Protein AF-0000000072251320 (afdb_homodimer)

Foldseek 3Di:
DPPPFDWDADLQPRDIDGPVVDDVLVVLLVQLVVLDDPVRFKDFLVRSCVSRVHDSVSSVVSLVVCVVVPQWDDPPGIIGGDCVVVVVLCVCLVDPDLQVLLAVLQQVLCVVPVFKKFKWADGQQWTFTQHIYDRDPCPDDPVVQVRDGGRIAGLQQAFFSLLNLLQDDPVVNVSSCVVDQQDAQDPQADRDSVVSNVVSPVCNVVQKDKHACRNHHQKIKIKGFQAEPVRGGGIIMMTMDGCVVDPPCCCVPPVVVSRVVSSVVSRVVD/DPPPFDWDADLQPRDIDGPVPDDVLVVLLVQLVVLDDPVRFKDFLVRSCVSRVHDSVSSVVSLVVCVVVPQWDDPPGIIGGDCVVVVVLCVCLVDPDLQVLLAVLQQVLCVVPVFKKFKWADGQQWIFTQHIYDRDPCPDDPVVQPRDGGDIAGLQQAFFSLLNLLQDPPVVNVSSCVVDQQDAQDPQADRDSVVSNVVSPVCNVVQKDKHACRNHHQKIKIKGFQAEPVRGGGIIMMTMDGCVVDPPCCCVPPVVVSRVVSSVVSRVVD

pLDDT: mean 91.18, std 14.45, range [29.83, 98.94]

Organism: Acinetobacter pittii (strain PHEA-2) (NCBI:txid871585)

Nearest PDB structures (foldseek):
  8ejv-assembly1_B  TM=9.178E-01  e=3.913E-29  Pseudomonas putida KT2440
  8ejv-assembly1_A  TM=9.186E-01  e=2.571E-28  Pseudomonas putida KT2440
  2ia2-assembly3_D  TM=7.957E-01  e=2.733E-28  Rhodococcus jostii RHA1
  2ia2-assembly3_B  TM=6.777E-01  e=9.157E-29  Rhodococcus jostii RHA1
  5hpi-assembly1_A  TM=9.551E-01  e=6.983E-23  Acinetobacter baylyi ADP1

Structure (mmCIF, N/CA/C/O backbone):
data_AF-0000000072251320-model_v1
#
loop_
_entity.id
_entity.type
_entity.pdbx_description
1 polymer 'IclR family transcriptional regulator, pca regulon regulatory protein'
#
loop_
_atom_site.group_PDB
_atom_site.id
_atom_site.type_symbol
_atom_site.label_atom_id
_atom_site.label_alt_id
_atom_site.label_comp_id
_atom_site.label_asym_id
_atom_site.label_entity_id
_atom_site.label_seq_id
_atom_site.pdbx_PDB_ins_code
_atom_site.Cartn_x
_atom_site.Cartn_y
_atom_site.Cartn_z
_atom_site.occupancy
_atom_site.B_iso_or_equiv
_atom_site.auth_seq_id
_atom_site.auth_comp_id
_atom_site.auth_asym_id
_atom_site.auth_atom_id
_atom_site.pdbx_PDB_model_num
ATOM 1 N N . MET A 1 1 ? -44.5 17.641 2.189 1 29.83 1 MET A N 1
ATOM 2 C CA . MET A 1 1 ? -43.438 17.906 3.174 1 29.83 1 MET A CA 1
ATOM 3 C C . MET A 1 1 ? -42.094 17.406 2.674 1 29.83 1 MET A C 1
ATOM 5 O O . MET A 1 1 ? -41.938 16.25 2.268 1 29.83 1 MET A O 1
ATOM 9 N N . SER A 1 2 ? -41.156 18.188 2.09 1 38.75 2 SER A N 1
ATOM 10 C CA . SER A 1 2 ? -39.969 17.891 1.305 1 38.75 2 SER A CA 1
ATOM 11 C C . SER A 1 2 ? -39.031 16.922 2.035 1 38.75 2 SER A C 1
ATOM 13 O O . SER A 1 2 ? -38.781 17.094 3.225 1 38.75 2 SER A O 1
ATOM 15 N N . LYS A 1 3 ? -39.062 15.578 1.896 1 45.03 3 LYS A N 1
ATOM 16 C CA . LYS A 1 3 ? -38.344 14.578 2.672 1 45.03 3 LYS A CA 1
ATOM 17 C C . LYS A 1 3 ? -37 15.133 3.193 1 45.03 3 LYS A C 1
ATOM 19 O O . LYS A 1 3 ? -36.188 15.602 2.414 1 45.03 3 LYS A O 1
ATOM 24 N N . ASP A 1 4 ? -36.875 15.844 4.16 1 50.78 4 ASP A N 1
ATOM 25 C CA . ASP A 1 4 ? -35.75 16.5 4.816 1 50.78 4 ASP A CA 1
ATOM 26 C C . ASP A 1 4 ? -34.5 15.633 4.75 1 50.78 4 ASP A C 1
ATOM 28 O O . ASP A 1 4 ? -34.438 14.539 5.312 1 50.78 4 ASP A O 1
ATOM 32 N N . GLU A 1 5 ? -33.75 15.734 3.697 1 70.38 5 GLU A N 1
ATOM 33 C CA . GLU A 1 5 ? -32.531 15.008 3.352 1 70.38 5 GLU A CA 1
ATOM 34 C C . GLU A 1 5 ? -31.484 15.102 4.473 1 70.38 5 GLU A C 1
ATOM 36 O O . GLU A 1 5 ? -31 16.188 4.789 1 70.38 5 GLU A O 1
ATOM 41 N N . ARG A 1 6 ? -31.5 14.211 5.465 1 87.19 6 ARG A N 1
ATOM 42 C CA . ARG A 1 6 ? -30.547 14.148 6.566 1 87.19 6 ARG A CA 1
ATOM 43 C C . ARG A 1 6 ? -29.125 13.953 6.051 1 87.19 6 ARG A C 1
ATOM 45 O O . ARG A 1 6 ? -28.844 12.984 5.34 1 87.19 6 ARG A O 1
ATOM 52 N N . ILE A 1 7 ? -28.375 15.023 6.133 1 94.44 7 ILE A N 1
ATOM 53 C CA . ILE A 1 7 ? -26.969 15.031 5.742 1 94.44 7 ILE A CA 1
ATOM 54 C C . ILE A 1 7 ? -26.109 14.688 6.949 1 94.44 7 ILE A C 1
ATOM 56 O O . ILE A 1 7 ? -26.312 15.227 8.039 1 94.44 7 ILE A O 1
ATOM 60 N N . ILE A 1 8 ? -25.266 13.695 6.816 1 94.12 8 ILE A N 1
ATOM 61 C CA . ILE A 1 8 ? -24.312 13.375 7.867 1 94.12 8 ILE A CA 1
ATOM 62 C C . ILE A 1 8 ? -22.922 13.844 7.457 1 94.12 8 ILE A C 1
ATOM 64 O O . ILE A 1 8 ? -22.594 13.867 6.27 1 94.12 8 ILE A O 1
ATOM 68 N N . GLN A 1 9 ? -22.141 14.273 8.438 1 93.62 9 GLN A N 1
ATOM 69 C CA . GLN A 1 9 ? -20.797 14.805 8.195 1 93.62 9 GLN A CA 1
ATOM 70 C C . GLN A 1 9 ? -19.734 13.984 8.922 1 93.62 9 GLN A C 1
ATOM 72 O O . GLN A 1 9 ? -19.906 13.633 10.094 1 93.62 9 GLN A O 1
ATOM 77 N N . ASN A 1 10 ? -18.719 13.57 8.141 1 90.62 10 ASN A N 1
ATOM 78 C CA . ASN A 1 10 ? -17.578 12.914 8.758 1 90.62 10 ASN A CA 1
ATOM 79 C C . ASN A 1 10 ? -16.734 13.891 9.578 1 90.62 10 ASN A C 1
ATOM 81 O O . ASN A 1 10 ? -16.297 14.922 9.055 1 90.62 10 ASN A O 1
ATOM 85 N N . GLN A 1 11 ? -16.5 13.625 10.75 1 81.19 11 GLN A N 1
ATOM 86 C CA . GLN A 1 11 ? -15.859 14.555 11.672 1 81.19 11 GLN A CA 1
ATOM 87 C C . GLN A 1 11 ? -14.367 14.68 11.375 1 81.19 11 GLN A C 1
ATOM 89 O O . GLN A 1 11 ? -13.734 15.68 11.727 1 81.19 11 GLN A O 1
ATOM 94 N N . ASP A 1 12 ? -13.859 13.656 10.711 1 79.38 12 ASP A N 1
ATOM 95 C CA . ASP A 1 12 ? -12.414 13.625 10.484 1 79.38 12 ASP A CA 1
ATOM 96 C C . ASP A 1 12 ? -12.031 14.414 9.234 1 79.38 12 ASP A C 1
ATOM 98 O O . ASP A 1 12 ? -11.039 15.148 9.242 1 79.38 12 ASP A O 1
ATOM 102 N N . ASN A 1 13 ? -12.844 14.281 8.188 1 84.44 13 ASN A N 1
ATOM 103 C CA . ASN A 1 13 ? -12.453 14.891 6.926 1 84.44 13 ASN A CA 1
ATOM 104 C C . ASN A 1 13 ? -13.492 15.906 6.453 1 84.44 13 ASN A C 1
ATOM 106 O O . ASN A 1 13 ? -13.336 16.5 5.387 1 84.44 13 ASN A O 1
ATOM 110 N N . LYS A 1 14 ? -14.609 16.078 7.227 1 85.31 14 LYS A N 1
ATOM 111 C CA . LYS A 1 14 ? -15.648 17.094 7.047 1 85.31 14 LYS A CA 1
ATOM 112 C C . LYS A 1 14 ? -16.469 16.812 5.785 1 85.31 14 LYS A C 1
ATOM 114 O O . LYS A 1 14 ? -17.234 17.672 5.336 1 85.31 14 LYS A O 1
ATOM 119 N N . LYS A 1 15 ? -16.281 15.664 5.215 1 92.25 15 LYS A N 1
ATOM 120 C CA . LYS A 1 15 ? -17.094 15.297 4.062 1 92.25 15 LYS A CA 1
ATOM 121 C C . LYS A 1 15 ? -18.516 14.953 4.488 1 92.25 15 LYS A C 1
ATOM 123 O O . LYS A 1 15 ? -18.734 14.461 5.598 1 92.25 15 LYS A O 1
ATOM 128 N N . THR A 1 16 ? -19.422 15.234 3.549 1 95.5 16 THR A N 1
ATOM 129 C CA . THR A 1 16 ? -20.828 15.023 3.861 1 95.5 16 THR A CA 1
ATOM 130 C C . THR A 1 16 ? -21.453 14.023 2.889 1 95.5 16 THR A C 1
ATOM 132 O O . THR A 1 16 ? -20.922 13.805 1.795 1 95.5 16 THR A O 1
ATOM 135 N N . ILE A 1 17 ? -22.469 13.312 3.367 1 96.19 17 ILE A N 1
ATOM 136 C CA . ILE A 1 17 ? -23.234 12.383 2.553 1 96.19 17 ILE A CA 1
ATOM 137 C C . ILE A 1 17 ? -24.688 12.352 3.037 1 96.19 17 ILE A C 1
ATOM 139 O 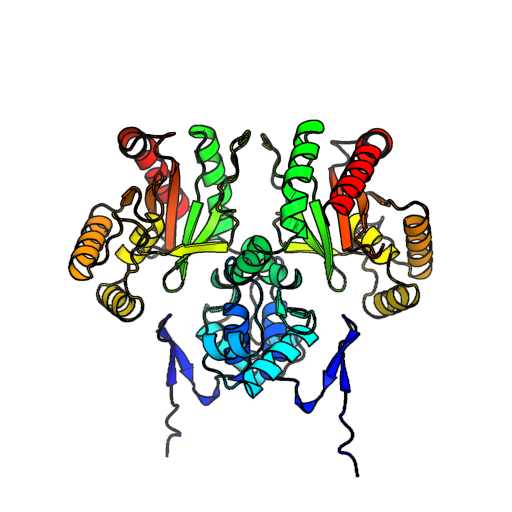O . ILE A 1 17 ? -24.953 12.562 4.223 1 96.19 17 ILE A O 1
ATOM 143 N N . ARG A 1 18 ? -25.562 12.242 2.092 1 96.38 18 ARG A N 1
ATOM 144 C CA . ARG A 1 18 ? -26.938 11.977 2.521 1 96.38 18 ARG A CA 1
ATOM 145 C C . ARG A 1 18 ? -27.031 10.672 3.295 1 96.38 18 ARG A C 1
ATOM 147 O O . ARG A 1 18 ? -26.422 9.672 2.914 1 96.38 18 ARG A O 1
ATOM 154 N N . HIS A 1 19 ? -27.797 10.695 4.328 1 95.69 19 HIS A N 1
ATOM 155 C CA . HIS A 1 19 ? -27.953 9.531 5.184 1 95.69 19 HIS A CA 1
ATOM 156 C C . HIS A 1 19 ? -28.438 8.32 4.387 1 95.69 19 HIS A C 1
ATOM 158 O O . HIS A 1 19 ? -27.953 7.203 4.602 1 95.69 19 HIS A O 1
ATOM 164 N N . GLU A 1 20 ? -29.297 8.555 3.447 1 95.06 20 GLU A N 1
ATOM 165 C CA . GLU A 1 20 ? -29.891 7.473 2.678 1 95.06 20 GLU A CA 1
ATOM 166 C C . GLU A 1 20 ? -28.891 6.867 1.701 1 95.06 20 GLU A C 1
ATOM 168 O O . GLU A 1 20 ? -29.078 5.75 1.221 1 95.06 20 GLU A O 1
ATOM 173 N N . ASP A 1 21 ? -27.844 7.621 1.401 1 96.5 21 ASP A N 1
ATOM 174 C CA . ASP A 1 21 ? -26.859 7.152 0.442 1 96.5 21 ASP A CA 1
ATOM 175 C C . ASP A 1 21 ? -25.75 6.363 1.139 1 96.5 21 ASP A C 1
ATOM 177 O O . ASP A 1 21 ? -25 5.633 0.49 1 96.5 21 ASP A O 1
ATOM 181 N N . TYR A 1 22 ? -25.641 6.504 2.467 1 97.56 22 TYR A N 1
ATOM 182 C CA . TYR A 1 22 ? -24.562 5.883 3.217 1 97.56 22 TYR A CA 1
ATOM 183 C C . TYR A 1 22 ? -24.766 4.379 3.332 1 97.56 22 TYR A C 1
ATOM 185 O O . TYR A 1 22 ? -25.844 3.922 3.715 1 97.56 22 TYR A O 1
ATOM 193 N N . ILE A 1 23 ? -23.734 3.623 3.01 1 97.69 23 ILE A N 1
ATOM 194 C CA . ILE A 1 23 ? -23.781 2.168 3.127 1 97.69 23 ILE A CA 1
ATOM 195 C C . ILE A 1 23 ? -23.016 1.729 4.379 1 97.69 23 ILE A C 1
ATOM 197 O O . ILE A 1 23 ? -21.797 1.666 4.379 1 97.69 23 ILE A O 1
ATOM 201 N N . ALA A 1 24 ? -23.75 1.264 5.363 1 96.25 24 ALA A N 1
ATOM 202 C CA . ALA A 1 24 ? -23.188 0.928 6.664 1 96.25 24 ALA A CA 1
ATOM 203 C C . ALA A 1 24 ? -22.219 -0.255 6.559 1 96.25 24 ALA A C 1
ATOM 205 O O . ALA A 1 24 ? -21.203 -0.305 7.262 1 96.25 24 ALA A O 1
ATOM 206 N N . GLY A 1 25 ? -22.547 -1.22 5.68 1 96.19 25 GLY A N 1
ATOM 207 C CA . GLY A 1 25 ? -21.719 -2.41 5.531 1 96.19 25 GLY A CA 1
ATOM 208 C C . GLY A 1 25 ? -20.297 -2.1 5.129 1 96.19 25 GLY A C 1
ATOM 209 O O . GLY A 1 25 ? -19.344 -2.645 5.699 1 96.19 25 GLY A O 1
ATOM 210 N N . ILE A 1 26 ? -20.141 -1.195 4.199 1 96.62 26 ILE A N 1
ATOM 211 C CA . ILE A 1 26 ? -18.781 -0.843 3.771 1 96.62 26 ILE A CA 1
ATOM 212 C C . ILE A 1 26 ? -18.109 0.013 4.844 1 96.62 26 ILE A C 1
ATOM 214 O O . ILE A 1 26 ? -16.922 -0.136 5.105 1 96.62 26 ILE A O 1
ATOM 218 N N . GLY A 1 27 ? -18.875 0.88 5.504 1 96.81 27 GLY A N 1
ATOM 219 C CA . GLY A 1 27 ? -18.312 1.672 6.59 1 96.81 27 GLY A CA 1
ATOM 220 C C . GLY A 1 27 ? -17.719 0.827 7.695 1 96.81 27 GLY A C 1
ATOM 221 O O . GLY A 1 27 ? -16.578 1.058 8.117 1 96.81 27 GLY A O 1
ATOM 222 N N . LYS A 1 28 ? -18.469 -0.142 8.117 1 97.31 28 LYS A N 1
ATOM 223 C CA . LYS A 1 28 ? -18.031 -1.028 9.195 1 97.31 28 LYS A CA 1
ATOM 224 C C . LYS A 1 28 ? -16.875 -1.903 8.734 1 97.31 28 LYS A C 1
ATOM 226 O O . LYS A 1 28 ? -15.914 -2.119 9.492 1 97.31 28 LYS A O 1
ATOM 231 N N . GLY A 1 29 ? -16.953 -2.391 7.492 1 97.69 29 GLY A N 1
ATOM 232 C CA . GLY A 1 29 ? -15.891 -3.215 6.957 1 97.69 29 GLY A CA 1
ATOM 233 C C . GLY A 1 29 ? -14.57 -2.475 6.836 1 97.69 29 GLY A C 1
ATOM 234 O O . GLY A 1 29 ? -13.516 -3.01 7.195 1 97.69 29 GLY A O 1
ATOM 235 N N . MET A 1 30 ? -14.664 -1.229 6.379 1 97.19 30 MET A N 1
ATOM 236 C CA . MET A 1 30 ? -13.461 -0.415 6.254 1 97.19 30 MET A CA 1
ATOM 237 C C . MET A 1 30 ? -12.883 -0.088 7.625 1 97.19 30 MET A C 1
ATOM 239 O O . MET A 1 30 ? -11.664 -0.018 7.785 1 97.19 30 MET A O 1
ATOM 243 N N . ALA A 1 31 ? -13.75 0.119 8.594 1 96.56 31 ALA A N 1
ATOM 244 C CA . ALA A 1 31 ? -13.281 0.362 9.961 1 96.56 31 ALA A CA 1
ATOM 245 C C . ALA A 1 31 ? -12.484 -0.829 10.484 1 96.56 31 ALA A C 1
ATOM 247 O O . ALA A 1 31 ? -11.469 -0.653 11.164 1 96.56 31 ALA A O 1
ATOM 248 N N . ILE A 1 32 ? -12.906 -2.02 10.156 1 97.38 32 ILE A N 1
ATOM 249 C CA . ILE A 1 32 ? -12.188 -3.223 10.57 1 97.38 32 ILE A CA 1
ATOM 250 C C . ILE A 1 32 ? -10.828 -3.279 9.883 1 97.38 32 ILE A C 1
ATOM 252 O O . ILE A 1 32 ? -9.805 -3.492 10.531 1 97.38 32 ILE A O 1
ATOM 256 N N . LEU A 1 33 ? -10.812 -3.059 8.562 1 96.5 33 LEU A N 1
ATOM 257 C CA . LEU A 1 33 ? -9.539 -3.061 7.844 1 96.5 33 LEU A CA 1
ATOM 258 C C . LEU A 1 33 ? -8.602 -2.008 8.414 1 96.5 33 LEU A C 1
ATOM 260 O O . LEU A 1 33 ? -7.398 -2.26 8.57 1 96.5 33 LEU A O 1
ATOM 264 N N . ASP A 1 34 ? -9.211 -0.91 8.805 1 93.5 34 ASP A N 1
ATOM 265 C CA . ASP A 1 34 ? -8.469 0.223 9.344 1 93.5 34 ASP A CA 1
ATOM 266 C C . ASP A 1 34 ? -7.898 -0.098 10.719 1 93.5 34 ASP A C 1
ATOM 268 O O . ASP A 1 34 ? -7.012 0.604 11.211 1 93.5 34 ASP A O 1
ATOM 272 N N . SER A 1 35 ? -8.359 -1.087 11.344 1 95 35 SER A N 1
ATOM 273 C CA . SER A 1 35 ? -7.938 -1.434 12.695 1 95 35 SER A CA 1
ATOM 274 C C . SER A 1 35 ? -6.621 -2.205 12.68 1 95 35 SER A C 1
ATOM 276 O O . SER A 1 35 ? -5.977 -2.359 13.719 1 95 35 SER A O 1
ATOM 278 N N . PHE A 1 36 ? -6.262 -2.688 11.492 1 94.88 36 PHE A N 1
ATOM 279 C CA . PHE A 1 36 ? -4.957 -3.328 11.375 1 94.88 36 PHE A CA 1
ATOM 280 C C . PHE A 1 36 ? -3.852 -2.285 11.258 1 94.88 36 PHE A C 1
ATOM 282 O O . PHE A 1 36 ? -4.039 -1.238 10.641 1 94.88 36 PHE A O 1
ATOM 289 N N . SER A 1 37 ? -2.75 -2.541 11.906 1 88.12 37 SER A N 1
ATOM 290 C CA . SER A 1 37 ? -1.577 -1.674 11.852 1 88.12 37 SER A CA 1
ATOM 291 C C . SER A 1 37 ? -0.289 -2.475 12.008 1 88.12 37 SER A C 1
ATOM 293 O O . SER A 1 37 ? -0.328 -3.686 12.227 1 88.12 37 SER A O 1
ATOM 295 N N . SER A 1 38 ? 0.796 -1.783 11.875 1 79.12 38 SER A N 1
ATOM 296 C CA . SER A 1 38 ? 2.086 -2.449 12.031 1 79.12 38 SER A CA 1
ATOM 297 C C . SER A 1 38 ? 2.266 -2.971 13.453 1 79.12 38 SER A C 1
ATOM 299 O O . SER A 1 38 ? 2.949 -3.975 13.672 1 79.12 38 SER A O 1
ATOM 301 N N . ASN A 1 39 ? 1.6 -2.354 14.414 1 80.62 39 ASN A N 1
ATOM 302 C CA . ASN A 1 39 ? 1.72 -2.768 15.805 1 80.62 39 ASN A CA 1
ATOM 303 C C . ASN A 1 39 ? 0.57 -3.682 16.219 1 80.62 39 ASN A C 1
ATOM 305 O O . ASN A 1 39 ? 0.574 -4.23 17.328 1 80.62 39 ASN A O 1
ATOM 309 N N . GLN A 1 40 ? -0.384 -3.803 15.43 1 88.88 40 GLN A N 1
ATOM 310 C CA . GLN A 1 40 ? -1.522 -4.695 15.617 1 88.88 40 GLN A CA 1
ATOM 311 C C . GLN A 1 40 ? -1.859 -5.438 14.328 1 88.88 40 GLN A C 1
ATOM 313 O O . GLN A 1 40 ? -2.842 -5.113 13.656 1 88.88 40 GLN A O 1
ATOM 318 N N . HIS A 1 41 ? -1.147 -6.492 14.18 1 89.06 41 HIS A N 1
ATOM 319 C CA . HIS A 1 41 ? -1.225 -7.141 12.875 1 89.06 41 HIS A CA 1
ATOM 320 C C . HIS A 1 41 ? -2.217 -8.297 12.891 1 89.06 41 HIS A C 1
ATOM 322 O O . HIS A 1 41 ? -2.539 -8.859 11.836 1 89.06 41 HIS A O 1
ATOM 328 N N . ARG A 1 42 ? -2.672 -8.633 14.078 1 95.12 42 ARG A N 1
ATOM 329 C CA . ARG A 1 42 ? -3.66 -9.695 14.234 1 95.12 42 ARG A CA 1
ATOM 330 C C . ARG A 1 42 ? -4.828 -9.234 15.102 1 95.12 42 ARG A C 1
ATOM 332 O O . ARG A 1 42 ? -4.625 -8.57 16.125 1 95.12 42 ARG A O 1
ATOM 339 N N . LEU A 1 43 ? -5.957 -9.508 14.633 1 97.44 43 LEU A N 1
ATOM 340 C CA . LEU A 1 43 ? -7.152 -9.18 15.398 1 97.44 43 LEU A CA 1
ATOM 341 C C . LEU A 1 43 ? -8.039 -10.406 15.57 1 97.44 43 LEU A C 1
ATOM 343 O O . LEU A 1 43 ? -8.195 -11.203 14.641 1 97.44 43 LEU A O 1
ATOM 347 N N . ASN A 1 44 ? -8.484 -10.648 16.766 1 98 44 ASN A N 1
ATOM 348 C CA . ASN A 1 44 ? -9.617 -11.555 16.922 1 98 44 ASN A CA 1
ATOM 349 C C . ASN A 1 44 ? -10.938 -10.789 16.938 1 98 44 ASN A C 1
ATOM 351 O O . ASN A 1 44 ? -10.961 -9.562 16.812 1 98 44 ASN A O 1
ATOM 355 N N . ILE A 1 45 ? -11.969 -11.539 17.078 1 98.12 45 ILE A N 1
ATOM 356 C CA . ILE A 1 45 ? -13.305 -10.953 16.984 1 98.12 45 ILE A CA 1
ATOM 357 C C . ILE A 1 45 ? -13.492 -9.914 18.078 1 98.12 45 ILE A C 1
ATOM 359 O O . ILE A 1 45 ? -13.984 -8.812 17.812 1 98.12 45 ILE A O 1
ATOM 363 N N . SER A 1 46 ? -13.055 -10.18 19.219 1 98.12 46 SER A N 1
ATOM 364 C CA . SER A 1 46 ? -13.211 -9.281 20.359 1 98.12 46 SER A CA 1
ATOM 365 C C . SER A 1 46 ? -12.398 -8 20.172 1 98.12 46 SER A C 1
ATOM 367 O O . SER A 1 46 ? -12.898 -6.902 20.406 1 98.12 46 SER A O 1
ATOM 369 N N . MET A 1 47 ? -11.195 -8.164 19.766 1 97.56 47 MET A N 1
ATOM 370 C CA . MET A 1 47 ? -10.32 -7.016 19.516 1 97.56 47 MET A CA 1
ATOM 371 C C . MET A 1 47 ? -10.914 -6.113 18.438 1 97.56 47 MET A C 1
ATOM 373 O O . MET A 1 47 ? -10.93 -4.891 18.594 1 97.56 47 MET A O 1
ATOM 377 N N . ALA A 1 48 ? -11.414 -6.723 17.359 1 98 48 ALA A N 1
ATOM 378 C CA . ALA A 1 48 ? -12.016 -5.961 16.266 1 98 48 ALA A CA 1
ATOM 379 C C . ALA A 1 48 ? -13.258 -5.203 16.75 1 98 48 ALA A C 1
ATOM 381 O O . ALA A 1 48 ? -13.438 -4.027 16.422 1 98 48 ALA A O 1
ATOM 382 N N . ALA A 1 49 ? -14.062 -5.906 17.531 1 98.44 49 ALA A N 1
ATOM 383 C CA . ALA A 1 49 ? -15.266 -5.281 18.078 1 98.44 49 ALA A CA 1
ATOM 384 C C . ALA A 1 49 ? -14.914 -4.082 18.953 1 98.44 49 ALA A C 1
ATOM 386 O O . ALA A 1 49 ? -15.5 -3.006 18.812 1 98.44 49 ALA A O 1
ATOM 387 N N . GLU A 1 50 ? -13.953 -4.215 19.75 1 97.56 50 GLU A N 1
ATOM 388 C CA . GLU A 1 50 ? -13.523 -3.168 20.672 1 97.56 50 GLU A CA 1
ATOM 389 C C . GLU A 1 50 ? -12.953 -1.971 19.922 1 97.56 50 GLU A C 1
ATOM 391 O O . GLU A 1 50 ? -13.312 -0.825 20.203 1 97.56 50 GLU A O 1
ATOM 396 N N . LYS A 1 51 ? -12.195 -2.176 18.938 1 95.25 51 LYS A N 1
ATOM 397 C CA . LYS A 1 51 ? -11.508 -1.114 18.203 1 95.25 51 LYS A CA 1
ATOM 398 C C . LYS A 1 51 ? -12.477 -0.333 17.328 1 95.25 51 LYS A C 1
ATOM 400 O O . LYS A 1 51 ? -12.266 0.853 17.062 1 95.25 51 LYS A O 1
ATOM 405 N N . THR A 1 52 ? -13.516 -1.03 16.891 1 96.5 52 THR A N 1
ATOM 406 C CA . THR A 1 52 ? -14.398 -0.399 15.914 1 96.5 52 THR A CA 1
ATOM 407 C C . THR A 1 52 ? -15.688 0.069 16.578 1 96.5 52 THR A C 1
ATOM 409 O O . THR A 1 52 ? -16.469 0.828 15.984 1 96.5 52 THR A O 1
ATOM 412 N N . GLY A 1 53 ? -15.969 -0.364 17.781 1 96.44 53 GLY A N 1
ATOM 413 C CA . GLY A 1 53 ? -17.219 -0.061 18.453 1 96.44 53 GLY A CA 1
ATOM 414 C C . GLY A 1 53 ? -18.391 -0.894 17.938 1 96.44 53 GLY A C 1
ATOM 415 O O . GLY A 1 53 ? -19.547 -0.594 18.234 1 96.44 53 GLY A O 1
ATOM 416 N N . LEU A 1 54 ? -18.125 -1.964 17.188 1 97.69 54 LEU A N 1
ATOM 417 C CA . LEU A 1 54 ? -19.156 -2.859 16.672 1 97.69 54 LEU A CA 1
ATOM 418 C C . LEU A 1 54 ? -19.531 -3.914 17.703 1 97.69 54 LEU A C 1
ATOM 420 O O . LEU A 1 54 ? -18.766 -4.172 18.641 1 97.69 54 LEU A O 1
ATOM 424 N N . THR A 1 55 ? -20.734 -4.469 17.531 1 97.81 55 THR A N 1
ATOM 425 C CA . THR A 1 55 ? -21.047 -5.676 18.281 1 97.81 55 THR A CA 1
ATOM 426 C C . THR A 1 55 ? -20.156 -6.832 17.859 1 97.81 55 THR A C 1
ATOM 428 O O . THR A 1 55 ? -19.641 -6.836 16.734 1 97.81 55 THR A O 1
ATOM 431 N N . ARG A 1 56 ? -20 -7.762 18.719 1 97.56 56 ARG A N 1
ATOM 432 C CA . ARG A 1 56 ? -19.203 -8.938 18.375 1 97.56 56 ARG A CA 1
ATOM 433 C C . ARG A 1 56 ? -19.766 -9.656 17.156 1 97.56 56 ARG A C 1
ATOM 435 O O . ARG A 1 56 ? -19.016 -10.141 16.312 1 97.56 56 ARG A O 1
ATOM 442 N N . ALA A 1 57 ? -21.047 -9.727 17.078 1 97.75 57 ALA A N 1
ATOM 443 C CA . ALA A 1 57 ? -21.703 -10.391 15.945 1 97.75 57 ALA A CA 1
ATOM 444 C C . ALA A 1 57 ? -21.391 -9.68 14.633 1 97.75 57 ALA A C 1
ATOM 446 O O . ALA A 1 57 ? -21.078 -10.32 13.633 1 97.75 57 ALA A O 1
ATOM 447 N N . ALA A 1 58 ? -21.469 -8.375 14.633 1 97.69 58 ALA A N 1
ATOM 448 C CA . ALA A 1 58 ? -21.156 -7.586 13.438 1 97.69 58 ALA A CA 1
ATOM 449 C C . ALA A 1 58 ? -19.688 -7.707 13.062 1 97.69 58 ALA A C 1
ATOM 451 O O . ALA A 1 58 ? -19.344 -7.883 11.891 1 97.69 58 ALA A O 1
ATOM 452 N N . ALA A 1 59 ? -18.812 -7.617 14.062 1 98.31 59 ALA A N 1
ATOM 453 C CA . ALA A 1 59 ? -17.391 -7.762 13.82 1 98.31 59 ALA A CA 1
ATOM 454 C C . ALA A 1 59 ? -17.062 -9.117 13.195 1 98.31 59 ALA A C 1
ATOM 456 O O . ALA A 1 59 ? -16.312 -9.195 12.227 1 98.31 59 ALA A O 1
ATOM 457 N N . ARG A 1 60 ? -17.688 -10.094 13.727 1 98.12 60 ARG A N 1
ATOM 458 C CA . ARG A 1 60 ? -17.469 -11.438 13.219 1 98.12 60 ARG A CA 1
ATOM 459 C C . ARG A 1 60 ? -17.875 -11.539 11.75 1 98.12 60 ARG A C 1
ATOM 461 O O . ARG A 1 60 ? -17.109 -12.047 10.922 1 98.12 60 ARG A O 1
ATOM 468 N N . ARG A 1 61 ? -19.047 -11.109 11.43 1 98.31 61 ARG A N 1
ATOM 469 C CA . ARG A 1 61 ? -19.547 -11.227 10.062 1 98.31 61 ARG A CA 1
ATOM 470 C C . ARG A 1 61 ? -18.672 -10.438 9.086 1 98.31 61 ARG A C 1
ATOM 472 O O . ARG A 1 61 ? -18.438 -10.883 7.965 1 98.31 61 ARG A O 1
ATOM 479 N N . HIS A 1 62 ? -18.234 -9.305 9.531 1 98.5 62 HIS A N 1
ATOM 480 C CA . HIS A 1 62 ? -17.375 -8.508 8.664 1 98.5 62 HIS A CA 1
ATOM 481 C C . HIS A 1 62 ? -16.016 -9.164 8.484 1 98.5 62 HIS A C 1
ATOM 483 O O . HIS A 1 62 ? -15.461 -9.172 7.379 1 98.5 62 HIS A O 1
ATOM 489 N N . LEU A 1 63 ? -15.469 -9.688 9.57 1 98.62 63 LEU A N 1
ATOM 490 C CA . LEU A 1 63 ? -14.203 -10.414 9.477 1 98.62 63 LEU A CA 1
ATOM 491 C C . LEU A 1 63 ? -14.336 -11.609 8.539 1 98.62 63 LEU A C 1
ATOM 493 O O . LEU A 1 63 ? -13.492 -11.812 7.668 1 98.62 63 LEU A O 1
ATOM 497 N N . LEU A 1 64 ? -15.406 -12.383 8.68 1 98.38 64 LEU A N 1
ATOM 498 C CA . LEU A 1 64 ? -15.656 -13.547 7.836 1 98.38 64 LEU A CA 1
ATOM 499 C C . LEU A 1 64 ? -15.812 -13.133 6.375 1 98.38 64 LEU A C 1
ATOM 501 O O . LEU A 1 64 ? -15.305 -13.812 5.477 1 98.38 64 LEU A O 1
ATOM 505 N N . THR A 1 65 ? -16.5 -12.062 6.125 1 98.5 65 THR A N 1
ATOM 506 C CA . THR A 1 65 ? -16.703 -11.594 4.762 1 98.5 65 THR A CA 1
ATOM 507 C C . THR A 1 65 ? -15.391 -11.148 4.133 1 98.5 65 THR A C 1
ATOM 509 O O . THR A 1 65 ? -15.102 -11.477 2.982 1 98.5 65 THR A O 1
ATOM 512 N N . LEU A 1 66 ? -14.57 -10.406 4.891 1 98.38 66 LEU A N 1
ATOM 513 C CA . LEU A 1 66 ? -13.281 -9.953 4.391 1 98.38 66 LEU A CA 1
ATOM 514 C C . LEU A 1 66 ? -12.352 -11.125 4.137 1 98.38 66 LEU A C 1
ATOM 516 O O . LEU A 1 66 ? -11.531 -11.094 3.211 1 98.38 66 LEU A O 1
ATOM 520 N N . GLU A 1 67 ? -12.461 -12.156 4.973 1 98.06 67 GLU A N 1
ATOM 521 C CA . GLU A 1 67 ? -11.719 -13.391 4.723 1 98.06 67 GLU A CA 1
ATOM 522 C C . GLU A 1 67 ? -12.195 -14.07 3.445 1 98.06 67 GLU A C 1
ATOM 524 O O . GLU A 1 67 ? -11.383 -14.469 2.605 1 98.06 67 GLU A O 1
ATOM 529 N N . TYR A 1 68 ? -13.516 -14.172 3.32 1 97.88 68 TYR A N 1
ATOM 530 C CA . TYR A 1 68 ? -14.133 -14.766 2.141 1 97.88 68 TYR A CA 1
ATOM 531 C C . TYR A 1 68 ? -13.68 -14.055 0.872 1 97.88 68 TYR A C 1
ATOM 533 O O . TYR A 1 68 ? -13.438 -14.688 -0.156 1 97.88 68 TYR A O 1
ATOM 541 N N . LEU A 1 69 ? -13.5 -12.719 0.959 1 97.06 69 LEU A N 1
ATOM 542 C CA . LEU A 1 69 ? -13.141 -11.898 -0.193 1 97.06 69 LEU A CA 1
ATOM 543 C C . LEU A 1 69 ? -11.633 -11.945 -0.448 1 97.06 69 LEU A C 1
ATOM 545 O O . LEU A 1 69 ? -11.156 -11.422 -1.453 1 97.06 69 LEU A O 1
ATOM 549 N N . GLY A 1 70 ? -10.844 -12.445 0.453 1 96.5 70 GLY A N 1
ATOM 550 C CA . GLY A 1 70 ? -9.422 -12.672 0.231 1 96.5 70 GLY A CA 1
ATOM 551 C C . GLY A 1 70 ? -8.547 -11.594 0.835 1 96.5 70 GLY A C 1
ATOM 552 O O . GLY A 1 70 ? -7.324 -11.625 0.679 1 96.5 70 GLY A O 1
ATOM 553 N N . TYR A 1 71 ? -9.117 -10.656 1.618 1 97.25 71 TYR A N 1
ATOM 554 C CA . TYR A 1 71 ? -8.336 -9.562 2.186 1 97.25 71 TYR A CA 1
ATOM 555 C C . TYR A 1 71 ? -7.746 -9.953 3.537 1 97.25 71 TYR A C 1
ATOM 557 O O . TYR A 1 71 ? -6.793 -9.336 4.008 1 97.25 71 TYR A O 1
ATOM 565 N N . LEU A 1 72 ? -8.375 -10.953 4.148 1 97.56 72 LEU A N 1
ATOM 566 C CA . LEU A 1 72 ? -7.902 -11.484 5.422 1 97.56 72 LEU A CA 1
ATOM 567 C C . LEU A 1 72 ? -7.707 -12.992 5.344 1 97.56 72 LEU A C 1
ATOM 569 O O . LEU A 1 72 ? -8.312 -13.656 4.504 1 97.56 72 LEU A O 1
ATOM 573 N N . GLU A 1 73 ? -6.816 -13.477 6.148 1 96.5 73 GLU A N 1
ATOM 574 C CA . GLU A 1 73 ? -6.684 -14.891 6.492 1 96.5 73 GLU A CA 1
ATOM 575 C C . GLU A 1 73 ? -6.82 -15.109 7.996 1 96.5 73 GLU A C 1
ATOM 577 O O . GLU A 1 73 ? -6.691 -14.164 8.781 1 96.5 73 GLU A O 1
ATOM 582 N N . SER A 1 74 ? -7.164 -16.312 8.383 1 96.75 74 SER A N 1
ATOM 583 C CA . SER A 1 74 ? -7.359 -16.625 9.797 1 96.75 74 SER A CA 1
ATOM 584 C C . SER A 1 74 ? -6.684 -17.938 10.164 1 96.75 74 SER A C 1
ATOM 586 O O . SER A 1 74 ? -6.609 -18.859 9.352 1 96.75 74 SER A O 1
ATOM 588 N N . ASP A 1 75 ? -6.172 -18 11.375 1 94.44 75 ASP A N 1
ATOM 589 C CA . ASP A 1 75 ? -5.668 -19.266 11.898 1 94.44 75 ASP A CA 1
ATOM 590 C C . ASP A 1 75 ? -6.68 -19.906 12.844 1 94.44 75 ASP A C 1
ATOM 592 O O . ASP A 1 75 ? -6.324 -20.766 13.641 1 94.44 75 ASP A O 1
ATOM 596 N N . GLY A 1 76 ? -7.914 -19.453 12.742 1 94.62 76 GLY A N 1
ATOM 597 C CA . GLY A 1 76 ? -8.961 -19.969 13.609 1 94.62 76 GLY A CA 1
ATOM 598 C C . GLY A 1 76 ? -9.219 -19.078 14.812 1 94.62 76 GLY A C 1
ATOM 599 O O . GLY A 1 76 ? -10.32 -19.078 15.375 1 94.62 76 GLY A O 1
ATOM 600 N N . HIS A 1 77 ? -8.164 -18.281 15.18 1 96 77 HIS A N 1
ATOM 601 C CA . HIS A 1 77 ? -8.305 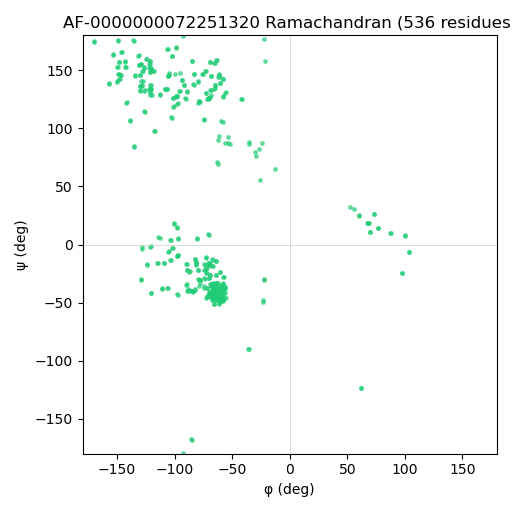-17.406 16.344 1 96 77 HIS A CA 1
ATOM 602 C C . HIS A 1 77 ? -8.102 -15.945 15.969 1 96 77 HIS A C 1
ATOM 604 O O . HIS A 1 77 ? -8.805 -15.07 16.469 1 96 77 HIS A O 1
ATOM 610 N N . TYR A 1 78 ? -7.141 -15.68 15.156 1 97.75 78 TYR A N 1
ATOM 611 C CA . TYR A 1 78 ? -6.812 -14.328 14.727 1 97.75 78 TYR A CA 1
ATOM 612 C C . TYR A 1 78 ? -6.973 -14.172 13.219 1 97.75 78 TYR A C 1
ATOM 614 O O . TYR A 1 78 ? -6.859 -15.148 12.477 1 97.75 78 TYR A O 1
ATOM 622 N N . TYR A 1 79 ? -7.312 -12.977 12.859 1 98 79 TYR A N 1
ATOM 623 C CA . TYR A 1 79 ? -7.344 -12.547 11.461 1 98 79 TYR A CA 1
ATOM 624 C C . TYR A 1 79 ? -6.168 -11.633 11.148 1 98 79 TYR A C 1
ATOM 626 O O . TYR A 1 79 ? -5.758 -10.828 11.992 1 98 79 TYR A O 1
ATOM 634 N N . TYR A 1 80 ? -5.613 -11.711 9.922 1 97.31 80 TYR A N 1
ATOM 635 C CA . TYR A 1 80 ? -4.527 -10.836 9.5 1 97.31 80 TYR A CA 1
ATOM 636 C C . TYR A 1 80 ? -4.598 -10.555 8 1 97.31 80 TYR A C 1
ATOM 638 O O . TYR A 1 80 ? -5.211 -11.32 7.25 1 97.31 80 TYR A O 1
ATOM 646 N N . LEU A 1 81 ? -4.02 -9.484 7.621 1 96.75 81 LEU A N 1
ATOM 647 C CA . LEU A 1 81 ? -4.105 -8.992 6.254 1 96.75 81 LEU A CA 1
ATOM 648 C C . LEU A 1 81 ? -3.363 -9.914 5.293 1 96.75 81 LEU A C 1
ATOM 650 O O . LEU A 1 81 ? -2.316 -10.469 5.641 1 96.75 81 LEU A O 1
ATOM 654 N N . THR A 1 82 ? -3.908 -10.047 4.09 1 96 82 THR A N 1
ATOM 655 C CA . THR A 1 82 ? -3.225 -10.75 3.014 1 96 82 THR A CA 1
ATOM 656 C C . THR A 1 82 ? -2.539 -9.766 2.07 1 96 82 THR A C 1
ATOM 658 O O . THR A 1 82 ? -2.816 -8.562 2.107 1 96 82 THR A O 1
ATOM 661 N N . PRO A 1 83 ? -1.687 -10.281 1.145 1 94.06 83 PRO A N 1
ATOM 662 C CA . PRO A 1 83 ? -1.023 -9.398 0.18 1 94.06 83 PRO A CA 1
ATOM 663 C C . PRO A 1 83 ? -2.008 -8.711 -0.765 1 94.06 83 PRO A C 1
ATOM 665 O O . PRO A 1 83 ? -1.65 -7.742 -1.434 1 94.06 83 PRO A O 1
ATOM 668 N N . LYS A 1 84 ? -3.215 -9.188 -0.794 1 94.62 84 LYS A N 1
ATOM 669 C CA . LYS A 1 84 ? -4.211 -8.609 -1.688 1 94.62 84 LYS A CA 1
ATOM 670 C C . LYS A 1 84 ? -4.398 -7.117 -1.412 1 94.62 84 LYS A C 1
ATOM 672 O O . LYS A 1 84 ? -4.68 -6.34 -2.328 1 94.62 84 LYS A O 1
ATOM 677 N N . VAL A 1 85 ? -4.148 -6.68 -0.157 1 94.75 85 VAL A N 1
ATOM 678 C CA . VAL A 1 85 ? -4.363 -5.289 0.227 1 94.75 85 VAL A CA 1
ATOM 679 C C . VAL A 1 85 ? -3.328 -4.398 -0.457 1 94.75 85 VAL A C 1
ATOM 681 O O . VAL A 1 85 ? -3.5 -3.178 -0.53 1 94.75 85 VAL A O 1
ATOM 684 N N . LEU A 1 86 ? -2.275 -4.957 -0.977 1 92.19 86 LEU A N 1
ATOM 685 C CA . LEU A 1 86 ? -1.239 -4.176 -1.647 1 92.19 86 LEU A CA 1
ATOM 686 C C . LEU A 1 86 ? -1.751 -3.619 -2.971 1 92.19 86 LEU A C 1
ATOM 688 O O . LEU A 1 86 ? -1.157 -2.693 -3.531 1 92.19 86 LEU A O 1
ATOM 692 N N . LYS A 1 87 ? -2.826 -4.188 -3.457 1 91.38 87 LYS A N 1
ATOM 693 C CA . LYS A 1 87 ? -3.406 -3.717 -4.711 1 91.38 87 LYS A CA 1
ATOM 694 C C . LYS A 1 87 ? -3.797 -2.244 -4.617 1 91.38 87 LYS A C 1
ATOM 696 O O . LYS A 1 87 ? -3.629 -1.49 -5.578 1 91.38 87 LYS A O 1
ATOM 701 N N . PHE A 1 88 ? -4.23 -1.865 -3.445 1 92.25 88 PHE A N 1
ATOM 702 C CA . PHE A 1 88 ? -4.723 -0.502 -3.277 1 92.25 88 PHE A CA 1
ATOM 703 C C . PHE A 1 88 ? -3.572 0.497 -3.324 1 92.25 88 PHE A C 1
ATOM 705 O O . PHE A 1 88 ? -3.676 1.539 -3.975 1 92.25 88 PHE A O 1
ATOM 712 N N . SER A 1 89 ? -2.539 0.169 -2.658 1 88.88 89 SER A N 1
ATOM 713 C CA . SER A 1 89 ? -1.372 1.044 -2.695 1 88.88 89 SER A CA 1
ATOM 714 C C . SER A 1 89 ? -0.762 1.094 -4.09 1 88.88 89 SER A C 1
ATOM 716 O O . SER A 1 89 ? -0.308 2.148 -4.539 1 88.88 89 SER A O 1
ATOM 718 N N . GLY A 1 90 ? -0.728 -0.058 -4.727 1 85.56 90 GLY A N 1
ATOM 719 C CA . GLY A 1 90 ? -0.233 -0.084 -6.094 1 85.56 90 GLY A CA 1
ATOM 720 C C . GLY A 1 90 ? -1.031 0.798 -7.031 1 85.56 90 GLY A C 1
ATOM 721 O O . GLY A 1 90 ? -0.458 1.527 -7.844 1 85.56 90 GLY A O 1
ATOM 722 N N . ALA A 1 91 ? -2.277 0.729 -6.934 1 89.25 91 ALA A N 1
ATOM 723 C CA . ALA A 1 91 ? -3.156 1.544 -7.77 1 89.25 91 ALA A CA 1
ATOM 724 C C . ALA A 1 91 ? -2.943 3.031 -7.5 1 89.25 91 ALA A C 1
ATOM 726 O O . ALA A 1 91 ? -2.844 3.83 -8.438 1 89.25 91 ALA A O 1
ATOM 727 N N . TYR A 1 92 ? -2.836 3.355 -6.242 1 91.5 92 TYR A N 1
ATOM 728 C CA . TYR A 1 92 ? -2.637 4.75 -5.859 1 91.5 92 TYR A CA 1
ATOM 729 C C . TYR A 1 92 ? -1.287 5.262 -6.348 1 91.5 92 TYR A C 1
ATOM 731 O O . TYR A 1 92 ? -1.212 6.309 -6.996 1 91.5 92 TYR A O 1
ATOM 739 N N . LEU A 1 93 ? -0.261 4.539 -6.059 1 84.88 93 LEU A N 1
ATOM 740 C CA . LEU A 1 93 ? 1.097 4.984 -6.352 1 84.88 93 LEU A CA 1
ATOM 741 C C . LEU A 1 93 ? 1.36 4.973 -7.852 1 84.88 93 LEU A C 1
ATOM 743 O O . LEU A 1 93 ? 2.182 5.746 -8.352 1 84.88 93 LEU A O 1
ATOM 747 N N . GLY A 1 94 ? 0.702 4.117 -8.516 1 80.56 94 GLY A N 1
ATOM 748 C CA . GLY A 1 94 ? 0.862 4.066 -9.961 1 80.56 94 GLY A CA 1
ATOM 749 C C . GLY A 1 94 ? 0.209 5.234 -10.68 1 80.56 94 GLY A C 1
ATOM 750 O O . GLY A 1 94 ? 0.515 5.504 -11.844 1 80.56 94 GLY A O 1
ATOM 751 N N . ALA A 1 95 ? -0.584 5.984 -9.969 1 82.5 95 ALA A N 1
ATOM 752 C CA . ALA A 1 95 ? -1.394 6.973 -10.68 1 82.5 95 ALA A CA 1
ATOM 753 C C . ALA A 1 95 ? -1.242 8.359 -10.055 1 82.5 95 ALA A C 1
ATOM 755 O O . ALA A 1 95 ? -1.423 9.375 -10.727 1 82.5 95 ALA A O 1
ATOM 756 N N . ALA A 1 96 ? -0.987 8.469 -8.758 1 88.12 96 ALA A N 1
ATOM 757 C CA . ALA A 1 96 ? -1.006 9.742 -8.047 1 88.12 96 ALA A CA 1
ATOM 758 C C . ALA A 1 96 ? 0.105 10.664 -8.539 1 88.12 96 ALA A C 1
ATOM 760 O O . ALA A 1 96 ? 1.258 10.242 -8.664 1 88.12 96 ALA A O 1
ATOM 761 N N . GLN A 1 97 ? -0.213 11.836 -8.766 1 89.62 97 GLN A N 1
ATOM 762 C CA . GLN A 1 97 ? 0.695 12.812 -9.359 1 89.62 97 GLN A CA 1
ATOM 763 C C . GLN A 1 97 ? 1.779 13.234 -8.375 1 89.62 97 GLN A C 1
ATOM 765 O O . GLN A 1 97 ? 2.965 13.25 -8.711 1 89.62 97 GLN A O 1
ATOM 770 N N . LEU A 1 98 ? 1.402 13.516 -7.156 1 93.25 98 LEU A N 1
ATOM 771 C CA . LEU A 1 98 ? 2.33 14.086 -6.184 1 93.25 98 LEU A CA 1
ATOM 772 C C . LEU A 1 98 ? 3.477 13.125 -5.898 1 93.25 98 LEU A C 1
ATOM 774 O O . LEU A 1 98 ? 4.648 13.5 -6.004 1 93.25 98 LEU A O 1
ATOM 778 N N . PRO A 1 99 ? 3.178 11.828 -5.648 1 91.12 99 PRO A N 1
ATOM 779 C CA . PRO A 1 99 ? 4.301 10.906 -5.477 1 91.12 99 PRO A CA 1
ATOM 780 C C . PRO A 1 99 ? 5.172 10.789 -6.727 1 91.12 99 PRO A C 1
ATOM 782 O O . PRO A 1 99 ? 6.398 10.766 -6.625 1 91.12 99 PRO A O 1
ATOM 785 N N . LYS A 1 100 ? 4.594 10.82 -7.844 1 87.88 100 LYS A N 1
ATOM 786 C CA . LYS A 1 100 ? 5.309 10.633 -9.102 1 87.88 100 LYS A CA 1
ATOM 787 C C . LYS A 1 100 ? 6.262 11.797 -9.375 1 87.88 100 LYS A C 1
ATOM 789 O O . LYS A 1 100 ? 7.426 11.586 -9.711 1 87.88 100 LYS A O 1
ATOM 794 N N . VAL A 1 101 ? 5.809 13.016 -9.172 1 92.56 101 VAL A N 1
ATOM 795 C CA . VAL A 1 101 ? 6.621 14.18 -9.508 1 92.56 101 VAL A CA 1
ATOM 796 C C . VAL A 1 101 ? 7.656 14.422 -8.414 1 92.56 101 VAL A C 1
ATOM 798 O O . VAL A 1 101 ? 8.68 15.07 -8.641 1 92.56 101 VAL A O 1
ATOM 801 N N . SER A 1 102 ? 7.406 13.906 -7.199 1 94.25 102 SER A N 1
ATOM 802 C CA . SER A 1 102 ? 8.312 14.117 -6.07 1 94.25 102 SER A CA 1
ATOM 803 C C . SER A 1 102 ? 9.531 13.203 -6.168 1 94.25 102 SER A C 1
ATOM 805 O O . SER A 1 102 ? 10.625 13.586 -5.75 1 94.25 102 SER A O 1
ATOM 807 N N . GLN A 1 103 ? 9.367 12.047 -6.754 1 89.75 103 GLN A N 1
ATOM 808 C CA . GLN A 1 103 ? 10.344 10.977 -6.637 1 89.75 103 GLN A CA 1
ATOM 809 C C . GLN A 1 103 ? 11.68 11.383 -7.25 1 89.75 103 GLN A C 1
ATOM 811 O O . GLN A 1 103 ? 12.727 11.273 -6.609 1 89.75 103 GLN A O 1
ATOM 816 N N . PRO A 1 104 ? 11.711 11.961 -8.5 1 88.69 104 PRO A N 1
ATOM 817 C CA . PRO A 1 104 ? 13 12.359 -9.062 1 88.69 104 PRO A CA 1
ATOM 818 C C . PRO A 1 104 ? 13.68 13.461 -8.258 1 88.69 104 PRO A C 1
ATOM 820 O O . PRO A 1 104 ? 14.914 13.492 -8.148 1 88.69 104 PRO A O 1
ATOM 823 N N . LEU A 1 105 ? 12.922 14.312 -7.699 1 94.62 105 LEU A N 1
ATOM 824 C CA . LEU A 1 105 ? 13.469 15.422 -6.922 1 94.62 105 LEU A CA 1
ATOM 825 C C . LEU A 1 105 ? 14.039 14.922 -5.594 1 94.62 105 LEU A C 1
ATOM 827 O O . LEU A 1 105 ? 15.07 15.414 -5.133 1 94.62 105 LEU A O 1
ATOM 831 N N . LEU A 1 106 ? 13.352 13.945 -5 1 93.5 106 LEU A N 1
ATOM 832 C CA . LEU A 1 106 ? 13.867 13.328 -3.779 1 93.5 106 LEU A CA 1
ATOM 833 C C . LEU A 1 106 ? 15.18 12.602 -4.047 1 93.5 106 LEU A C 1
ATOM 835 O O . LEU A 1 106 ? 16.109 12.68 -3.244 1 93.5 106 LEU A O 1
ATOM 839 N N . ASN A 1 107 ? 15.227 11.938 -5.141 1 88.44 107 ASN A N 1
ATOM 840 C CA . ASN A 1 107 ? 16.453 11.234 -5.516 1 88.44 107 ASN A CA 1
ATOM 841 C C . ASN A 1 107 ? 17.609 12.203 -5.699 1 88.44 107 ASN A C 1
ATOM 843 O O . ASN A 1 107 ? 18.734 11.914 -5.281 1 88.44 107 ASN A O 1
ATOM 847 N N . LEU A 1 108 ? 17.344 13.32 -6.367 1 92.88 108 LEU A N 1
ATOM 848 C CA . LEU A 1 108 ? 18.359 14.336 -6.57 1 92.88 108 LEU 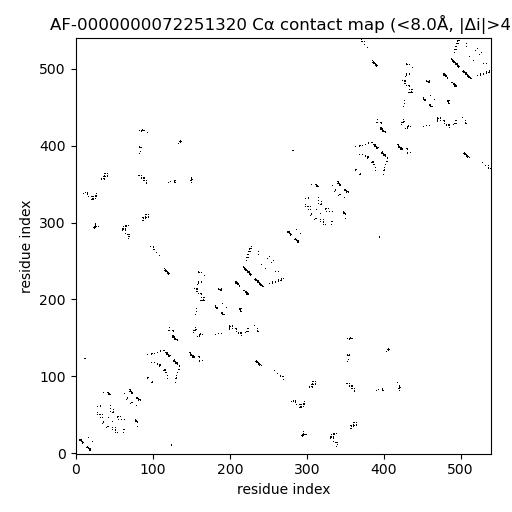A CA 1
ATOM 849 C C . LEU A 1 108 ? 18.891 14.852 -5.234 1 92.88 108 LEU A C 1
ATOM 851 O O . LEU A 1 108 ? 20.094 15.016 -5.059 1 92.88 108 LEU A O 1
ATOM 855 N N . LEU A 1 109 ? 18.016 15.07 -4.234 1 95.38 109 LEU A N 1
ATOM 856 C CA . LEU A 1 109 ? 18.391 15.531 -2.906 1 95.38 109 LEU A CA 1
ATOM 857 C C . LEU A 1 109 ? 19.312 14.508 -2.227 1 95.38 109 LEU A C 1
ATOM 859 O O . LEU A 1 109 ? 20.312 14.875 -1.622 1 95.38 109 LEU A O 1
ATOM 863 N N . THR A 1 110 ? 18.875 13.289 -2.342 1 92.69 110 THR A N 1
ATOM 864 C CA . THR A 1 110 ? 19.656 12.219 -1.727 1 92.69 110 THR A CA 1
ATOM 865 C C . THR A 1 110 ? 21.047 12.117 -2.365 1 92.69 110 THR A C 1
ATOM 867 O O . THR A 1 110 ? 22.047 11.961 -1.667 1 92.69 110 THR A O 1
ATOM 870 N N . ASN A 1 111 ? 21.094 12.203 -3.635 1 87.88 111 ASN A N 1
ATOM 871 C CA . ASN A 1 111 ? 22.375 12.172 -4.336 1 87.88 111 ASN A CA 1
ATOM 872 C C . ASN A 1 111 ? 23.281 13.312 -3.893 1 87.88 111 ASN A C 1
ATOM 874 O O . ASN A 1 111 ? 24.5 13.133 -3.781 1 87.88 111 ASN A O 1
ATOM 878 N N . GLN A 1 112 ? 22.719 14.406 -3.625 1 93 112 GLN A N 1
ATOM 879 C CA . GLN A 1 112 ? 23.469 15.609 -3.275 1 93 112 GLN A CA 1
ATOM 880 C C . GLN A 1 112 ? 23.922 15.57 -1.82 1 93 112 GLN A C 1
ATOM 882 O O . GLN A 1 112 ? 24.969 16.125 -1.478 1 93 112 GLN A O 1
ATOM 887 N N . THR A 1 113 ? 23.141 14.891 -0.976 1 94.75 113 THR A N 1
ATOM 888 C CA . THR A 1 113 ? 23.391 15.094 0.448 1 94.75 113 THR A CA 1
ATOM 889 C C . THR A 1 113 ? 23.656 13.766 1.148 1 94.75 113 THR A C 1
ATOM 891 O O . THR A 1 113 ? 24.078 13.75 2.307 1 94.75 113 THR A O 1
ATOM 894 N N . SER A 1 114 ? 23.297 12.656 0.529 1 89.69 114 SER A N 1
ATOM 895 C CA . SER A 1 114 ? 23.422 11.305 1.064 1 89.69 114 SER A CA 1
ATOM 896 C C . SER A 1 114 ? 22.469 11.078 2.227 1 89.69 114 SER A C 1
ATOM 898 O O . SER A 1 114 ? 22.703 10.211 3.07 1 89.69 114 SER A O 1
ATOM 900 N N . LEU A 1 115 ? 21.469 11.914 2.318 1 92 115 LEU A N 1
ATOM 901 C CA . LEU A 1 115 ? 20.406 11.75 3.295 1 92 115 LEU A CA 1
ATOM 902 C C . LEU A 1 115 ? 19.125 11.273 2.623 1 92 115 LEU A C 1
ATOM 904 O O . LEU A 1 115 ? 19.047 11.227 1.393 1 92 115 LEU A O 1
ATOM 908 N N . ILE A 1 116 ? 18.125 10.852 3.432 1 89.69 116 ILE A N 1
ATOM 909 C CA . ILE A 1 116 ? 16.875 10.32 2.906 1 89.69 116 ILE A CA 1
ATOM 910 C C . ILE A 1 116 ? 15.742 11.32 3.139 1 89.69 116 ILE A C 1
ATOM 912 O O . ILE A 1 116 ? 15.594 11.859 4.238 1 89.69 116 ILE A O 1
ATOM 916 N N . TYR A 1 117 ? 14.969 11.523 2.068 1 93.94 117 TYR A N 1
ATOM 917 C CA . TYR A 1 117 ? 13.906 12.516 2.1 1 93.94 117 TYR A CA 1
ATOM 918 C C . TYR A 1 117 ? 12.555 11.875 1.81 1 93.94 117 TYR A C 1
ATOM 920 O O . TYR A 1 117 ? 12.484 10.82 1.165 1 93.94 117 TYR A O 1
ATOM 928 N N . SER A 1 118 ? 11.5 12.531 2.301 1 94.94 118 SER A N 1
ATOM 929 C CA . SER A 1 118 ? 10.156 12 2.09 1 94.94 118 SER A CA 1
ATOM 930 C C . SER A 1 118 ? 9.148 13.125 1.866 1 94.94 118 SER A C 1
ATOM 932 O O . SER A 1 118 ? 9.43 14.281 2.174 1 94.94 118 SER A O 1
ATOM 934 N N . VAL A 1 119 ? 8.086 12.766 1.242 1 96.31 119 VAL A N 1
ATOM 935 C CA . VAL A 1 119 ? 6.887 13.594 1.145 1 96.31 119 VAL A CA 1
ATOM 936 C C . VAL A 1 119 ? 5.746 12.953 1.931 1 96.31 119 VAL A C 1
ATOM 938 O O . VAL A 1 119 ? 5.48 11.758 1.783 1 96.31 119 VAL A O 1
ATOM 941 N N . MET A 1 120 ? 5.129 13.781 2.805 1 96.75 120 MET A N 1
ATOM 942 C CA . MET A 1 120 ? 4.086 13.25 3.678 1 96.75 120 MET A CA 1
ATOM 943 C C . MET A 1 120 ? 2.816 14.086 3.582 1 96.75 120 MET A C 1
ATOM 945 O O . MET A 1 120 ? 2.875 15.281 3.291 1 96.75 120 MET A O 1
ATOM 949 N N . VAL A 1 121 ? 1.69 13.391 3.777 1 97.06 121 VAL A N 1
ATOM 950 C CA . VAL A 1 121 ? 0.387 14.047 3.797 1 97.06 121 VAL A CA 1
ATOM 951 C C . VAL A 1 121 ? -0.331 13.727 5.105 1 97.06 121 VAL A C 1
ATOM 953 O O . VAL A 1 121 ? 0.002 12.758 5.785 1 97.06 121 VAL A O 1
ATOM 956 N N . LEU A 1 122 ? -1.312 14.609 5.406 1 96.44 122 LEU A N 1
ATOM 957 C CA . LEU A 1 122 ? -2.049 14.453 6.656 1 96.44 122 LEU A CA 1
ATOM 958 C C . LEU A 1 122 ? -3.266 13.555 6.461 1 96.44 122 LEU A C 1
ATOM 960 O O . LEU A 1 122 ? -4.012 13.711 5.492 1 96.44 122 LEU A O 1
ATOM 964 N N . ASP A 1 123 ? -3.436 12.586 7.34 1 93.44 123 ASP A N 1
ATOM 965 C CA . ASP A 1 123 ? -4.648 11.781 7.453 1 93.44 123 ASP A CA 1
ATOM 966 C C . ASP A 1 123 ? -5.02 11.547 8.914 1 93.44 123 ASP A C 1
ATOM 968 O O . ASP A 1 123 ? -4.426 10.703 9.586 1 93.44 123 ASP A O 1
ATOM 972 N N . GLY A 1 124 ? -6.082 12.258 9.305 1 92 124 GLY A N 1
ATOM 973 C CA . GLY A 1 124 ? -6.406 12.211 10.719 1 92 124 GLY A CA 1
ATOM 974 C C . GLY A 1 124 ? -5.301 12.758 11.602 1 92 124 GLY A C 1
ATOM 975 O O . GLY A 1 124 ? -4.852 13.891 11.414 1 92 124 GLY A O 1
ATOM 976 N N . TYR A 1 125 ? -4.836 11.961 12.531 1 93.94 125 TYR A N 1
ATOM 977 C CA . TYR A 1 125 ? -3.84 12.43 13.484 1 93.94 125 TYR A CA 1
ATOM 978 C C . TYR A 1 125 ? -2.436 12.031 13.047 1 93.94 125 TYR A C 1
ATOM 980 O O . TYR A 1 125 ? -1.471 12.219 13.797 1 93.94 125 TYR A O 1
ATOM 988 N N . GLU A 1 126 ? -2.373 11.438 11.828 1 94.62 126 GLU A N 1
ATOM 989 C CA . GLU A 1 126 ? -1.078 10.922 11.391 1 94.62 126 GLU A CA 1
ATOM 990 C C . GLU A 1 126 ? -0.646 11.562 10.07 1 94.62 126 GLU A C 1
ATOM 992 O O . GLU A 1 126 ? -1.482 12.047 9.305 1 94.62 126 GLU A O 1
ATOM 997 N N . ALA A 1 127 ? 0.652 11.633 9.906 1 96.06 127 ALA A N 1
ATOM 998 C CA . ALA A 1 127 ? 1.259 11.914 8.602 1 96.06 127 ALA A CA 1
ATOM 999 C C . ALA A 1 127 ? 1.651 10.625 7.891 1 96.06 127 ALA A C 1
ATOM 1001 O O . ALA A 1 127 ? 2.273 9.742 8.484 1 96.06 127 ALA A O 1
ATOM 1002 N N . ILE A 1 128 ? 1.273 10.539 6.609 1 93.88 128 ILE A N 1
ATOM 1003 C CA . ILE A 1 128 ? 1.533 9.352 5.805 1 93.88 128 ILE A CA 1
ATOM 1004 C C . ILE A 1 128 ? 2.645 9.641 4.801 1 93.88 128 ILE A C 1
ATOM 1006 O O . ILE A 1 128 ? 2.619 10.664 4.113 1 93.88 128 ILE A O 1
ATOM 1010 N N . THR A 1 129 ? 3.594 8.734 4.703 1 92.44 129 THR A N 1
ATOM 1011 C CA . THR A 1 129 ? 4.641 8.867 3.695 1 92.44 129 THR A CA 1
ATOM 1012 C C . THR A 1 129 ? 4.125 8.422 2.328 1 92.44 129 THR A C 1
ATOM 1014 O O . THR A 1 129 ? 3.723 7.27 2.152 1 92.44 129 THR A O 1
ATOM 1017 N N . ILE A 1 130 ? 4.207 9.305 1.32 1 92.5 130 ILE A N 1
ATOM 1018 C CA . ILE A 1 130 ? 3.662 8.945 0.016 1 92.5 130 ILE A CA 1
ATOM 1019 C C . ILE A 1 130 ? 4.793 8.852 -1.009 1 92.5 130 ILE A C 1
ATOM 1021 O O . ILE A 1 130 ? 4.602 8.32 -2.105 1 92.5 130 ILE A O 1
ATOM 1025 N N . ALA A 1 131 ? 5.922 9.383 -0.715 1 90.62 131 ALA A N 1
ATOM 1026 C CA . ALA A 1 131 ? 7.137 9.281 -1.519 1 90.62 131 ALA A CA 1
ATOM 1027 C C . ALA A 1 131 ? 8.383 9.305 -0.635 1 90.62 131 ALA A C 1
ATOM 1029 O O . ALA A 1 131 ? 8.391 9.945 0.418 1 90.62 131 ALA A O 1
ATOM 1030 N N . ARG A 1 132 ? 9.383 8.594 -1.071 1 89.38 132 ARG A N 1
ATOM 1031 C CA . ARG A 1 132 ? 10.609 8.508 -0.283 1 89.38 132 ARG A CA 1
ATOM 1032 C C . ARG A 1 132 ? 11.797 8.141 -1.162 1 89.38 132 ARG A C 1
ATOM 1034 O O . ARG A 1 132 ? 11.68 7.312 -2.064 1 89.38 132 ARG A O 1
ATOM 1041 N N . SER A 1 133 ? 12.914 8.812 -0.886 1 86.12 133 SER A N 1
ATOM 1042 C CA . SER A 1 133 ? 14.125 8.484 -1.629 1 86.12 133 SER A CA 1
ATOM 1043 C C . SER A 1 133 ? 14.836 7.285 -1.018 1 86.12 133 SER A C 1
ATOM 1045 O O . SER A 1 133 ? 14.555 6.898 0.12 1 86.12 133 SER A O 1
ATOM 1047 N N . ALA A 1 134 ? 15.516 6.441 -1.915 1 66.88 134 ALA A N 1
ATOM 1048 C CA . ALA A 1 134 ? 16.297 5.297 -1.449 1 66.88 134 ALA A CA 1
ATOM 1049 C C . ALA A 1 134 ? 17.781 5.648 -1.355 1 66.88 134 ALA A C 1
ATOM 1051 O O . ALA A 1 134 ? 18.297 6.41 -2.18 1 66.88 134 ALA A O 1
ATOM 1052 N N . ALA A 1 135 ? 18.391 5.52 -0.104 1 54.53 135 ALA A N 1
ATOM 1053 C CA . ALA A 1 135 ? 19.844 5.738 -0.02 1 54.53 135 ALA A CA 1
ATOM 1054 C C . ALA A 1 135 ? 20.594 4.625 -0.732 1 54.53 135 ALA A C 1
ATOM 1056 O O . ALA A 1 135 ? 20.141 3.479 -0.776 1 54.53 135 ALA A O 1
ATOM 1057 N N . HIS A 1 136 ? 21.594 5.016 -1.702 1 43.34 136 HIS A N 1
ATOM 1058 C CA . HIS A 1 136 ? 22.484 4.066 -2.346 1 43.34 136 HIS A CA 1
ATOM 1059 C C . HIS A 1 136 ? 22.891 2.945 -1.39 1 43.34 136 HIS A C 1
ATOM 1061 O O . HIS A 1 136 ? 22.797 1.766 -1.739 1 43.34 136 HIS A O 1
ATOM 1067 N N . GLN A 1 137 ? 24.094 3.273 -0.66 1 38.84 137 GLN A N 1
ATOM 1068 C CA . GLN A 1 137 ? 24.875 2.387 0.193 1 38.84 137 GLN A CA 1
ATOM 1069 C C . GLN A 1 137 ? 24.125 2.053 1.479 1 38.84 137 GLN A C 1
ATOM 1071 O O . GLN A 1 137 ? 24.75 1.781 2.512 1 38.84 137 GLN A O 1
ATOM 1076 N N . GLN A 1 138 ? 22.984 2.426 1.544 1 37.69 138 GLN A N 1
ATOM 1077 C CA . GLN A 1 138 ? 22.75 2.496 2.98 1 37.69 138 GLN A CA 1
ATOM 1078 C C . GLN A 1 138 ? 22.875 1.119 3.627 1 37.69 138 GLN A C 1
ATOM 1080 O O . GLN A 1 138 ? 22.062 0.23 3.373 1 37.69 138 GLN A O 1
ATOM 1085 N N . THR A 1 139 ? 24.062 0.618 3.701 1 34.38 139 THR A N 1
ATOM 1086 C CA . THR A 1 139 ? 24.453 -0.264 4.797 1 34.38 139 THR A CA 1
ATOM 1087 C C . THR A 1 139 ? 23.562 -0.028 6.02 1 34.38 139 THR A C 1
ATOM 1089 O O . THR A 1 139 ? 23.688 -0.727 7.027 1 34.38 139 THR A O 1
ATOM 1092 N N . ASP A 1 140 ? 23.5 1.272 6.227 1 32.56 140 ASP A N 1
ATOM 1093 C CA . ASP A 1 140 ? 22.953 1.511 7.559 1 32.56 140 ASP A CA 1
ATOM 1094 C C . ASP A 1 140 ? 21.594 0.834 7.723 1 32.56 140 ASP A C 1
ATOM 1096 O O . ASP A 1 140 ? 20.797 0.781 6.781 1 32.56 140 ASP A O 1
ATOM 1100 N N . ARG A 1 141 ? 21.641 0.212 8.758 1 30.45 141 ARG A N 1
ATOM 1101 C CA . ARG A 1 141 ? 20.5 -0.447 9.383 1 30.45 141 ARG A CA 1
ATOM 1102 C C . ARG A 1 141 ? 19.188 0.161 8.898 1 30.45 141 ARG A C 1
ATOM 1104 O O . ARG A 1 141 ? 19.156 1.311 8.453 1 30.45 141 ARG A O 1
ATOM 1111 N N . VAL A 1 142 ? 18.188 -0.523 8.992 1 32.53 142 VAL A N 1
ATOM 1112 C CA . VAL A 1 142 ? 16.75 -0.472 9.18 1 32.53 142 VAL A CA 1
ATOM 1113 C C . VAL A 1 142 ? 16.328 0.928 9.625 1 32.53 142 VAL A C 1
ATOM 1115 O O . VAL A 1 142 ? 16.797 1.416 10.664 1 32.53 142 VAL A O 1
ATOM 1118 N N . ASN A 1 143 ? 16.422 2.049 8.93 1 33.94 143 ASN A N 1
ATOM 1119 C CA . ASN A 1 143 ? 15.445 2.781 9.711 1 33.94 143 ASN A CA 1
ATOM 1120 C C . ASN A 1 143 ? 14.461 1.837 10.406 1 33.94 143 ASN A C 1
ATOM 1122 O O . ASN A 1 143 ? 13.727 1.104 9.742 1 33.94 143 ASN A O 1
ATOM 1126 N N . PRO A 1 144 ? 14.875 1.47 11.484 1 34.38 144 PRO A N 1
ATOM 1127 C CA . PRO A 1 144 ? 13.945 0.657 12.273 1 34.38 144 PRO A CA 1
ATOM 1128 C C . PRO A 1 144 ? 12.484 0.873 11.867 1 34.38 144 PRO A C 1
ATOM 1130 O O . PRO A 1 144 ? 11.609 0.12 12.289 1 34.38 144 PRO A O 1
ATOM 1133 N N . TYR A 1 145 ? 12.32 2.148 11.391 1 36.12 145 TYR A N 1
ATOM 1134 C CA . TYR A 1 145 ? 10.906 2.447 11.188 1 36.12 145 TYR A CA 1
ATOM 1135 C C . TYR A 1 145 ? 10.406 1.874 9.867 1 36.12 145 TYR A C 1
ATOM 1137 O O . TYR A 1 145 ? 9.258 2.113 9.477 1 36.12 145 TYR A O 1
ATOM 1145 N N . GLY A 1 146 ? 11.281 1.08 9.125 1 45.34 146 GLY A N 1
ATOM 1146 C CA . GLY A 1 146 ? 10.578 0.434 8.031 1 45.34 146 GLY A CA 1
ATOM 1147 C C . GLY A 1 146 ? 9.797 1.406 7.168 1 45.34 146 GLY A C 1
ATOM 1148 O O . GLY A 1 146 ? 8.641 1.151 6.832 1 45.34 146 GLY A O 1
ATOM 1149 N N . LEU A 1 147 ?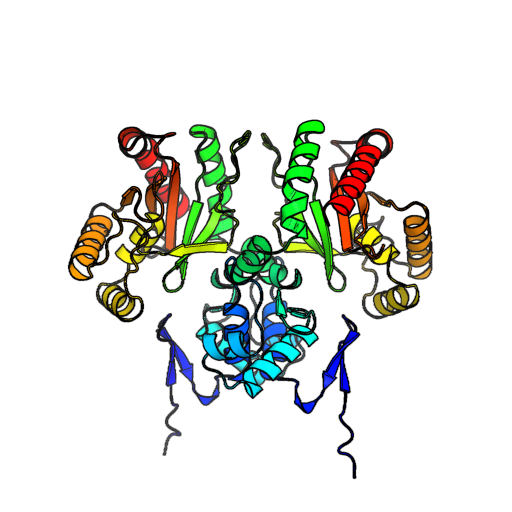 10.383 2.646 7.086 1 52.88 147 LEU A N 1
ATOM 1150 C CA . LEU A 1 147 ? 9.547 3.633 6.406 1 52.88 147 LEU A CA 1
ATOM 1151 C C . LEU A 1 147 ? 9.281 3.221 4.965 1 52.88 147 LEU A C 1
ATOM 1153 O O . LEU A 1 147 ? 10.211 3.107 4.164 1 52.88 147 LEU A O 1
ATOM 1157 N N . HIS A 1 148 ? 8.328 2.566 4.867 1 65.56 148 HIS A N 1
ATOM 1158 C CA . HIS A 1 148 ? 7.734 2.219 3.582 1 65.56 148 HIS A CA 1
ATOM 1159 C C . HIS A 1 148 ? 6.609 3.184 3.211 1 65.56 148 HIS A C 1
ATOM 1161 O O . HIS A 1 148 ? 6.129 3.938 4.062 1 65.56 148 HIS A O 1
ATOM 1167 N N . LEU A 1 149 ? 6.535 3.348 2.01 1 80.38 149 LEU A N 1
ATOM 1168 C CA . LEU A 1 149 ? 5.348 4.086 1.596 1 80.38 149 LEU A CA 1
ATOM 1169 C C . LEU A 1 149 ? 4.117 3.609 2.359 1 80.38 149 LEU A C 1
ATOM 1171 O O . LEU A 1 149 ? 3.922 2.406 2.541 1 80.38 149 LEU A O 1
ATOM 1175 N N . GLY A 1 150 ? 3.482 4.582 2.982 1 84.31 150 GLY A N 1
ATOM 1176 C CA . GLY A 1 150 ? 2.312 4.254 3.779 1 84.31 150 GLY A CA 1
ATOM 1177 C C . GLY A 1 150 ? 2.584 4.262 5.27 1 84.31 150 GLY A C 1
ATOM 1178 O O . GLY A 1 150 ? 1.659 4.148 6.078 1 84.31 150 GLY A O 1
ATOM 1179 N N . ASN A 1 151 ? 3.855 4.422 5.574 1 84.56 151 ASN A N 1
ATOM 1180 C CA . ASN A 1 151 ? 4.164 4.57 6.992 1 84.56 151 ASN A CA 1
ATOM 1181 C C . ASN A 1 151 ? 3.428 5.754 7.605 1 84.56 151 ASN A C 1
ATOM 1183 O O . ASN A 1 151 ? 3.295 6.805 6.973 1 84.56 151 ASN A O 1
ATOM 1187 N N . ARG A 1 152 ? 2.99 5.539 8.859 1 90.19 152 ARG A N 1
ATOM 1188 C CA . ARG A 1 152 ? 2.201 6.547 9.562 1 90.19 152 ARG A CA 1
ATOM 1189 C C . ARG A 1 152 ? 2.879 6.977 10.859 1 90.19 152 ARG A C 1
ATOM 1191 O O . ARG A 1 152 ? 3.314 6.133 11.641 1 90.19 152 ARG A O 1
ATOM 1198 N N . LEU A 1 153 ? 2.975 8.266 11.031 1 92.56 153 LEU A N 1
ATOM 1199 C CA . LEU A 1 153 ? 3.576 8.828 12.234 1 92.56 153 LEU A CA 1
ATOM 1200 C C . LEU A 1 153 ? 2.668 9.891 12.852 1 92.56 153 LEU A C 1
ATOM 1202 O O . LEU A 1 153 ? 1.972 10.609 12.133 1 92.56 153 LEU A O 1
ATOM 1206 N N . PRO A 1 154 ? 2.676 9.984 14.164 1 96.31 154 PRO A N 1
ATOM 1207 C CA . PRO A 1 154 ? 1.854 11.023 14.789 1 96.31 154 PRO A CA 1
ATOM 1208 C C . PRO A 1 154 ? 2.221 12.43 14.312 1 96.31 154 PRO A C 1
ATOM 1210 O O . PRO A 1 154 ? 3.377 12.844 14.438 1 96.31 154 PRO A O 1
ATOM 1213 N N . ALA A 1 155 ? 1.227 13.125 13.867 1 98.06 155 ALA A N 1
ATOM 1214 C CA . ALA A 1 155 ? 1.463 14.422 13.227 1 98.06 155 ALA A CA 1
ATOM 1215 C C . ALA A 1 155 ? 1.999 15.438 14.227 1 98.06 155 ALA A C 1
ATOM 1217 O O . ALA A 1 155 ? 2.906 16.219 13.914 1 98.06 155 ALA A O 1
ATOM 1218 N N . HIS A 1 156 ? 1.591 15.383 15.453 1 98.69 156 HIS A N 1
ATOM 1219 C CA . HIS A 1 156 ? 1.925 16.422 16.422 1 98.69 156 HIS A CA 1
ATOM 1220 C C . HIS A 1 156 ? 3.381 16.312 16.859 1 98.69 156 HIS A C 1
ATOM 1222 O O . HIS A 1 156 ? 3.938 17.266 17.422 1 98.69 156 HIS A O 1
ATOM 1228 N N . ALA A 1 157 ? 4 15.117 16.594 1 98.38 157 ALA A N 1
ATOM 1229 C CA . ALA A 1 157 ? 5.336 14.883 17.141 1 98.38 157 ALA A CA 1
ATOM 1230 C C . ALA A 1 157 ? 6.379 14.805 16.031 1 98.38 157 ALA A C 1
ATOM 1232 O O . ALA A 1 157 ? 7.531 14.438 16.281 1 98.38 157 ALA A O 1
ATOM 1233 N N . THR A 1 158 ? 6 15.062 14.812 1 98.06 158 THR A N 1
ATOM 1234 C CA . THR A 1 158 ? 6.914 15.008 13.672 1 98.06 158 THR A CA 1
ATOM 1235 C C . THR A 1 158 ? 6.973 16.359 12.961 1 98.06 158 THR A C 1
ATOM 1237 O O . THR A 1 158 ? 5.996 17.109 12.969 1 98.06 158 THR A O 1
ATOM 1240 N N . SER A 1 159 ? 8.164 16.672 12.375 1 98.62 159 SER A N 1
ATOM 1241 C CA . SER A 1 159 ? 8.32 17.938 11.656 1 98.62 159 SER A CA 1
ATOM 1242 C C . SER A 1 159 ? 7.312 18.047 10.516 1 98.62 159 SER A C 1
ATOM 1244 O O . SER A 1 159 ? 6.629 19.062 10.375 1 98.62 159 SER A O 1
ATOM 1246 N N . ALA A 1 160 ? 7.172 17 9.719 1 98.56 160 ALA A N 1
ATOM 1247 C CA . ALA A 1 160 ? 6.242 16.984 8.594 1 98.56 160 ALA A CA 1
ATOM 1248 C C . ALA A 1 160 ? 4.801 17.141 9.07 1 98.56 160 ALA A C 1
ATOM 1250 O O . ALA A 1 160 ? 4.027 17.906 8.5 1 98.56 160 ALA A O 1
ATOM 1251 N N . GLY A 1 161 ? 4.457 16.406 10.141 1 98.69 161 GLY A N 1
ATOM 1252 C CA . GLY A 1 161 ? 3.119 16.5 10.703 1 98.69 161 GLY A CA 1
ATOM 1253 C C . GLY A 1 161 ? 2.783 17.891 11.203 1 98.69 161 GLY A C 1
ATOM 1254 O O . GLY A 1 161 ? 1.685 18.391 10.961 1 98.69 161 GLY A O 1
ATOM 1255 N N . LYS A 1 162 ? 3.748 18.516 11.859 1 98.88 162 LYS A N 1
ATOM 1256 C CA . LYS A 1 162 ? 3.529 19.859 12.391 1 98.88 162 LYS A CA 1
ATOM 1257 C C . LYS A 1 162 ? 3.385 20.875 11.266 1 98.88 162 LYS A C 1
ATOM 1259 O O . LYS A 1 162 ? 2.594 21.828 11.367 1 98.88 162 LYS A O 1
ATOM 1264 N N . ILE A 1 163 ? 4.125 20.719 10.148 1 98.88 163 ILE A N 1
ATOM 1265 C CA . ILE A 1 163 ? 3.949 21.562 8.969 1 98.88 163 ILE A CA 1
ATOM 1266 C C . ILE A 1 163 ? 2.518 21.438 8.461 1 98.88 163 ILE A C 1
ATOM 1268 O O . ILE A 1 163 ? 1.855 22.453 8.195 1 98.88 163 ILE A O 1
ATOM 1272 N N . LEU A 1 164 ? 2.021 20.25 8.352 1 98.69 164 LEU A N 1
ATOM 1273 C CA . LEU A 1 164 ? 0.693 19.984 7.809 1 98.69 164 LEU A CA 1
ATOM 1274 C C . LEU A 1 164 ? -0.39 20.531 8.727 1 98.69 164 LEU A C 1
ATOM 1276 O O . LEU A 1 164 ? -1.355 21.141 8.258 1 98.69 164 LEU A O 1
ATOM 1280 N N . LEU A 1 165 ? -0.189 20.391 10 1 98.62 165 LEU A N 1
ATOM 1281 C CA . LEU A 1 165 ? -1.143 20.891 10.977 1 98.62 165 LEU A CA 1
ATOM 1282 C C . LEU A 1 165 ? -1.124 22.422 11.008 1 98.62 165 LEU A C 1
ATOM 1284 O O . LEU A 1 165 ? -2.176 23.062 11.117 1 98.62 165 LEU A O 1
ATOM 1288 N N . ALA A 1 166 ? 0.078 23 10.93 1 98.75 166 ALA A N 1
ATOM 1289 C CA . ALA A 1 166 ? 0.246 24.453 11.016 1 98.75 166 ALA A CA 1
ATOM 1290 C C . ALA A 1 166 ? -0.511 25.156 9.891 1 98.75 166 ALA A C 1
ATOM 1292 O O . ALA A 1 166 ? -0.923 26.312 10.047 1 98.75 166 ALA A O 1
ATOM 1293 N N . HIS A 1 167 ? -0.746 24.484 8.844 1 98.12 167 HIS A N 1
ATOM 1294 C CA . HIS A 1 167 ? -1.312 25.141 7.672 1 98.12 167 HIS A CA 1
ATOM 1295 C C . HIS A 1 167 ? -2.797 24.828 7.527 1 98.12 167 HIS A C 1
ATOM 1297 O O . HIS A 1 167 ? -3.412 25.172 6.516 1 98.12 167 HIS A O 1
ATOM 1303 N N . LEU A 1 168 ? -3.352 24.109 8.492 1 96.25 168 LEU A N 1
ATOM 1304 C CA . LEU A 1 168 ? -4.801 24.078 8.641 1 96.25 168 LEU A CA 1
ATOM 1305 C C . LEU A 1 168 ? -5.332 25.422 9.125 1 96.25 168 LEU A C 1
ATOM 1307 O O . LEU A 1 168 ? -4.582 26.234 9.672 1 96.25 168 LEU A O 1
ATOM 1311 N N . SER A 1 169 ? -6.613 25.656 8.844 1 94.94 169 SER A N 1
ATOM 1312 C CA . SER A 1 169 ? -7.215 26.859 9.43 1 94.94 169 SER A CA 1
ATOM 1313 C C . SER A 1 169 ? -7.238 26.766 10.953 1 94.94 169 SER A C 1
ATOM 1315 O O . SER A 1 169 ? -7.137 25.672 11.523 1 94.94 169 SER A O 1
ATOM 1317 N N . GLN A 1 170 ? -7.344 27.891 11.555 1 95.75 170 GLN A N 1
ATOM 1318 C CA . GLN A 1 170 ? -7.402 27.922 13.008 1 95.75 170 GLN A CA 1
ATOM 1319 C C . GLN A 1 170 ? -8.547 27.047 13.523 1 95.75 170 GLN A C 1
ATOM 1321 O O . GLN A 1 170 ? -8.391 26.328 14.516 1 95.75 170 GLN A O 1
ATOM 1326 N N . GLU A 1 171 ? -9.688 27.125 12.859 1 94.56 171 GLU A N 1
ATOM 1327 C CA . GLU A 1 171 ? -10.836 26.297 13.242 1 94.56 171 GLU A CA 1
ATOM 1328 C C . GLU A 1 171 ? -10.523 24.812 13.109 1 94.56 171 GLU A C 1
ATOM 1330 O O . GLU A 1 171 ? -10.844 24.031 14 1 94.56 171 GLU A O 1
ATOM 1335 N N . GLU A 1 172 ? -9.859 24.453 12.039 1 94.5 172 GLU A N 1
ATOM 1336 C CA . GLU A 1 172 ? -9.492 23.062 11.805 1 94.5 172 GLU A CA 1
ATOM 1337 C C . GLU A 1 172 ? -8.492 22.578 12.852 1 94.5 172 GLU A C 1
ATOM 1339 O O . GLU A 1 172 ? -8.531 21.422 13.273 1 94.5 172 GLU A O 1
ATOM 1344 N N . GLN A 1 173 ? -7.559 23.438 13.258 1 97.19 173 GLN A N 1
ATOM 1345 C CA . GLN A 1 173 ? -6.586 23.094 14.281 1 97.19 173 GLN A CA 1
ATOM 1346 C C . GLN A 1 173 ? -7.27 22.812 15.617 1 97.19 173 GLN A C 1
ATOM 1348 O O . GLN A 1 173 ? -6.941 21.844 16.297 1 97.19 173 GLN A O 1
ATOM 1353 N N . LEU A 1 174 ? -8.195 23.625 15.961 1 96.19 174 LEU A N 1
ATOM 1354 C CA . LEU A 1 174 ? -8.922 23.453 17.219 1 96.19 174 LEU A CA 1
ATOM 1355 C C . LEU A 1 174 ? -9.742 22.172 17.203 1 96.19 174 LEU A C 1
ATOM 1357 O O . LEU A 1 174 ? -9.734 21.406 18.172 1 96.19 174 LEU A O 1
ATOM 1361 N N . ASP A 1 175 ? -10.43 21.938 16.047 1 94.75 175 ASP A N 1
ATOM 1362 C CA . ASP A 1 175 ? -11.188 20.703 15.898 1 94.75 175 ASP A CA 1
ATOM 1363 C C . ASP A 1 175 ? -10.273 19.484 16.016 1 94.75 175 ASP A C 1
ATOM 1365 O O . ASP A 1 175 ? -10.648 18.484 16.641 1 94.75 175 ASP A O 1
ATOM 1369 N N . TRP A 1 176 ? -9.109 19.578 15.414 1 96.25 176 TRP A N 1
ATOM 1370 C CA . TRP A 1 176 ? -8.133 18.5 15.438 1 96.25 176 TRP A CA 1
ATOM 1371 C C . TRP A 1 176 ? -7.688 18.203 16.875 1 96.25 176 TRP A C 1
ATOM 1373 O O . TRP A 1 176 ? -7.676 17.031 17.297 1 96.25 176 TRP A O 1
ATOM 1383 N N . LEU A 1 177 ? -7.422 19.234 17.672 1 97 177 LEU A N 1
ATOM 1384 C CA . LEU A 1 177 ? -6.945 19.078 19.031 1 97 177 LEU A CA 1
ATOM 1385 C C . LEU A 1 177 ? -8.039 18.5 19.922 1 97 177 LEU A C 1
ATOM 1387 O O . LEU A 1 177 ? -7.746 17.766 20.875 1 97 177 LEU A O 1
ATOM 1391 N N . GLN A 1 178 ? -9.227 18.859 19.625 1 94.75 178 GLN A N 1
ATOM 1392 C CA . GLN A 1 178 ? -10.352 18.328 20.391 1 94.75 178 GLN A CA 1
ATOM 1393 C C . GLN A 1 178 ? -10.508 16.828 20.156 1 94.75 178 GLN A C 1
ATOM 1395 O O . GLN A 1 178 ? -10.828 16.078 21.078 1 94.75 178 GLN A O 1
ATOM 1400 N N . LYS A 1 179 ? -10.211 16.438 19.031 1 93.69 179 LYS A N 1
ATOM 1401 C CA . LYS A 1 179 ? -10.422 15.047 18.641 1 93.69 179 LYS A CA 1
ATOM 1402 C C . LYS A 1 179 ? -9.219 14.188 19 1 93.69 179 LYS A C 1
ATOM 1404 O O . LYS A 1 179 ? -9.359 13.008 19.328 1 93.69 179 LYS A O 1
ATOM 1409 N N . TYR A 1 180 ? -8.07 14.766 18.797 1 95.19 180 TYR A N 1
ATOM 1410 C CA . TYR A 1 180 ? -6.836 14.008 18.984 1 95.19 180 TYR A CA 1
ATOM 1411 C C . TYR A 1 180 ? -5.996 14.594 20.109 1 95.19 180 TYR A C 1
ATOM 1413 O O . TYR A 1 180 ? -5.168 15.484 19.875 1 95.19 180 TYR A O 1
ATOM 1421 N N . PRO A 1 181 ? -6.117 14.008 21.297 1 95.81 181 PRO A N 1
ATOM 1422 C CA . PRO A 1 181 ? -5.258 14.484 22.391 1 95.81 181 PRO A CA 1
ATOM 1423 C C . PRO A 1 181 ? -3.771 14.305 22.078 1 95.81 181 PRO A C 1
ATOM 1425 O O . PRO A 1 181 ? -3.375 13.297 21.5 1 95.81 181 PRO A O 1
ATOM 1428 N N . LEU A 1 182 ? -2.949 15.25 22.516 1 97.88 182 LEU A N 1
ATOM 1429 C CA . LEU A 1 182 ? -1.508 15.195 22.297 1 97.88 182 LEU A CA 1
ATOM 1430 C C . LEU A 1 182 ? -0.856 14.164 23.219 1 97.88 182 LEU A C 1
ATOM 1432 O O . LEU A 1 182 ? -0.672 14.406 24.406 1 97.88 182 LEU A O 1
ATOM 1436 N N . GLN A 1 183 ? -0.468 13.102 22.625 1 96.88 183 GLN A N 1
ATOM 1437 C CA . GLN A 1 183 ? 0.159 12.039 23.406 1 96.88 183 GLN A CA 1
ATOM 1438 C C . GLN A 1 183 ? 1.646 12.305 23.609 1 96.88 183 GLN A C 1
ATOM 1440 O O . GLN A 1 183 ? 2.342 12.727 22.688 1 96.88 183 GLN A O 1
ATOM 1445 N N . ARG A 1 184 ? 2.104 12.031 24.844 1 98.19 184 ARG A N 1
ATOM 1446 C CA . ARG A 1 184 ? 3.533 12.133 25.109 1 98.19 184 ARG A CA 1
ATOM 1447 C C . ARG A 1 184 ? 4.277 10.906 24.609 1 98.19 184 ARG A C 1
ATOM 1449 O O . ARG A 1 184 ? 4.004 9.781 25.031 1 98.19 184 ARG A O 1
ATOM 1456 N N . LEU A 1 185 ? 5.215 11.109 23.75 1 97.38 185 LEU A N 1
ATOM 1457 C CA . LEU A 1 185 ? 6.016 10.008 23.234 1 97.38 185 LEU A CA 1
ATOM 1458 C C . LEU A 1 185 ? 7.414 10.016 23.844 1 97.38 185 LEU A C 1
ATOM 1460 O O . LEU A 1 185 ? 8.016 8.961 24.047 1 97.38 185 LEU A O 1
ATOM 1464 N N . THR A 1 186 ? 7.953 11.172 24.047 1 98.06 186 THR A N 1
ATOM 1465 C CA . THR A 1 186 ? 9.211 11.406 24.75 1 98.06 186 THR A CA 1
ATOM 1466 C C . THR A 1 186 ? 9.078 12.57 25.719 1 98.06 186 THR A C 1
ATOM 1468 O O . THR A 1 186 ? 8.031 13.234 25.766 1 98.06 186 THR A O 1
ATOM 1471 N N . LYS A 1 187 ? 10.117 12.789 26.469 1 97.81 187 LYS A N 1
ATOM 1472 C CA . LYS A 1 187 ? 10.109 13.914 27.406 1 97.81 187 LYS A CA 1
ATOM 1473 C C . LYS A 1 187 ? 10.094 15.25 26.656 1 97.81 187 LYS A C 1
ATOM 1475 O O . LYS A 1 187 ? 9.82 16.297 27.266 1 97.81 187 LYS A O 1
ATOM 1480 N N . TYR A 1 188 ? 10.352 15.281 25.344 1 98.25 188 TYR A N 1
ATOM 1481 C CA . TYR A 1 188 ? 10.445 16.516 24.578 1 98.25 188 TYR A CA 1
ATOM 1482 C C . TYR A 1 188 ? 9.164 16.766 23.781 1 98.25 188 TYR A C 1
ATOM 1484 O O . TYR A 1 188 ? 9.023 17.812 23.141 1 98.25 188 TYR A O 1
ATOM 1492 N N . THR A 1 189 ? 8.172 15.867 23.812 1 98.44 189 THR A N 1
ATOM 1493 C CA . THR A 1 189 ? 6.93 16 23.062 1 98.44 189 THR A CA 1
ATOM 1494 C C . THR A 1 189 ? 6.086 17.141 23.609 1 98.44 189 THR A C 1
ATOM 1496 O O . THR A 1 189 ? 5.957 17.297 24.828 1 98.44 189 THR A O 1
ATOM 1499 N N . HIS A 1 190 ? 5.566 18.016 22.703 1 97.81 190 HIS A N 1
ATOM 1500 C CA . HIS A 1 190 ? 4.602 19.031 23.109 1 97.81 190 HIS A CA 1
ATOM 1501 C C . HIS A 1 190 ? 3.26 18.391 23.469 1 97.81 190 HIS A C 1
ATOM 1503 O O . HIS A 1 190 ? 2.66 17.703 22.641 1 97.81 190 HIS A O 1
ATOM 1509 N N . VAL A 1 191 ? 2.699 18.672 24.703 1 97.75 191 VAL A N 1
ATOM 1510 C CA . VAL A 1 191 ? 1.489 17.969 25.109 1 97.75 191 VAL A CA 1
ATOM 1511 C C . VAL A 1 191 ? 0.433 18.969 25.562 1 97.75 191 VAL A C 1
ATOM 1513 O O . VAL A 1 191 ? -0.679 18.578 25.938 1 97.75 191 VAL A O 1
ATOM 1516 N N . GLU A 1 192 ? 0.771 20.234 25.594 1 97.88 192 GLU A N 1
ATOM 1517 C CA . GLU A 1 192 ? -0.178 21.266 25.969 1 97.88 192 GLU A CA 1
ATOM 1518 C C . GLU A 1 192 ? -0.788 21.938 24.75 1 97.88 192 GLU A C 1
ATOM 1520 O O . GLU A 1 192 ? -0.07 22.531 23.922 1 97.88 192 GLU A O 1
ATOM 1525 N N . ASN A 1 193 ? -2.074 21.984 24.734 1 98 193 ASN A N 1
ATOM 1526 C CA . ASN A 1 193 ? -2.783 22.469 23.562 1 98 193 ASN A CA 1
ATOM 1527 C C . ASN A 1 193 ? -2.402 23.906 23.234 1 98 193 ASN A C 1
ATOM 1529 O O . ASN A 1 193 ? -2.102 24.234 22.094 1 98 193 ASN A O 1
ATOM 1533 N N . ASP A 1 194 ? -2.428 24.766 24.219 1 97.62 194 ASP A N 1
ATOM 1534 C CA . ASP A 1 194 ? -2.174 26.172 23.984 1 97.62 194 ASP A CA 1
ATOM 1535 C C . ASP A 1 194 ? -0.764 26.406 23.438 1 97.62 194 ASP A C 1
ATOM 1537 O O . ASP A 1 194 ? -0.573 27.156 22.484 1 97.62 194 ASP A O 1
ATOM 1541 N N . LYS A 1 195 ? 0.217 25.75 24.047 1 98.12 195 LYS A N 1
ATOM 1542 C CA . LYS A 1 195 ? 1.6 25.859 23.594 1 98.12 195 LYS A CA 1
ATOM 1543 C C . LYS A 1 195 ? 1.766 25.281 22.188 1 98.12 195 LYS A C 1
ATOM 1545 O O . LYS A 1 195 ? 2.547 25.797 21.391 1 98.12 195 LYS A O 1
ATOM 1550 N N . PHE A 1 196 ? 1.073 24.219 21.969 1 98.69 196 PHE A N 1
ATOM 1551 C CA . PHE A 1 196 ? 1.137 23.594 20.656 1 98.69 196 PHE A CA 1
ATOM 1552 C C . PHE A 1 196 ? 0.557 24.5 19.594 1 98.69 196 PHE A C 1
ATOM 1554 O O . PHE A 1 196 ? 1.112 24.609 18.5 1 98.69 196 PHE A O 1
ATOM 1561 N N . LEU A 1 197 ? -0.558 25.172 19.875 1 98.56 197 LEU A N 1
ATOM 1562 C CA . LEU A 1 197 ? -1.165 26.109 18.938 1 98.56 197 LEU A CA 1
ATOM 1563 C C . LEU A 1 197 ? -0.223 27.266 18.641 1 98.56 197 LEU A C 1
ATOM 1565 O O . LEU A 1 197 ? -0.132 27.734 17.5 1 98.56 197 LEU A O 1
ATOM 1569 N N . GLU A 1 198 ? 0.448 27.734 19.672 1 98.56 198 GLU A N 1
ATOM 1570 C CA . GLU A 1 198 ? 1.44 28.797 19.469 1 98.56 198 GLU A CA 1
ATOM 1571 C C . GLU A 1 198 ? 2.576 28.328 18.562 1 98.56 198 GLU A C 1
ATOM 1573 O O . GLU A 1 198 ? 3.031 29.078 17.703 1 98.56 198 GLU A O 1
ATOM 1578 N N . LEU A 1 199 ? 3.006 27.125 18.828 1 98.69 199 LEU A N 1
ATOM 1579 C CA . LEU A 1 199 ? 4.055 26.531 18 1 98.69 199 LEU A CA 1
ATOM 1580 C C . LEU A 1 199 ? 3.611 26.453 16.547 1 98.69 199 LEU A C 1
ATOM 1582 O O . LEU A 1 199 ? 4.375 26.781 15.641 1 98.69 199 LEU A O 1
ATOM 1586 N N . LEU A 1 200 ? 2.398 25.984 16.297 1 98.81 200 LEU A N 1
ATOM 1587 C CA . LEU A 1 200 ? 1.878 25.875 14.938 1 98.81 200 LEU A CA 1
ATOM 1588 C C . LEU A 1 200 ? 1.844 27.234 14.25 1 98.81 200 LEU A C 1
ATOM 1590 O O . LEU A 1 200 ? 2.119 27.344 13.055 1 98.81 200 LEU A O 1
ATOM 1594 N N . GLN A 1 201 ? 1.472 28.25 15.016 1 98.56 201 GLN A N 1
ATOM 1595 C CA . GLN A 1 201 ? 1.461 29.609 14.461 1 98.56 201 GLN A CA 1
ATOM 1596 C C . GLN A 1 201 ? 2.861 30.031 14.031 1 98.56 201 GLN A C 1
ATOM 1598 O O . GLN A 1 201 ? 3.039 30.609 12.953 1 98.56 201 GLN A O 1
ATOM 1603 N N . GLU A 1 202 ? 3.822 29.766 14.891 1 98.56 202 GLU A N 1
ATOM 1604 C CA . GLU A 1 202 ? 5.211 30.078 14.562 1 98.56 202 GLU A CA 1
ATOM 1605 C C . GLU A 1 202 ? 5.652 29.344 13.297 1 98.56 202 GLU A C 1
ATOM 1607 O O . GLU A 1 202 ? 6.297 29.922 12.43 1 98.56 202 GLU A O 1
ATOM 1612 N N . ILE A 1 203 ? 5.348 28.062 13.211 1 98.81 203 ILE A N 1
ATOM 1613 C CA . ILE A 1 203 ? 5.715 27.219 12.078 1 98.81 203 ILE A CA 1
ATOM 1614 C C . ILE A 1 203 ? 5.07 27.766 10.805 1 98.81 203 ILE A C 1
ATOM 1616 O O . ILE A 1 203 ? 5.711 27.812 9.75 1 98.81 203 ILE A O 1
ATOM 1620 N N . ARG A 1 204 ? 3.828 28.172 10.906 1 98.31 204 ARG A N 1
ATOM 1621 C CA . ARG A 1 204 ? 3.129 28.734 9.758 1 98.31 204 ARG A CA 1
ATOM 1622 C C . ARG A 1 204 ? 3.82 30 9.266 1 98.31 204 ARG A C 1
ATOM 1624 O O . ARG A 1 204 ? 3.971 30.219 8.062 1 98.31 204 ARG A O 1
ATOM 1631 N N . GLU A 1 205 ? 4.254 30.844 10.18 1 97.94 205 GLU A N 1
ATOM 1632 C CA . GLU A 1 205 ? 4.867 32.125 9.852 1 97.94 205 GLU A CA 1
ATOM 1633 C C . GLU A 1 205 ? 6.242 31.938 9.219 1 97.94 205 GLU A C 1
ATOM 1635 O O . GLU A 1 205 ? 6.574 32.594 8.234 1 97.94 205 GLU A O 1
ATOM 1640 N N . GLN A 1 206 ? 7.016 31.031 9.742 1 97.75 206 GLN A N 1
ATOM 1641 C CA . GLN A 1 206 ? 8.375 30.875 9.234 1 97.75 206 GLN A CA 1
ATOM 1642 C C . GLN A 1 206 ? 8.398 29.906 8.047 1 97.75 206 GLN A C 1
ATOM 1644 O O . GLN A 1 206 ? 9.383 29.844 7.312 1 97.75 206 GLN A O 1
ATOM 1649 N N . ASP A 1 207 ? 7.355 29.016 7.984 1 98.31 207 ASP A N 1
ATOM 1650 C CA . ASP A 1 207 ? 7.121 28.125 6.852 1 98.31 207 ASP A CA 1
ATOM 1651 C C . ASP A 1 207 ? 8.141 26.984 6.828 1 98.31 207 ASP A C 1
ATOM 1653 O O . ASP A 1 207 ? 8.523 26.516 5.758 1 98.31 207 ASP A O 1
ATOM 1657 N N . TRP A 1 208 ? 8.664 26.625 7.898 1 98.81 208 TRP A N 1
ATOM 1658 C CA . TRP A 1 208 ? 9.461 25.422 8.102 1 98.81 208 TRP A CA 1
ATOM 1659 C C . TRP A 1 208 ? 9.398 24.953 9.555 1 98.81 208 TRP A C 1
ATOM 1661 O O . TRP A 1 208 ? 8.938 25.688 10.422 1 98.81 208 TRP A O 1
ATOM 1671 N N . CYS A 1 209 ? 9.797 23.688 9.812 1 98.88 209 CYS A N 1
ATOM 1672 C CA . CYS A 1 209 ? 9.734 23.125 11.156 1 98.88 209 CYS A CA 1
ATOM 1673 C C . CYS A 1 209 ? 10.945 22.234 11.438 1 98.88 209 CYS A C 1
ATOM 1675 O O . CYS A 1 209 ? 11.281 21.375 10.633 1 98.88 209 CYS A O 1
ATOM 1677 N N . TYR A 1 210 ? 11.625 22.594 12.445 1 98.69 210 TYR A N 1
ATOM 1678 C CA . TYR A 1 210 ? 12.625 21.703 13.031 1 98.69 210 TYR A CA 1
ATOM 1679 C C . TYR A 1 210 ? 12.094 21.031 14.289 1 98.69 210 TYR A C 1
ATOM 1681 O O . TYR A 1 210 ? 11.5 21.688 15.148 1 98.69 210 TYR A O 1
ATOM 1689 N N . SER A 1 211 ? 12.148 19.734 14.344 1 98.19 211 SER A N 1
ATOM 1690 C CA . SER A 1 211 ? 11.727 18.938 15.492 1 98.19 211 SER A CA 1
ATOM 1691 C C . SER A 1 211 ? 12.867 18.094 16.031 1 98.19 211 SER A C 1
ATOM 1693 O O . SER A 1 211 ? 13.57 17.422 15.258 1 98.19 211 SER A O 1
ATOM 1695 N N . ARG A 1 212 ? 13.023 18.109 17.312 1 97.38 212 ARG A N 1
ATOM 1696 C CA . ARG A 1 212 ? 14.125 17.359 17.922 1 97.38 212 ARG A CA 1
ATOM 1697 C C . ARG A 1 212 ? 13.609 16.422 19 1 97.38 212 ARG A C 1
ATOM 1699 O O . ARG A 1 212 ? 13.102 16.875 20.031 1 97.38 212 ARG A O 1
ATOM 1706 N N . GLU A 1 213 ? 13.742 15.18 18.781 1 97.56 213 GLU A N 1
ATOM 1707 C CA . GLU A 1 213 ? 13.578 14.094 19.734 1 97.56 213 GLU A CA 1
ATOM 1708 C C . GLU A 1 213 ? 12.164 14.086 20.312 1 97.56 213 GLU A C 1
ATOM 1710 O O . GLU A 1 213 ? 11.961 13.688 21.469 1 97.56 213 GLU A O 1
ATOM 1715 N N . GLU A 1 214 ? 11.203 14.633 19.562 1 97.88 214 GLU A N 1
ATOM 1716 C CA . GLU A 1 214 ? 9.82 14.672 20.031 1 97.88 214 GLU A CA 1
ATOM 1717 C C . GLU A 1 214 ? 9.109 13.352 19.766 1 97.88 214 GLU A C 1
ATOM 1719 O O . GLU A 1 214 ? 8.273 12.914 20.562 1 97.88 214 GLU A O 1
ATOM 1724 N N . HIS A 1 215 ? 9.391 12.719 18.578 1 96.88 215 HIS A N 1
ATOM 1725 C CA . HIS A 1 215 ? 8.805 11.43 18.234 1 96.88 215 HIS A CA 1
ATOM 1726 C C . HIS A 1 215 ? 9.609 10.281 18.844 1 96.88 215 HIS A C 1
ATOM 1728 O O . HIS A 1 215 ? 9.039 9.312 19.344 1 96.88 215 HIS A O 1
ATOM 1734 N N . GLU A 1 216 ? 10.867 10.406 18.797 1 95.69 216 GLU A N 1
ATOM 1735 C CA . GLU A 1 216 ? 11.812 9.398 19.25 1 95.69 216 GLU A CA 1
ATOM 1736 C C . GLU A 1 216 ? 13.109 10.039 19.75 1 95.69 216 GLU A C 1
ATOM 1738 O O . GLU A 1 216 ? 13.617 10.977 19.125 1 95.69 216 GLU A O 1
ATOM 1743 N N . LEU A 1 217 ? 13.648 9.469 20.859 1 96.38 217 LEU A N 1
ATOM 1744 C CA . LEU A 1 217 ? 14.922 9.969 21.359 1 96.38 217 LEU A CA 1
ATOM 1745 C C . LEU A 1 217 ? 16.047 9.703 20.359 1 96.38 217 LEU A C 1
ATOM 1747 O O . LEU A 1 217 ? 16.094 8.641 19.75 1 96.38 217 LEU A O 1
ATOM 1751 N N . GLY A 1 218 ? 16.906 10.648 20.141 1 96.19 218 GLY A N 1
ATOM 1752 C CA . GLY A 1 218 ? 18.078 10.477 19.297 1 96.19 218 GLY A CA 1
ATOM 1753 C C . GLY A 1 218 ? 17.797 10.766 17.828 1 96.19 218 GLY A C 1
ATOM 1754 O O . GLY A 1 218 ? 18.656 10.523 16.984 1 96.19 218 GLY A O 1
ATOM 1755 N N . VAL A 1 219 ? 16.609 11.328 17.562 1 95.69 219 VAL A N 1
ATOM 1756 C CA . VAL A 1 219 ? 16.234 11.609 16.172 1 95.69 219 VAL A CA 1
ATOM 1757 C C . VAL A 1 219 ? 15.781 13.062 16.047 1 95.69 219 VAL A C 1
ATOM 1759 O O . VAL A 1 219 ? 15.102 13.586 16.938 1 95.69 219 VAL A O 1
ATOM 1762 N N . HIS A 1 220 ? 16.234 13.734 14.984 1 96.81 220 HIS A N 1
ATOM 1763 C CA . HIS A 1 220 ? 15.688 15.047 14.664 1 96.81 220 HIS A CA 1
ATOM 1764 C C . HIS A 1 220 ? 15.297 15.141 13.188 1 96.81 220 HIS A C 1
ATOM 1766 O O . HIS A 1 220 ? 15.602 14.234 12.406 1 96.81 220 HIS A O 1
ATOM 1772 N N . ALA A 1 221 ? 14.477 16.141 12.883 1 97.94 221 ALA A N 1
ATOM 1773 C CA . ALA A 1 221 ? 13.891 16.219 11.547 1 97.94 221 ALA A CA 1
ATOM 1774 C C . ALA A 1 221 ? 13.633 17.672 11.148 1 97.94 221 ALA A C 1
ATOM 1776 O O . ALA A 1 221 ? 13.523 18.547 12.016 1 97.94 221 ALA A O 1
ATOM 1777 N N . LEU A 1 222 ? 13.648 17.891 9.93 1 98.69 222 LEU A N 1
ATOM 1778 C CA . LEU A 1 222 ? 13.375 19.172 9.297 1 98.69 222 LEU A CA 1
ATOM 1779 C C . LEU A 1 222 ? 12.344 19.031 8.18 1 98.69 222 LEU A C 1
ATOM 1781 O O . LEU A 1 222 ? 12.398 18.062 7.41 1 98.69 222 LEU A O 1
ATOM 1785 N N . ALA A 1 223 ? 11.352 19.984 8.117 1 98.88 223 ALA A N 1
ATOM 1786 C CA . ALA A 1 223 ? 10.328 19.875 7.086 1 98.88 223 ALA A CA 1
ATOM 1787 C C . ALA A 1 223 ? 9.922 21.25 6.559 1 98.88 223 ALA A C 1
ATOM 1789 O O . ALA A 1 223 ? 10.047 22.25 7.266 1 98.88 223 ALA A O 1
ATOM 1790 N N . VAL A 1 224 ? 9.469 21.297 5.301 1 98.94 224 VAL A N 1
ATOM 1791 C CA . VAL A 1 224 ? 8.891 22.469 4.656 1 98.94 224 VAL A CA 1
ATOM 1792 C C . VAL A 1 224 ? 7.578 22.094 3.973 1 98.94 224 VAL A C 1
ATOM 1794 O O . VAL A 1 224 ? 7.355 20.922 3.656 1 98.94 224 VAL A O 1
ATOM 1797 N N . PRO A 1 225 ? 6.707 23.094 3.818 1 98.81 225 PRO A N 1
ATOM 1798 C CA . PRO A 1 225 ? 5.449 22.781 3.139 1 98.81 225 PRO A CA 1
ATOM 1799 C C . PRO A 1 225 ? 5.609 22.656 1.625 1 98.81 225 PRO A C 1
ATOM 1801 O O . PRO A 1 225 ? 6.531 23.234 1.048 1 98.81 225 PRO A O 1
ATOM 1804 N N . ILE A 1 226 ? 4.859 21.812 1.054 1 98.38 226 ILE A N 1
ATOM 1805 C CA . ILE A 1 226 ? 4.656 21.812 -0.391 1 98.38 226 ILE A CA 1
ATOM 1806 C C . ILE A 1 226 ? 3.324 22.469 -0.731 1 98.38 226 ILE A C 1
ATOM 1808 O O . ILE A 1 226 ? 2.264 22 -0.321 1 98.38 226 ILE A O 1
ATOM 1812 N N . TYR A 1 227 ? 3.396 23.562 -1.499 1 96.56 227 TYR A N 1
ATOM 1813 C CA . TYR A 1 227 ? 2.199 24.297 -1.896 1 96.56 227 TYR A CA 1
ATOM 1814 C C . TYR A 1 227 ? 1.667 23.781 -3.23 1 96.56 227 TYR A C 1
ATOM 1816 O O . TYR A 1 227 ? 2.441 23.484 -4.141 1 96.56 227 TYR A O 1
ATOM 1824 N N . GLY A 1 228 ? 0.352 23.656 -3.242 1 92.44 228 GLY A N 1
ATOM 1825 C CA . GLY A 1 228 ? -0.306 23.391 -4.512 1 92.44 228 GLY A CA 1
ATOM 1826 C C . GLY A 1 228 ? -0.619 24.641 -5.305 1 92.44 228 GLY A C 1
ATOM 1827 O O . GLY A 1 228 ? -0.06 25.703 -5.035 1 92.44 228 GLY A O 1
ATOM 1828 N N . GLN A 1 229 ? -1.454 24.516 -6.371 1 85.31 229 GLN A N 1
ATOM 1829 C CA . GLN A 1 229 ? -1.771 25.609 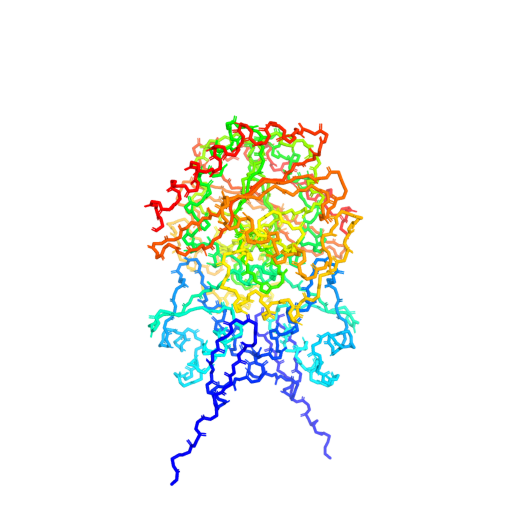-7.289 1 85.31 229 GLN A CA 1
ATOM 1830 C C . GLN A 1 229 ? -2.623 26.672 -6.602 1 85.31 229 GLN A C 1
ATOM 1832 O O . GLN A 1 229 ? -2.543 27.844 -6.941 1 85.31 229 GLN A O 1
ATOM 1837 N N . ASP A 1 230 ? -3.371 26.375 -5.617 1 86.12 230 ASP A N 1
ATOM 1838 C CA . ASP A 1 230 ? -4.25 27.328 -4.949 1 86.12 230 ASP A CA 1
ATOM 1839 C C . ASP A 1 230 ? -3.604 27.875 -3.682 1 86.12 230 ASP A C 1
ATOM 1841 O O . ASP A 1 230 ? -4.297 28.359 -2.783 1 86.12 230 ASP A O 1
ATOM 1845 N N . PHE A 1 231 ? -2.279 27.656 -3.561 1 86.94 231 PHE A N 1
ATOM 1846 C CA . PHE A 1 231 ? -1.489 28.156 -2.439 1 86.94 231 PHE A CA 1
ATOM 1847 C C . PHE A 1 231 ? -1.9 27.469 -1.141 1 86.94 231 PHE A C 1
ATOM 1849 O O . PHE A 1 231 ? -1.818 28.062 -0.066 1 86.94 231 PHE A O 1
ATOM 1856 N N . LYS A 1 232 ? -2.5 26.438 -1.308 1 93.5 232 LYS A N 1
ATOM 1857 C CA . LYS A 1 232 ? -2.764 25.578 -0.153 1 93.5 232 LYS A CA 1
ATOM 1858 C C . LYS A 1 232 ? -1.679 24.516 0.003 1 93.5 232 LYS A C 1
ATOM 1860 O O . LYS A 1 232 ? -1.155 24.016 -0.99 1 93.5 232 LYS A O 1
ATOM 1865 N N . VAL A 1 233 ? -1.338 24.266 1.224 1 97.31 233 VAL A N 1
ATOM 1866 C CA . VAL A 1 233 ? -0.341 23.219 1.487 1 97.31 233 VAL A CA 1
ATOM 1867 C C . VAL A 1 233 ? -0.94 21.844 1.215 1 97.31 233 VAL A C 1
ATOM 1869 O O . VAL A 1 233 ? -1.986 21.5 1.768 1 97.31 233 VAL A O 1
ATOM 1872 N N . VAL A 1 234 ? -0.272 21.047 0.342 1 96.38 234 VAL A N 1
ATOM 1873 C CA . VAL A 1 234 ? -0.815 19.766 -0.073 1 96.38 234 VAL A CA 1
ATOM 1874 C C . VAL A 1 234 ? 0.008 18.625 0.543 1 96.38 234 VAL A C 1
ATOM 1876 O O . VAL A 1 234 ? -0.419 17.469 0.548 1 96.38 234 VAL A O 1
ATOM 1879 N N . ALA A 1 235 ? 1.143 18.906 1.011 1 98.25 235 ALA A N 1
ATOM 1880 C CA . ALA A 1 235 ? 2.035 17.922 1.616 1 98.25 235 ALA A CA 1
ATOM 1881 C C . ALA A 1 235 ? 3.211 18.609 2.311 1 98.25 235 ALA A C 1
ATOM 1883 O O . ALA A 1 235 ? 3.311 19.844 2.316 1 98.25 235 ALA A O 1
ATOM 1884 N N . ALA A 1 236 ? 4.02 17.812 2.982 1 98.81 236 ALA A N 1
ATOM 1885 C CA . ALA A 1 236 ? 5.27 18.266 3.59 1 98.81 236 ALA A CA 1
ATOM 1886 C C . ALA A 1 236 ? 6.461 17.484 3.037 1 98.81 236 ALA A C 1
ATOM 1888 O O . ALA A 1 236 ? 6.375 16.281 2.814 1 98.81 236 ALA A O 1
ATOM 1889 N N . LEU A 1 237 ? 7.484 18.219 2.768 1 98.62 237 LEU A N 1
ATOM 1890 C CA . LEU A 1 237 ? 8.781 17.656 2.41 1 98.62 237 LEU A CA 1
ATOM 1891 C C . LEU A 1 237 ? 9.711 17.609 3.619 1 98.62 237 LEU A C 1
ATOM 1893 O O . LEU A 1 237 ? 9.906 18.641 4.285 1 98.62 237 LEU A O 1
ATOM 1897 N N . ASN A 1 238 ? 10.289 16.391 3.875 1 97.75 238 ASN A N 1
ATOM 1898 C CA . ASN A 1 238 ? 11.039 16.375 5.129 1 97.75 238 ASN A CA 1
ATOM 1899 C C . ASN A 1 238 ? 12.258 15.453 5.039 1 97.75 238 ASN A C 1
ATOM 1901 O O . ASN A 1 238 ? 12.383 14.688 4.086 1 97.75 238 ASN A O 1
ATOM 1905 N N . ILE A 1 239 ? 13.156 15.586 6.004 1 96.62 239 ILE A N 1
ATOM 1906 C CA . ILE A 1 239 ? 14.266 14.688 6.293 1 96.62 239 ILE A CA 1
ATOM 1907 C C . ILE A 1 239 ? 14.25 14.312 7.773 1 96.62 239 ILE A C 1
ATOM 1909 O O . ILE A 1 239 ? 13.891 15.125 8.625 1 96.62 239 ILE A O 1
ATOM 1913 N N . VAL A 1 240 ? 14.547 13.086 8.047 1 94 240 VAL A N 1
ATOM 1914 C CA . VAL A 1 240 ? 14.75 12.578 9.398 1 94 240 VAL A CA 1
ATOM 1915 C C . VAL A 1 240 ? 16.156 11.984 9.523 1 94 240 VAL A C 1
ATOM 1917 O O . VAL A 1 240 ? 16.609 11.281 8.625 1 94 240 VAL A O 1
ATOM 1920 N N . SER A 1 241 ? 16.812 12.336 10.586 1 93.62 241 SER A N 1
ATOM 1921 C CA . SER A 1 241 ? 18.172 11.859 10.781 1 93.62 241 SER A CA 1
ATOM 1922 C C . SER A 1 241 ? 18.484 11.648 12.258 1 93.62 241 SER A C 1
ATOM 1924 O O . SER A 1 241 ? 17.984 12.375 13.109 1 93.62 241 SER A O 1
ATOM 1926 N N . PRO A 1 242 ? 19.297 10.648 12.492 1 93.38 242 PRO A N 1
ATOM 1927 C CA . PRO A 1 242 ? 19.797 10.57 13.867 1 93.38 242 PRO A CA 1
ATOM 1928 C C . PRO A 1 242 ? 20.609 11.805 14.266 1 93.38 242 PRO A C 1
ATOM 1930 O O . PRO A 1 242 ? 21.359 12.344 13.453 1 93.38 242 PRO A O 1
ATOM 1933 N N . THR A 1 243 ? 20.5 12.141 15.492 1 94 243 THR A N 1
ATOM 1934 C CA . THR A 1 243 ? 21.219 13.305 15.984 1 94 243 THR A CA 1
ATOM 1935 C C . THR A 1 243 ? 22.719 13.062 15.969 1 94 243 THR A C 1
ATOM 1937 O O . THR A 1 243 ? 23.5 14.016 15.969 1 94 243 THR A O 1
ATOM 1940 N N . MET A 1 244 ? 23.109 11.812 15.898 1 93.94 244 MET A N 1
ATOM 1941 C CA . MET A 1 244 ? 24.516 11.453 15.867 1 93.94 244 MET A CA 1
ATOM 1942 C C . MET A 1 244 ? 25.078 11.602 14.453 1 93.94 244 MET A C 1
ATOM 1944 O O . MET A 1 244 ? 26.297 11.68 14.273 1 93.94 244 MET A O 1
ATOM 1948 N N . LYS A 1 245 ? 24.281 11.664 13.5 1 93.19 245 LYS A N 1
ATOM 1949 C CA . LYS A 1 245 ? 24.703 11.703 12.102 1 93.19 245 LYS A CA 1
ATOM 1950 C C . LYS A 1 245 ? 24.75 13.133 11.578 1 93.19 245 LYS A C 1
ATOM 1952 O O . LYS A 1 245 ? 25.625 13.492 10.781 1 93.19 245 LYS A O 1
ATOM 1957 N N . THR A 1 246 ? 23.781 13.922 11.883 1 96.06 246 THR A N 1
ATOM 1958 C CA . THR A 1 246 ? 23.719 15.312 11.453 1 96.06 246 THR A CA 1
ATOM 1959 C C . THR A 1 246 ? 23.438 16.234 12.641 1 96.06 246 THR A C 1
ATOM 1961 O O . THR A 1 246 ? 22.844 15.805 13.633 1 96.06 246 THR A O 1
ATOM 1964 N N . THR A 1 247 ? 23.875 17.5 12.461 1 97.19 247 THR A N 1
ATOM 1965 C CA . THR A 1 247 ? 23.625 18.484 13.5 1 97.19 247 THR A CA 1
ATOM 1966 C C . THR A 1 247 ? 22.453 19.391 13.102 1 97.19 247 THR A C 1
ATOM 1968 O O . THR A 1 247 ? 22.109 19.484 11.93 1 97.19 247 THR A O 1
ATOM 1971 N N . GLU A 1 248 ? 21.922 20.062 14.125 1 97.69 248 GLU A N 1
ATOM 1972 C CA . GLU A 1 248 ? 20.891 21.078 13.875 1 97.69 248 GLU A CA 1
ATOM 1973 C C . GLU A 1 248 ? 21.422 22.156 12.938 1 97.69 248 GLU A C 1
ATOM 1975 O O . GLU A 1 248 ? 20.703 22.594 12.023 1 97.69 248 GLU A O 1
ATOM 1980 N N . GLU A 1 249 ? 22.578 22.547 13.141 1 98.12 249 GLU A N 1
ATOM 1981 C CA . GLU A 1 249 ? 23.188 23.594 12.328 1 98.12 249 GLU A CA 1
ATOM 1982 C C . GLU A 1 249 ? 23.297 23.172 10.867 1 98.12 249 GLU A C 1
ATOM 1984 O O . GLU A 1 249 ? 22.984 23.953 9.969 1 98.12 249 GLU A O 1
ATOM 1989 N N . TYR A 1 250 ? 23.75 22 10.672 1 98 250 TYR A N 1
ATOM 1990 C CA . TYR A 1 250 ? 23.859 21.484 9.312 1 98 250 TYR A CA 1
ATOM 1991 C C . TYR A 1 250 ? 22.5 21.453 8.625 1 98 250 TYR A C 1
ATOM 1993 O O . TYR A 1 250 ? 22.375 21.859 7.469 1 98 250 TYR A O 1
ATOM 2001 N N . LEU A 1 251 ? 21.5 20.969 9.352 1 98.19 251 LEU A N 1
ATOM 2002 C CA . LEU A 1 251 ? 20.172 20.875 8.781 1 98.19 251 LEU A CA 1
ATOM 2003 C C . LEU A 1 251 ? 19.625 22.25 8.414 1 98.19 251 LEU A C 1
ATOM 2005 O O . LEU A 1 251 ? 19.109 22.453 7.316 1 98.19 251 LEU A O 1
ATOM 2009 N N . ILE A 1 252 ? 19.828 23.219 9.273 1 98.25 252 ILE A N 1
ATOM 2010 C CA . ILE A 1 252 ? 19.219 24.531 9.086 1 98.25 252 ILE A CA 1
ATOM 2011 C C . ILE A 1 252 ? 20 25.312 8.047 1 98.25 252 ILE A C 1
ATOM 2013 O O . ILE A 1 252 ? 19.422 25.969 7.18 1 98.25 252 ILE A O 1
ATOM 2017 N N . GLN A 1 253 ? 21.266 25.156 8.008 1 98.31 253 GLN A N 1
ATOM 2018 C CA . GLN A 1 253 ? 22.094 26 7.152 1 98.31 253 GLN A CA 1
ATOM 2019 C C . GLN A 1 253 ? 22.25 25.391 5.762 1 98.31 253 GLN A C 1
ATOM 2021 O O . GLN A 1 253 ? 22.328 26.109 4.766 1 98.31 253 GLN A O 1
ATOM 2026 N N . HIS A 1 254 ? 22.281 24.094 5.727 1 98.19 254 HIS A N 1
ATOM 2027 C CA . HIS A 1 254 ? 22.625 23.453 4.457 1 98.19 254 HIS A CA 1
ATOM 2028 C C . HIS A 1 254 ? 21.438 22.734 3.859 1 98.19 254 HIS A C 1
ATOM 2030 O O . HIS A 1 254 ? 21.219 22.75 2.645 1 98.19 254 HIS A O 1
ATOM 2036 N N . ILE A 1 255 ? 20.625 22.109 4.68 1 98.56 255 ILE A N 1
ATOM 2037 C CA . ILE A 1 255 ? 19.562 21.25 4.164 1 98.56 255 ILE A CA 1
ATOM 2038 C C . ILE A 1 255 ? 18.297 22.094 3.936 1 98.56 255 ILE A C 1
ATOM 2040 O O . ILE A 1 255 ? 17.594 21.906 2.943 1 98.56 255 ILE A O 1
ATOM 2044 N N . LEU A 1 256 ? 18 23.016 4.832 1 98.75 256 LEU A N 1
ATOM 2045 C CA . LEU A 1 256 ? 16.766 23.797 4.75 1 98.75 256 LEU A CA 1
ATOM 2046 C C . LEU A 1 256 ? 16.688 24.531 3.408 1 98.75 256 LEU A C 1
ATOM 2048 O O . LEU A 1 256 ? 15.656 24.453 2.729 1 98.75 256 LEU A O 1
ATOM 2052 N N . PRO A 1 257 ? 17.766 25.188 2.906 1 98.75 257 PRO A N 1
ATOM 2053 C CA . PRO A 1 257 ? 17.656 25.844 1.603 1 98.75 257 PRO A CA 1
ATOM 2054 C C . PRO A 1 257 ? 17.375 24.875 0.466 1 98.75 257 PRO A C 1
ATOM 2056 O O . PRO A 1 257 ? 16.641 25.203 -0.466 1 98.75 257 PRO A O 1
ATOM 2059 N N . LEU A 1 258 ? 17.906 23.672 0.587 1 98.62 258 LEU A N 1
ATOM 2060 C CA . LEU A 1 258 ? 17.672 22.656 -0.431 1 98.62 258 LEU A CA 1
ATOM 2061 C C . LEU A 1 258 ? 16.219 22.188 -0.411 1 98.62 258 LEU A C 1
ATOM 2063 O O . LEU A 1 258 ? 15.617 21.984 -1.466 1 98.62 258 LEU A O 1
ATOM 2067 N N . LEU A 1 259 ? 15.648 22 0.813 1 98.75 259 LEU A N 1
ATOM 2068 C CA . LEU A 1 259 ? 14.242 21.609 0.943 1 98.75 259 LEU A CA 1
ATOM 2069 C C . LEU A 1 259 ? 13.328 22.688 0.367 1 98.75 259 LEU A C 1
ATOM 2071 O O . LEU A 1 259 ? 12.367 22.375 -0.342 1 98.75 259 LEU A O 1
ATOM 2075 N N . GLN A 1 260 ? 13.633 23.922 0.69 1 98.56 260 GLN A N 1
ATOM 2076 C CA . GLN A 1 260 ? 12.805 25.031 0.224 1 98.56 260 GLN A CA 1
ATOM 2077 C C . GLN A 1 260 ? 12.859 25.156 -1.296 1 98.56 260 GLN A C 1
ATOM 2079 O O . GLN A 1 260 ? 11.836 25.375 -1.942 1 98.56 260 GLN A O 1
ATOM 2084 N N . GLU A 1 261 ? 14.047 24.969 -1.847 1 98.25 261 GLU A N 1
ATOM 2085 C CA . GLU A 1 261 ? 14.195 25 -3.299 1 98.25 261 GLU A CA 1
ATOM 2086 C C . GLU A 1 261 ? 13.422 23.859 -3.951 1 98.25 261 GLU A C 1
ATOM 2088 O O . GLU A 1 261 ? 12.727 24.062 -4.945 1 98.25 261 GLU A O 1
ATOM 2093 N N . THR A 1 262 ? 13.562 22.688 -3.383 1 98.19 262 THR A N 1
ATOM 2094 C CA . THR A 1 262 ? 12.867 21.516 -3.908 1 98.19 262 THR A CA 1
ATOM 2095 C C . THR A 1 262 ? 11.359 21.703 -3.822 1 98.19 262 THR A C 1
ATOM 2097 O O . THR A 1 262 ? 10.633 21.344 -4.75 1 98.19 262 THR A O 1
ATOM 2100 N N . SER A 1 263 ? 10.906 22.25 -2.686 1 97.81 263 SER A N 1
ATOM 2101 C CA . SER A 1 263 ? 9.484 22.516 -2.516 1 97.81 263 SER A CA 1
ATOM 2102 C C . SER A 1 263 ? 8.977 23.484 -3.584 1 97.81 263 SER A C 1
ATOM 2104 O O . SER A 1 263 ? 7.875 23.312 -4.109 1 97.81 263 SER A O 1
ATOM 2106 N N . ARG A 1 264 ? 9.758 24.484 -3.957 1 95.81 264 ARG A N 1
ATOM 2107 C CA . ARG A 1 264 ? 9.398 25.438 -5.012 1 95.81 264 ARG A CA 1
ATOM 2108 C C . ARG A 1 264 ? 9.336 24.734 -6.367 1 95.81 264 ARG A C 1
ATOM 2110 O O . ARG A 1 264 ? 8.422 25 -7.156 1 95.81 264 ARG A O 1
ATOM 2117 N N . ASP A 1 265 ? 10.305 23.875 -6.629 1 95.81 265 ASP A N 1
ATOM 2118 C CA . ASP A 1 265 ? 10.32 23.125 -7.879 1 95.81 265 ASP A CA 1
ATOM 2119 C C . ASP A 1 265 ? 9.078 22.234 -7.996 1 95.81 265 ASP A C 1
ATOM 2121 O O . ASP A 1 265 ? 8.492 22.125 -9.078 1 95.81 265 ASP A O 1
ATOM 2125 N N . LEU A 1 266 ? 8.688 21.625 -6.863 1 95.38 266 LEU A N 1
ATOM 2126 C CA . LEU A 1 266 ? 7.508 20.766 -6.848 1 95.38 266 LEU A CA 1
ATOM 2127 C C . LEU A 1 266 ? 6.246 21.578 -7.145 1 95.38 266 LEU A C 1
ATOM 2129 O O . LEU A 1 266 ? 5.359 21.109 -7.859 1 95.38 266 LEU A O 1
ATOM 2133 N N . ARG A 1 267 ? 6.168 22.719 -6.605 1 91.94 267 ARG A N 1
ATOM 2134 C CA . ARG A 1 267 ? 5.012 23.594 -6.824 1 91.94 267 ARG A CA 1
ATOM 2135 C C . ARG A 1 267 ? 4.828 23.891 -8.305 1 91.94 267 ARG A C 1
ATOM 2137 O O . ARG A 1 267 ? 3.695 23.969 -8.789 1 91.94 267 ARG A O 1
ATOM 2144 N N . GLN A 1 268 ? 5.93 23.969 -9.062 1 89.56 268 GLN A N 1
ATOM 2145 C CA . GLN A 1 268 ? 5.895 24.328 -10.477 1 89.56 268 GLN A CA 1
ATOM 2146 C C . GLN A 1 268 ? 5.336 23.188 -11.32 1 89.56 268 GLN A C 1
ATOM 2148 O O . GLN A 1 268 ? 4.812 23.422 -12.414 1 89.56 268 GLN A O 1
ATOM 2153 N N . VAL A 1 269 ? 5.461 22.031 -10.797 1 86.94 269 VAL A N 1
ATOM 2154 C CA . VAL A 1 269 ? 5.055 20.906 -11.625 1 86.94 269 VAL A CA 1
ATOM 2155 C C . VAL A 1 269 ? 3.719 20.359 -11.133 1 86.94 269 VAL A C 1
ATOM 2157 O O . VAL A 1 269 ? 3.174 19.422 -11.711 1 86.94 269 VAL A O 1
ATOM 2160 N N . LEU A 1 270 ? 3.273 20.891 -10.07 1 85.75 270 LEU A N 1
ATOM 2161 C CA . LEU A 1 270 ? 1.968 20.484 -9.562 1 85.75 270 LEU A CA 1
ATOM 2162 C C . LEU A 1 270 ? 0.861 21.344 -10.164 1 85.75 270 LEU A C 1
ATOM 2164 O O . LEU A 1 270 ? 1.041 22.547 -10.352 1 85.75 270 LEU A O 1
ATOM 2168 N N . MET B 1 1 ? -37.125 -28.5 11.172 1 30.72 1 MET B N 1
ATOM 2169 C CA . MET B 1 1 ? -36.531 -28.484 9.844 1 30.72 1 MET B CA 1
ATOM 2170 C C . MET B 1 1 ? -35.156 -27.781 9.875 1 30.72 1 MET B C 1
ATOM 2172 O O . MET B 1 1 ? -35.062 -26.641 10.352 1 30.72 1 MET B O 1
ATOM 2176 N N . SER B 1 2 ? -34 -28.422 9.969 1 38 2 SER B N 1
ATOM 2177 C CA . SER B 1 2 ? -32.656 -27.984 10.242 1 38 2 SER B CA 1
ATOM 2178 C C . SER B 1 2 ? -32.25 -26.844 9.32 1 38 2 SER B C 1
ATOM 2180 O O . SER B 1 2 ? -32.406 -26.938 8.102 1 38 2 SER B O 1
ATOM 2182 N N . LYS B 1 3 ? -32.5 -25.547 9.578 1 45.19 3 LYS B N 1
ATOM 2183 C CA . LYS B 1 3 ? -32.25 -24.406 8.688 1 45.19 3 LYS B CA 1
ATOM 2184 C C . LYS B 1 3 ? -31.078 -24.672 7.758 1 45.19 3 LYS B C 1
ATOM 2186 O O . LYS B 1 3 ? -29.953 -24.906 8.211 1 45.19 3 LYS B O 1
ATOM 2191 N N . ASP B 1 4 ? -31.062 -25.375 6.777 1 51.03 4 ASP B N 1
ATOM 2192 C CA . ASP B 1 4 ? -30.078 -25.75 5.773 1 51.03 4 ASP B CA 1
ATOM 2193 C C . ASP B 1 4 ? -29.141 -24.578 5.469 1 51.03 4 ASP B C 1
ATOM 2195 O O . ASP B 1 4 ? -29.578 -23.547 4.973 1 51.03 4 ASP B O 1
ATOM 2199 N N . GLU B 1 5 ? -28.078 -24.438 6.191 1 70.31 5 GLU B N 1
ATOM 2200 C CA . GLU B 1 5 ? -27.047 -23.391 6.176 1 70.31 5 GLU B CA 1
ATOM 2201 C C . GLU B 1 5 ? -26.422 -23.266 4.793 1 70.31 5 GLU B C 1
ATOM 2203 O O . GLU B 1 5 ? -25.781 -24.203 4.309 1 70.31 5 GLU B O 1
ATOM 2208 N N . ARG B 1 6 ? -26.969 -22.469 3.875 1 86.31 6 ARG B N 1
ATOM 2209 C CA . ARG B 1 6 ? -26.469 -22.203 2.535 1 86.31 6 ARG B CA 1
ATOM 2210 C C . ARG B 1 6 ? -25.047 -21.641 2.59 1 86.31 6 ARG B C 1
ATOM 2212 O O . ARG B 1 6 ? -24.812 -20.609 3.217 1 86.31 6 ARG B O 1
ATOM 2219 N N . ILE B 1 7 ? -24.094 -22.469 2.244 1 94.56 7 ILE B N 1
ATOM 2220 C CA . ILE B 1 7 ? -22.688 -22.109 2.17 1 94.56 7 ILE B CA 1
ATOM 2221 C C . ILE B 1 7 ? -22.359 -21.609 0.764 1 94.56 7 ILE B C 1
ATOM 2223 O O . ILE B 1 7 ? -22.75 -22.219 -0.227 1 94.56 7 ILE B O 1
ATOM 2227 N N . ILE B 1 8 ? -21.797 -20.422 0.658 1 94.12 8 ILE B N 1
ATOM 2228 C CA . ILE B 1 8 ? -21.344 -19.922 -0.628 1 94.12 8 ILE B CA 1
ATOM 2229 C C . ILE B 1 8 ? -19.812 -20 -0.7 1 94.12 8 ILE B C 1
ATOM 2231 O O . ILE B 1 8 ? -19.141 -19.891 0.321 1 94.12 8 ILE B O 1
ATOM 2235 N N . GLN B 1 9 ? -19.297 -20.234 -1.893 1 93.69 9 GLN B N 1
ATOM 2236 C CA . GLN B 1 9 ? -17.859 -20.406 -2.113 1 93.69 9 GLN B CA 1
ATOM 2237 C C . GLN B 1 9 ? -17.328 -19.375 -3.098 1 93.69 9 GLN B C 1
ATOM 2239 O O . GLN B 1 9 ? -17.938 -19.125 -4.137 1 93.69 9 GLN B O 1
ATOM 2244 N N . ASN B 1 10 ? -16.25 -18.688 -2.66 1 90.75 10 ASN B N 1
ATOM 2245 C CA . ASN B 1 10 ? -15.57 -17.797 -3.576 1 90.75 10 ASN B CA 1
ATOM 2246 C C . ASN B 1 10 ? -14.812 -18.562 -4.66 1 90.75 10 ASN B C 1
ATOM 2248 O O . ASN B 1 10 ? -13.984 -19.406 -4.355 1 90.75 10 ASN B O 1
ATOM 2252 N N . GLN B 1 11 ? -15.031 -18.281 -5.836 1 81.31 11 GLN B N 1
ATOM 2253 C CA . GLN B 1 11 ? -14.5 -19.047 -6.953 1 81.31 11 GLN B CA 1
ATOM 2254 C C . GLN B 1 11 ? -13.008 -18.766 -7.152 1 81.31 11 GLN B C 1
ATOM 2256 O O . GLN B 1 11 ? -12.289 -19.594 -7.734 1 81.31 11 GLN B O 1
ATOM 2261 N N . ASP B 1 12 ? -12.586 -17.625 -6.641 1 79.5 12 ASP B N 1
ATOM 2262 C CA . ASP B 1 12 ? -11.203 -17.234 -6.879 1 79.5 12 ASP B CA 1
ATOM 2263 C C . ASP B 1 12 ? -10.266 -17.859 -5.855 1 79.5 12 ASP B C 1
ATOM 2265 O O . ASP B 1 12 ? -9.164 -18.297 -6.203 1 79.5 12 ASP B O 1
ATOM 2269 N N . ASN B 1 13 ? -10.719 -17.906 -4.59 1 84.62 13 ASN B N 1
ATOM 2270 C CA . ASN B 1 13 ? -9.805 -18.344 -3.543 1 84.62 13 ASN B CA 1
ATOM 2271 C C . ASN B 1 13 ? -10.352 -19.578 -2.814 1 84.62 13 ASN B C 1
ATOM 2273 O O . ASN B 1 13 ? -9.727 -20.062 -1.873 1 84.62 13 ASN B O 1
ATOM 2277 N N . LYS B 1 14 ? -11.578 -20.047 -3.195 1 85.62 14 LYS B N 1
ATOM 2278 C CA . LYS B 1 14 ? -12.219 -21.281 -2.74 1 85.62 14 LYS B CA 1
ATOM 2279 C C . LYS B 1 14 ? -12.633 -21.172 -1.275 1 85.62 14 LYS B C 1
ATOM 2281 O O . LYS B 1 14 ? -12.984 -22.172 -0.65 1 85.62 14 LYS B O 1
ATOM 2286 N N . LYS B 1 15 ? -12.562 -20 -0.748 1 92.44 15 LYS B N 1
ATOM 2287 C CA . LYS B 1 15 ? -13.039 -19.797 0.619 1 92.44 15 LYS B CA 1
ATOM 2288 C C . LYS B 1 15 ? -14.562 -19.844 0.682 1 92.44 15 LYS B C 1
ATOM 2290 O O . LYS B 1 15 ? -15.242 -19.469 -0.276 1 92.44 15 LYS B O 1
ATOM 2295 N N . THR B 1 16 ? -15.023 -20.312 1.852 1 95.62 16 THR B N 1
ATOM 2296 C CA . THR B 1 16 ? -16.469 -20.469 2.008 1 95.62 16 THR B CA 1
ATOM 2297 C C . THR B 1 16 ? -16.984 -19.625 3.168 1 95.62 16 THR B C 1
ATOM 2299 O O . THR B 1 16 ? -16.219 -19.234 4.051 1 95.62 16 THR B O 1
ATOM 2302 N N . ILE B 1 17 ? -18.234 -19.219 3.072 1 96.25 17 ILE B N 1
ATOM 2303 C CA . ILE B 1 17 ? -18.922 -18.484 4.125 1 96.25 17 ILE B CA 1
ATOM 2304 C C . ILE B 1 17 ? -20.406 -18.828 4.125 1 96.25 17 ILE B C 1
ATOM 2306 O O . ILE B 1 17 ? -20.969 -19.156 3.078 1 96.25 17 ILE B O 1
ATOM 2310 N N . ARG B 1 18 ? -20.953 -18.906 5.293 1 96.44 18 ARG B N 1
ATOM 2311 C CA . ARG B 1 18 ? -22.406 -19.016 5.328 1 96.44 18 ARG B CA 1
ATOM 2312 C C . ARG B 1 18 ? -23.062 -17.812 4.676 1 96.44 18 ARG B C 1
ATOM 2314 O O . ARG B 1 18 ? -22.625 -16.672 4.891 1 96.44 18 ARG B O 1
ATOM 2321 N N . HIS B 1 19 ? -24.078 -18.078 3.936 1 95.69 19 HIS B N 1
ATOM 2322 C CA . HIS B 1 19 ? -24.781 -17.016 3.221 1 95.69 19 HIS B CA 1
ATOM 2323 C C . HIS B 1 19 ? -25.266 -15.938 4.18 1 95.69 19 HIS B C 1
ATOM 2325 O O . HIS B 1 19 ? -25.188 -14.742 3.879 1 95.69 19 HIS B O 1
ATOM 2331 N N . GLU B 1 20 ? -25.719 -16.344 5.324 1 95.12 20 GLU B N 1
ATOM 2332 C CA . GLU B 1 20 ? -26.297 -15.414 6.293 1 95.12 20 GLU B CA 1
ATOM 2333 C C . GLU B 1 20 ? -25.219 -14.531 6.926 1 95.12 20 GLU B C 1
ATOM 2335 O O . GLU B 1 20 ? -25.531 -13.484 7.496 1 95.12 20 GLU B O 1
ATOM 2340 N N . ASP B 1 21 ? -23.984 -14.992 6.848 1 96.5 21 ASP B N 1
ATOM 2341 C CA . ASP B 1 21 ? -22.891 -14.25 7.461 1 96.5 21 ASP B CA 1
ATOM 2342 C C . ASP B 1 21 ? -22.297 -13.234 6.488 1 96.5 21 ASP B C 1
ATOM 2344 O O . ASP B 1 21 ? -21.578 -12.32 6.895 1 96.5 21 ASP B O 1
ATOM 2348 N N . TYR B 1 22 ? -22.578 -13.391 5.184 1 97.56 22 TYR B N 1
ATOM 2349 C CA . TYR B 1 22 ? -21.984 -12.547 4.16 1 97.56 22 TYR B CA 1
ATOM 2350 C C . TYR B 1 22 ? -22.578 -11.148 4.176 1 97.56 22 TYR B C 1
ATOM 2352 O O . TYR B 1 22 ? -23.812 -11 4.18 1 97.56 22 TYR B O 1
ATOM 2360 N N . ILE B 1 23 ? -21.719 -10.141 4.191 1 97.69 23 ILE B N 1
ATOM 2361 C CA . ILE B 1 23 ? -22.172 -8.75 4.156 1 97.69 23 ILE B CA 1
ATOM 2362 C C . ILE B 1 23 ? -21.984 -8.188 2.748 1 97.69 23 ILE B C 1
ATOM 2364 O O . ILE B 1 23 ? -20.875 -7.824 2.355 1 97.69 23 ILE B O 1
ATOM 2368 N N . ALA B 1 24 ? -23.078 -7.973 2.059 1 96.31 24 ALA B N 1
ATOM 2369 C CA . ALA B 1 24 ? -23.062 -7.559 0.657 1 96.31 24 ALA B CA 1
ATOM 2370 C C . ALA B 1 24 ? -22.453 -6.172 0.501 1 96.31 24 ALA B C 1
ATOM 2372 O O . ALA B 1 24 ? -21.75 -5.898 -0.482 1 96.31 24 ALA B O 1
ATOM 2373 N N . GLY B 1 25 ? -22.703 -5.281 1.478 1 96.25 25 GLY B N 1
ATOM 2374 C CA . GLY B 1 25 ? -22.203 -3.92 1.407 1 96.25 25 GLY B CA 1
ATOM 2375 C C . GLY B 1 25 ? -20.688 -3.848 1.333 1 96.25 25 GLY B C 1
ATOM 2376 O O . GLY B 1 25 ? -20.141 -3.092 0.531 1 96.25 25 GLY B O 1
ATOM 2377 N N . ILE B 1 26 ? -20.031 -4.664 2.107 1 96.62 26 ILE B N 1
ATOM 2378 C CA . ILE B 1 26 ? -18.578 -4.656 2.074 1 96.62 26 ILE B CA 1
ATOM 2379 C C . ILE B 1 26 ? -18.078 -5.34 0.801 1 96.62 26 ILE B C 1
ATOM 2381 O O . ILE B 1 26 ? -17.109 -4.891 0.182 1 96.62 26 ILE B O 1
ATOM 2385 N N . GLY B 1 27 ? -18.766 -6.395 0.382 1 96.88 27 GLY B N 1
ATOM 2386 C CA . GLY B 1 27 ? -18.391 -7.055 -0.859 1 96.88 27 GLY B CA 1
ATOM 2387 C C . GLY B 1 27 ? -18.406 -6.129 -2.059 1 96.88 27 GLY B C 1
ATOM 2388 O O . GLY B 1 27 ? -17.438 -6.078 -2.82 1 96.88 27 GLY B O 1
ATOM 2389 N N . LYS B 1 28 ? -19.484 -5.406 -2.182 1 97.38 28 LYS B N 1
ATOM 2390 C CA . LYS B 1 28 ? -19.641 -4.48 -3.297 1 97.38 28 LYS B CA 1
ATOM 2391 C C . LYS B 1 28 ? -18.656 -3.322 -3.195 1 97.38 28 LYS B C 1
ATOM 2393 O O . LYS B 1 28 ? -18.062 -2.906 -4.199 1 97.38 28 LYS B O 1
ATOM 2398 N N . GLY B 1 29 ? -18.453 -2.82 -1.965 1 97.69 29 GLY B N 1
ATOM 2399 C CA . GLY B 1 29 ? -17.516 -1.729 -1.76 1 97.69 29 GLY B CA 1
ATOM 2400 C C . GLY B 1 29 ? -16.094 -2.105 -2.082 1 97.69 29 GLY B C 1
ATOM 2401 O O . GLY B 1 29 ? -15.367 -1.337 -2.723 1 97.69 29 GLY B O 1
ATOM 2402 N N . MET B 1 30 ? -15.727 -3.316 -1.661 1 97.19 30 MET B N 1
ATOM 2403 C CA . MET B 1 30 ? -14.375 -3.791 -1.947 1 97.19 30 MET B CA 1
ATOM 2404 C C . MET B 1 30 ? -14.18 -4.02 -3.443 1 97.19 30 MET B C 1
ATOM 2406 O O . MET B 1 30 ? -13.094 -3.787 -3.979 1 97.19 30 MET B O 1
ATOM 2410 N N . ALA B 1 31 ? -15.227 -4.48 -4.105 1 96.62 31 ALA B N 1
ATOM 2411 C CA . ALA B 1 31 ? -15.156 -4.652 -5.555 1 96.62 31 ALA B CA 1
ATOM 2412 C C . ALA B 1 31 ? -14.898 -3.324 -6.254 1 96.62 31 ALA B C 1
ATOM 2414 O O . ALA B 1 31 ? -14.133 -3.264 -7.223 1 96.62 31 ALA B O 1
ATOM 2415 N N . ILE B 1 32 ? -15.477 -2.266 -5.762 1 97.38 32 ILE B N 1
ATOM 2416 C CA . ILE B 1 32 ? -15.258 -0.94 -6.328 1 97.38 32 ILE B CA 1
ATOM 2417 C C . ILE B 1 32 ? -13.812 -0.512 -6.09 1 97.38 32 ILE B C 1
ATOM 2419 O O . ILE B 1 32 ? -13.125 -0.074 -7.02 1 97.38 32 ILE B O 1
ATOM 2423 N N . LEU B 1 33 ? -13.328 -0.671 -4.855 1 96.56 33 LEU B N 1
ATOM 2424 C CA . LEU B 1 33 ? -11.938 -0.319 -4.57 1 96.56 33 LEU B CA 1
ATOM 2425 C C . LEU B 1 33 ? -10.984 -1.12 -5.449 1 96.56 33 LEU B C 1
ATOM 2427 O O . LEU B 1 33 ? -10 -0.58 -5.953 1 96.56 33 LEU B O 1
ATOM 2431 N N . ASP B 1 34 ? -11.398 -2.346 -5.676 1 93.62 34 ASP B N 1
ATOM 2432 C CA . ASP B 1 34 ? -10.594 -3.271 -6.469 1 93.62 34 ASP B CA 1
ATOM 2433 C C . ASP B 1 34 ? -10.586 -2.873 -7.941 1 93.62 34 ASP B C 1
ATOM 2435 O O . ASP B 1 34 ? -9.742 -3.348 -8.711 1 93.62 34 ASP B O 1
ATOM 2439 N N . SER B 1 35 ? -11.445 -2.062 -8.352 1 95.06 35 SER B N 1
ATOM 2440 C CA . SER B 1 35 ? -11.57 -1.675 -9.75 1 95.06 35 SER B CA 1
ATOM 2441 C C . SER B 1 35 ? -10.562 -0.593 -10.117 1 95.06 35 SER B C 1
ATOM 2443 O O . SER B 1 35 ? -10.336 -0.323 -11.297 1 95.06 35 SER B O 1
ATOM 2445 N N . PHE B 1 36 ? -9.984 0.011 -9.07 1 94.94 36 PHE B N 1
ATOM 2446 C CA . PHE B 1 36 ? -8.914 0.966 -9.336 1 94.94 36 PHE B CA 1
ATOM 2447 C C . PHE B 1 36 ? -7.598 0.245 -9.617 1 94.94 36 PHE B C 1
ATOM 2449 O O . PHE B 1 36 ? -7.309 -0.785 -9 1 94.94 36 PHE B O 1
ATOM 2456 N N . SER B 1 37 ? -6.863 0.746 -10.578 1 88.19 37 SER B N 1
ATOM 2457 C CA . SER B 1 37 ? -5.551 0.208 -10.922 1 88.19 37 SER B CA 1
ATOM 2458 C C . SER B 1 37 ? -4.629 1.302 -11.453 1 88.19 37 SER B C 1
ATOM 2460 O O . SER B 1 37 ? -5.043 2.455 -11.594 1 88.19 37 SER B O 1
ATOM 2462 N N . SER B 1 38 ? -3.426 0.904 -11.695 1 79.12 38 SER B N 1
ATOM 2463 C CA . SER B 1 38 ? -2.469 1.869 -12.227 1 79.12 38 SER B CA 1
ATOM 2464 C C . SER B 1 38 ? -2.887 2.361 -13.602 1 79.12 38 SER B C 1
ATOM 2466 O O . SER B 1 38 ? -2.592 3.5 -13.977 1 79.12 38 SER B O 1
ATOM 2468 N N . ASN B 1 39 ? -3.637 1.557 -14.328 1 80.81 39 ASN B N 1
ATOM 2469 C CA . ASN B 1 39 ? -4.07 1.928 -15.672 1 80.81 39 ASN B CA 1
ATOM 2470 C C . ASN B 1 39 ? -5.488 2.5 -15.664 1 80.81 39 ASN B C 1
ATOM 2472 O O . ASN B 1 39 ? -5.969 2.984 -16.688 1 80.81 39 ASN B O 1
ATOM 2476 N N . GLN B 1 40 ? -6.145 2.402 -14.609 1 88.94 40 GLN B N 1
ATOM 2477 C CA . GLN B 1 40 ? -7.473 2.967 -14.391 1 88.94 40 GLN B CA 1
ATOM 2478 C C . GLN B 1 40 ? -7.559 3.65 -13.031 1 88.94 40 GLN B C 1
ATOM 2480 O O . GLN B 1 40 ? -8.172 3.119 -12.102 1 88.94 40 GLN B O 1
ATOM 2485 N N . HIS B 1 41 ? -7.117 4.859 -13.062 1 89.25 41 HIS B N 1
ATOM 2486 C CA . HIS B 1 41 ? -6.941 5.516 -11.773 1 89.25 41 HIS B CA 1
ATOM 2487 C C . HIS B 1 41 ? -8.141 6.391 -11.43 1 89.25 41 HIS B C 1
ATOM 2489 O O . HIS B 1 41 ? -8.242 6.902 -10.312 1 89.25 41 HIS B O 1
ATOM 2495 N N . ARG B 1 42 ? -9.016 6.543 -12.406 1 95.19 42 ARG B N 1
ATOM 2496 C CA . ARG B 1 42 ? -10.242 7.32 -12.211 1 95.19 42 ARG B CA 1
ATOM 2497 C C . ARG B 1 42 ? -11.461 6.543 -12.68 1 95.19 42 ARG B C 1
ATOM 2499 O O . ARG B 1 42 ? -11.43 5.91 -13.742 1 95.19 42 ARG B O 1
ATOM 2506 N N . LEU B 1 43 ? -12.406 6.543 -11.859 1 97.5 43 LEU B N 1
ATOM 2507 C CA . LEU B 1 43 ? -13.664 5.895 -12.234 1 97.5 43 LEU B CA 1
ATOM 2508 C C . LEU B 1 43 ? -14.836 6.855 -12.07 1 97.5 43 LEU B C 1
ATOM 2510 O O . LEU B 1 43 ? -14.898 7.613 -11.102 1 97.5 43 LEU B O 1
ATOM 2514 N N . ASN B 1 44 ? -15.68 6.926 -13.047 1 98.06 44 ASN B N 1
ATOM 2515 C CA . ASN B 1 44 ? -17 7.504 -12.805 1 98.06 44 ASN B CA 1
ATOM 2516 C C . ASN B 1 44 ? -18.016 6.434 -12.438 1 98.06 44 ASN B C 1
ATOM 2518 O O . ASN B 1 44 ? -17.688 5.25 -12.367 1 98.06 44 ASN B O 1
ATOM 2522 N N . ILE B 1 45 ? -19.188 6.883 -12.211 1 98.12 45 ILE B N 1
ATOM 2523 C CA . ILE B 1 45 ? -20.234 5.992 -11.719 1 98.12 45 ILE B CA 1
ATOM 2524 C C . ILE B 1 45 ? -20.5 4.891 -12.742 1 98.12 45 ILE B C 1
ATOM 2526 O O . ILE B 1 45 ? -20.594 3.711 -12.391 1 98.12 45 ILE B O 1
ATOM 2530 N N . SER B 1 46 ? -20.5 5.219 -13.969 1 98.12 46 SER B N 1
ATOM 2531 C CA . SER B 1 46 ? -20.781 4.262 -15.031 1 98.12 46 SER B CA 1
ATOM 2532 C C . SER B 1 46 ? -19.656 3.242 -15.164 1 98.12 46 SER B C 1
ATOM 2534 O O . SER B 1 46 ? -19.922 2.041 -15.281 1 98.12 46 SER B O 1
ATOM 2536 N N . MET B 1 47 ? -18.484 3.715 -15.148 1 97.62 47 MET B N 1
ATOM 2537 C CA . MET B 1 47 ? -17.312 2.834 -15.234 1 97.62 47 MET B CA 1
ATOM 2538 C C . MET B 1 47 ? -17.281 1.855 -14.062 1 97.62 47 MET B C 1
ATOM 2540 O O . MET B 1 47 ? -17.047 0.663 -14.25 1 97.62 47 MET B O 1
ATOM 2544 N N . ALA B 1 48 ? -17.562 2.359 -12.852 1 98 48 ALA B N 1
ATOM 2545 C CA . ALA B 1 48 ? -17.578 1.513 -11.664 1 98 48 ALA B CA 1
ATOM 2546 C C . ALA B 1 48 ? -18.672 0.45 -11.758 1 98 48 ALA B C 1
ATOM 2548 O O . ALA B 1 48 ? -18.438 -0.719 -11.445 1 98 48 ALA B O 1
ATOM 2549 N N . ALA B 1 49 ? -19.828 0.898 -12.227 1 98.44 49 ALA B N 1
ATOM 2550 C CA . ALA B 1 49 ? -20.953 -0.033 -12.383 1 98.44 49 ALA B CA 1
ATOM 2551 C C . ALA B 1 49 ? -20.594 -1.139 -13.375 1 98.44 49 ALA B C 1
ATOM 2553 O O . ALA B 1 49 ? -20.812 -2.32 -13.102 1 98.44 49 ALA B O 1
ATOM 2554 N N . GLU B 1 50 ? -20.016 -0.798 -14.43 1 97.62 50 GLU B N 1
ATOM 2555 C CA . GLU B 1 50 ? -19.641 -1.742 -15.484 1 97.62 50 GLU B CA 1
ATOM 2556 C C . GLU B 1 50 ? -18.578 -2.725 -15 1 97.62 50 GLU B C 1
ATOM 2558 O O . GLU B 1 50 ? -18.703 -3.934 -15.195 1 97.62 50 GLU B O 1
ATOM 2563 N N . LYS B 1 51 ? -17.625 -2.295 -14.297 1 95.25 51 LYS B N 1
ATOM 2564 C CA . LYS B 1 51 ? -16.5 -3.117 -13.875 1 95.25 51 LYS B CA 1
ATOM 2565 C C . LYS B 1 51 ? -16.906 -4.082 -12.766 1 95.25 51 LYS B C 1
ATOM 2567 O O . LYS B 1 51 ? -16.328 -5.164 -12.633 1 95.25 51 LYS B O 1
ATOM 2572 N N . THR B 1 52 ? -17.906 -3.65 -11.992 1 96.56 52 THR B N 1
ATOM 2573 C CA . THR B 1 52 ? -18.25 -4.445 -10.82 1 96.56 52 THR B CA 1
ATOM 2574 C C . THR B 1 52 ? -19.531 -5.25 -11.062 1 96.56 52 THR B C 1
ATOM 2576 O O . THR B 1 52 ? -19.844 -6.156 -10.289 1 96.56 52 THR B O 1
ATOM 2579 N N . GLY B 1 53 ? -20.266 -4.938 -12.102 1 96.56 53 GLY B N 1
ATOM 2580 C CA . GLY B 1 53 ? -21.547 -5.574 -12.352 1 96.56 53 GLY B CA 1
ATOM 2581 C C . GLY B 1 53 ? -22.656 -5.043 -11.469 1 96.56 53 GLY B C 1
ATOM 2582 O O . GLY B 1 53 ? -23.734 -5.641 -11.391 1 96.56 53 GLY B O 1
ATOM 2583 N N . LEU B 1 54 ? -22.453 -3.92 -10.797 1 97.75 54 LEU B N 1
ATOM 2584 C CA . LEU B 1 54 ? -23.453 -3.293 -9.938 1 97.75 54 LEU B CA 1
ATOM 2585 C C . LEU B 1 54 ? -24.391 -2.41 -10.758 1 97.75 54 LEU B C 1
ATOM 2587 O O . LEU B 1 54 ? -24.062 -2.006 -11.875 1 97.75 54 LEU B O 1
ATOM 2591 N N . THR B 1 55 ? -25.578 -2.164 -10.188 1 97.81 55 THR B N 1
ATOM 2592 C CA . THR B 1 55 ? -26.406 -1.104 -10.75 1 97.81 55 THR B CA 1
ATOM 2593 C C . THR B 1 55 ? -25.734 0.256 -10.57 1 97.81 55 THR B C 1
ATOM 2595 O O . THR B 1 55 ? -24.922 0.435 -9.672 1 97.81 55 THR B O 1
ATOM 2598 N N . ARG B 1 56 ? -26.094 1.156 -11.406 1 97.62 56 ARG B N 1
ATOM 2599 C CA . ARG B 1 56 ? -25.562 2.508 -11.289 1 97.62 56 ARG B CA 1
ATOM 2600 C C . ARG B 1 56 ? -25.875 3.105 -9.922 1 97.62 56 ARG B C 1
ATOM 2602 O O . ARG B 1 56 ? -25.047 3.801 -9.336 1 97.62 56 ARG B O 1
ATOM 2609 N N . ALA B 1 57 ? -27.031 2.855 -9.43 1 97.75 57 ALA B N 1
ATOM 2610 C CA . ALA B 1 57 ? -27.453 3.379 -8.133 1 97.75 57 ALA B CA 1
ATOM 2611 C C . ALA B 1 57 ? -26.578 2.822 -7.016 1 97.75 57 ALA B C 1
ATOM 2613 O O . ALA B 1 57 ? -26.125 3.564 -6.137 1 97.75 57 ALA B O 1
ATOM 2614 N N . ALA B 1 58 ? -26.312 1.548 -7.039 1 97.69 58 ALA B N 1
ATOM 2615 C CA . ALA B 1 58 ? -25.469 0.911 -6.035 1 97.69 58 ALA B CA 1
ATOM 2616 C C . ALA B 1 58 ? -24.031 1.413 -6.141 1 97.69 58 ALA B C 1
ATOM 2618 O O . ALA B 1 58 ? -23.391 1.711 -5.125 1 97.69 58 ALA B O 1
ATOM 2619 N N . ALA B 1 59 ? -23.531 1.503 -7.371 1 98.31 59 ALA B N 1
ATOM 2620 C CA . ALA B 1 59 ? -22.172 2.012 -7.586 1 98.31 59 ALA B CA 1
ATOM 2621 C C . ALA B 1 59 ? -22.031 3.426 -7.035 1 98.31 59 ALA B C 1
ATOM 2623 O O . ALA B 1 59 ? -21.047 3.734 -6.348 1 98.31 59 ALA B O 1
ATOM 2624 N N . ARG B 1 60 ? -23.016 4.195 -7.305 1 98.12 60 ARG B N 1
ATOM 2625 C CA . ARG B 1 60 ? -22.984 5.578 -6.832 1 98.12 60 ARG B CA 1
ATOM 2626 C C . ARG B 1 60 ? -22.922 5.637 -5.309 1 98.12 60 ARG B C 1
ATOM 2628 O O . ARG B 1 60 ? -22.094 6.352 -4.742 1 98.12 60 ARG B O 1
ATOM 2635 N N . ARG B 1 61 ? -23.797 4.926 -4.656 1 98.31 61 ARG B N 1
ATOM 2636 C CA . ARG B 1 61 ? -23.859 4.965 -3.197 1 98.31 61 ARG B CA 1
ATOM 2637 C C . ARG B 1 61 ? -22.547 4.469 -2.582 1 98.31 61 ARG B C 1
ATOM 2639 O O . ARG B 1 61 ? -22.094 5.004 -1.569 1 98.31 61 ARG B O 1
ATOM 2646 N N . HIS B 1 62 ? -22 3.459 -3.176 1 98.5 62 HIS B N 1
ATOM 2647 C CA . HIS B 1 62 ? -20.734 2.941 -2.654 1 98.5 62 HIS B CA 1
ATOM 2648 C C . HIS B 1 62 ? -19.594 3.93 -2.887 1 98.5 62 HIS B C 1
ATOM 2650 O O . HIS B 1 62 ? -18.75 4.125 -2.012 1 98.5 62 HIS B O 1
ATOM 2656 N N . LEU B 1 63 ? -19.562 4.531 -4.078 1 98.62 63 LEU B N 1
ATOM 2657 C CA . LEU B 1 63 ? -18.562 5.555 -4.355 1 98.62 63 LEU B CA 1
ATOM 2658 C C . LEU B 1 63 ? -18.703 6.719 -3.381 1 98.62 63 LEU B C 1
ATOM 2660 O O . LEU B 1 63 ? -17.703 7.168 -2.809 1 98.62 63 LEU B O 1
ATOM 2664 N N . LEU B 1 64 ? -19.922 7.191 -3.139 1 98.38 64 LEU B N 1
ATOM 2665 C CA . LEU B 1 64 ? -20.188 8.289 -2.213 1 98.38 64 LEU B CA 1
ATOM 2666 C C . LEU B 1 64 ? -19.766 7.91 -0.795 1 98.38 64 LEU B C 1
ATOM 2668 O O . LEU B 1 64 ? -19.188 8.727 -0.074 1 98.38 64 LEU B O 1
ATOM 2672 N N . THR B 1 65 ? -20.047 6.707 -0.384 1 98.5 65 THR B N 1
ATOM 2673 C CA . THR B 1 65 ? -19.688 6.258 0.957 1 98.5 65 THR B CA 1
ATOM 2674 C C . THR B 1 65 ? -18.172 6.188 1.122 1 98.5 65 THR B C 1
ATOM 2676 O O . THR B 1 65 ? -17.625 6.633 2.137 1 98.5 65 THR B O 1
ATOM 2679 N N . LEU B 1 66 ? -17.469 5.648 0.118 1 98.38 66 LEU B N 1
ATOM 2680 C CA . LEU B 1 66 ? -16.016 5.555 0.17 1 98.38 66 LEU B CA 1
ATOM 2681 C C . LEU B 1 66 ? -15.383 6.941 0.168 1 98.38 66 LEU B C 1
ATOM 2683 O O . LEU B 1 66 ? -14.336 7.148 0.789 1 98.38 66 LEU B O 1
ATOM 2687 N N . GLU B 1 67 ? -16 7.867 -0.55 1 98.06 67 GLU B N 1
ATOM 2688 C CA . GLU B 1 67 ? -15.562 9.258 -0.499 1 98.06 67 GLU B CA 1
ATOM 2689 C C . GLU B 1 67 ? -15.773 9.852 0.889 1 98.06 67 GLU B C 1
ATOM 2691 O O . GLU B 1 67 ? -14.859 10.477 1.446 1 98.06 67 GLU B O 1
ATOM 2696 N N . TYR B 1 68 ? -16.953 9.625 1.424 1 97.88 68 TYR B N 1
ATOM 2697 C CA . TYR B 1 68 ? -17.312 10.094 2.76 1 97.88 68 TYR B CA 1
ATOM 2698 C C . TYR B 1 68 ? -16.312 9.57 3.795 1 97.88 68 TYR B C 1
ATOM 2700 O O . TYR B 1 68 ? -15.938 10.289 4.723 1 97.88 68 TYR B O 1
ATOM 2708 N N . LEU B 1 69 ? -15.836 8.32 3.602 1 97 69 LEU B N 1
ATOM 2709 C CA . LEU B 1 69 ? -14.945 7.668 4.547 1 97 69 LEU B CA 1
ATOM 2710 C C . LEU B 1 69 ? -13.5 8.102 4.32 1 97 69 LEU B C 1
ATOM 2712 O O . LEU B 1 69 ? -12.609 7.762 5.102 1 97 69 LEU B O 1
ATOM 2716 N N . GLY B 1 70 ? -13.188 8.742 3.238 1 96.5 70 GLY B N 1
ATOM 2717 C CA . GLY B 1 70 ? -11.875 9.328 3.012 1 96.5 70 GLY B CA 1
ATOM 2718 C C . GLY B 1 70 ? -10.984 8.477 2.127 1 96.5 70 GLY B C 1
ATOM 2719 O O . GLY B 1 70 ? -9.82 8.82 1.896 1 96.5 70 GLY B O 1
ATOM 2720 N N . TYR B 1 71 ? -11.516 7.395 1.514 1 97.25 71 TYR B N 1
ATOM 2721 C CA . TYR B 1 71 ? -10.703 6.508 0.688 1 97.25 71 TYR B CA 1
ATOM 2722 C C . TYR B 1 71 ? -10.688 6.977 -0.762 1 97.25 71 TYR B C 1
ATOM 2724 O O . TYR B 1 71 ? -9.805 6.598 -1.534 1 97.25 71 TYR B O 1
ATOM 2732 N N . LEU B 1 72 ? -11.703 7.762 -1.104 1 97.56 72 LEU B N 1
ATOM 2733 C CA . LEU B 1 72 ? -11.805 8.336 -2.439 1 97.56 72 LEU B CA 1
ATOM 2734 C C . LEU B 1 72 ? -11.984 9.852 -2.363 1 97.56 72 LEU B C 1
ATOM 2736 O O . LEU B 1 72 ? -12.438 10.375 -1.345 1 97.56 72 LEU B O 1
ATOM 2740 N N . GLU B 1 73 ? -11.539 10.508 -3.379 1 96.5 73 GLU B N 1
ATOM 2741 C CA . GLU B 1 73 ? -11.883 11.898 -3.688 1 96.5 73 GLU B CA 1
ATOM 2742 C C . GLU B 1 73 ? -12.531 12.008 -5.062 1 96.5 73 GLU B C 1
ATOM 2744 O O . GLU B 1 73 ? -12.422 11.102 -5.883 1 96.5 73 GLU B O 1
ATOM 2749 N N . SER B 1 74 ? -13.273 13.07 -5.277 1 96.75 74 SER B N 1
ATOM 2750 C CA . SER B 1 74 ? -13.977 13.266 -6.543 1 96.75 74 SER B CA 1
ATOM 2751 C C . SER B 1 74 ? -13.805 14.688 -7.055 1 96.75 74 SER B C 1
ATOM 2753 O O . SER B 1 74 ? -13.703 15.633 -6.262 1 96.75 74 SER B O 1
ATOM 2755 N N . ASP B 1 75 ? -13.727 14.828 -8.359 1 94.38 75 ASP B N 1
ATOM 2756 C CA . ASP B 1 75 ? -13.75 16.156 -8.961 1 94.38 75 ASP B CA 1
ATOM 2757 C C . ASP B 1 75 ? -15.141 16.484 -9.508 1 94.38 75 ASP B C 1
ATOM 2759 O O . ASP B 1 75 ? -15.289 17.375 -10.344 1 94.38 75 ASP B O 1
ATOM 2763 N N . GLY B 1 76 ? -16.109 15.742 -9.039 1 94.56 76 GLY B N 1
ATOM 2764 C CA . GLY B 1 76 ? -17.469 15.938 -9.516 1 94.56 76 GLY B CA 1
ATOM 2765 C C . GLY B 1 76 ? -17.875 14.953 -10.609 1 94.56 76 GLY B C 1
ATOM 2766 O O . GLY B 1 76 ? -19.047 14.672 -10.789 1 94.56 76 GLY B O 1
ATOM 2767 N N . HIS B 1 77 ? -16.812 14.43 -11.328 1 96 77 HIS B N 1
ATOM 2768 C CA . HIS B 1 77 ? -17.094 13.5 -12.422 1 96 77 HIS B CA 1
ATOM 2769 C C . HIS B 1 77 ? -16.422 12.156 -12.188 1 96 77 HIS B C 1
ATOM 2771 O O . HIS B 1 77 ? -17 11.109 -12.469 1 96 77 HIS B O 1
ATOM 2777 N N . TYR B 1 78 ? -15.211 12.18 -11.727 1 97.75 78 TYR B N 1
ATOM 2778 C CA . TYR B 1 78 ? -14.438 10.969 -11.484 1 97.75 78 TYR B CA 1
ATOM 2779 C C . TYR B 1 78 ? -14.062 10.844 -10.016 1 97.75 78 TYR B C 1
ATOM 2781 O O . TYR B 1 78 ? -13.953 11.852 -9.305 1 97.75 78 TYR B O 1
ATOM 2789 N N . TYR B 1 79 ? -13.969 9.625 -9.609 1 97.94 79 TYR B N 1
ATOM 2790 C CA . TYR B 1 79 ? -13.453 9.266 -8.297 1 97.94 79 TYR B CA 1
ATOM 2791 C C . TYR B 1 79 ? -12.047 8.688 -8.406 1 97.94 79 TYR B C 1
ATOM 2793 O O . TYR B 1 79 ? -11.727 7.98 -9.375 1 97.94 79 TYR B O 1
ATOM 2801 N N . TYR B 1 80 ? -11.18 8.953 -7.41 1 97.31 80 TYR B N 1
ATOM 2802 C CA . TYR B 1 80 ? -9.828 8.398 -7.391 1 97.31 80 TYR B CA 1
ATOM 2803 C C . TYR B 1 80 ? -9.352 8.172 -5.957 1 97.31 80 TYR B C 1
ATOM 2805 O O . TYR B 1 80 ? -9.875 8.789 -5.023 1 97.31 80 TYR B O 1
ATOM 2813 N N . LEU B 1 81 ? -8.438 7.309 -5.824 1 96.81 81 LEU B N 1
ATOM 2814 C CA . LEU B 1 81 ? -7.961 6.867 -4.52 1 96.81 81 LEU B CA 1
ATOM 2815 C C . LEU B 1 81 ? -7.215 7.988 -3.807 1 96.81 81 LEU B C 1
ATOM 2817 O O . LEU B 1 81 ? -6.5 8.766 -4.441 1 96.81 81 LEU B O 1
ATOM 2821 N N . THR B 1 82 ? -7.371 8.023 -2.484 1 95.94 82 THR B N 1
ATOM 2822 C CA . THR B 1 82 ? -6.586 8.922 -1.649 1 95.94 82 THR B CA 1
ATOM 2823 C C . THR B 1 82 ? -5.414 8.188 -1.011 1 95.94 82 THR B C 1
ATOM 2825 O O . THR B 1 82 ? -5.375 6.953 -1.008 1 95.94 82 THR B O 1
ATOM 2828 N N . PRO B 1 83 ? -4.469 8.93 -0.386 1 93.94 83 PRO B N 1
ATOM 2829 C CA . PRO B 1 83 ? -3.336 8.289 0.283 1 93.94 83 PRO B CA 1
ATOM 2830 C C . PRO B 1 83 ? -3.766 7.418 1.463 1 93.94 83 PRO B C 1
ATOM 2832 O O . PRO B 1 83 ? -2.982 6.594 1.945 1 93.94 83 PRO B O 1
ATOM 2835 N N . LYS B 1 84 ? -4.984 7.578 1.896 1 94.56 84 LYS B N 1
ATOM 2836 C CA . LYS B 1 84 ? -5.473 6.801 3.033 1 94.56 84 LYS B CA 1
ATOM 2837 C C . LYS B 1 84 ? -5.352 5.301 2.77 1 94.56 84 LYS B C 1
ATOM 2839 O O . LYS B 1 84 ? -5.125 4.52 3.695 1 94.56 84 LYS B O 1
ATOM 2844 N N . VAL B 1 85 ? -5.406 4.887 1.49 1 94.75 85 VAL B N 1
ATOM 2845 C CA . VAL B 1 85 ? -5.375 3.473 1.139 1 94.75 85 VAL B CA 1
ATOM 2846 C C . VAL B 1 85 ? -3.986 2.9 1.421 1 94.75 85 VAL B C 1
ATOM 2848 O O . VAL B 1 85 ? -3.812 1.683 1.493 1 94.75 85 VAL B O 1
ATOM 2851 N N . LEU B 1 86 ? -2.998 3.729 1.594 1 92.12 86 LEU B N 1
ATOM 2852 C CA . LEU B 1 86 ? -1.643 3.266 1.867 1 92.12 86 LEU B CA 1
ATOM 2853 C C . LEU B 1 86 ? -1.549 2.648 3.258 1 92.12 86 LEU B C 1
ATOM 2855 O O . LEU B 1 86 ? -0.597 1.924 3.559 1 92.12 86 LEU B O 1
ATOM 2859 N N . LYS B 1 87 ? -2.514 2.947 4.086 1 91.19 87 LYS B N 1
ATOM 2860 C CA . LYS B 1 87 ? -2.523 2.396 5.438 1 91.19 87 LYS B CA 1
ATOM 2861 C C . LYS B 1 87 ? -2.539 0.871 5.41 1 91.19 87 LYS B C 1
ATOM 2863 O O . LYS B 1 87 ? -1.895 0.223 6.234 1 91.19 87 LYS B O 1
ATOM 2868 N N . PHE B 1 88 ? -3.213 0.344 4.43 1 92.25 88 PHE B N 1
ATOM 2869 C CA . PHE B 1 88 ? -3.373 -1.104 4.371 1 92.25 88 PHE B CA 1
ATOM 2870 C C . PHE B 1 88 ? -2.057 -1.779 4.008 1 92.25 88 PHE B C 1
ATOM 2872 O O . PHE B 1 88 ? -1.686 -2.789 4.605 1 92.25 88 PHE B O 1
ATOM 2879 N N . SER B 1 89 ? -1.404 -1.226 3.059 1 88.81 89 SER B N 1
ATOM 2880 C CA . SER B 1 89 ? -0.105 -1.777 2.689 1 88.81 89 SER B CA 1
ATOM 2881 C C . SER B 1 89 ? 0.904 -1.619 3.822 1 88.81 89 SER B C 1
ATOM 2883 O O . SER B 1 89 ? 1.724 -2.51 4.059 1 88.81 89 SER B O 1
ATOM 2885 N N . GLY B 1 90 ? 0.853 -0.465 4.465 1 85.5 90 GLY B N 1
ATOM 2886 C CA . GLY B 1 90 ? 1.729 -0.262 5.605 1 85.5 90 GLY B CA 1
ATOM 2887 C C . GLY B 1 90 ? 1.515 -1.278 6.711 1 85.5 90 GLY B C 1
ATOM 2888 O O . GLY B 1 90 ? 2.477 -1.809 7.27 1 85.5 90 GLY B O 1
ATOM 2889 N N . ALA B 1 91 ? 0.326 -1.529 7.012 1 89.19 91 ALA B N 1
ATOM 2890 C CA . ALA B 1 91 ? -0.01 -2.502 8.047 1 89.19 91 ALA B CA 1
ATOM 2891 C C . ALA B 1 91 ? 0.471 -3.9 7.664 1 89.19 91 ALA B C 1
ATOM 2893 O O . ALA B 1 91 ? 1.055 -4.609 8.484 1 89.19 91 ALA B O 1
ATOM 2894 N N . TYR B 1 92 ? 0.256 -4.242 6.418 1 91.44 92 TYR B N 1
ATOM 2895 C CA . TYR B 1 92 ? 0.667 -5.555 5.938 1 91.44 92 TYR B CA 1
ATOM 2896 C C . TYR B 1 92 ? 2.184 -5.691 5.957 1 91.44 92 TYR B C 1
ATOM 2898 O O . TYR B 1 92 ? 2.721 -6.66 6.504 1 91.44 92 TYR B O 1
ATOM 2906 N N . LEU B 1 93 ? 2.848 -4.75 5.387 1 85 93 LEU B N 1
ATOM 2907 C CA . LEU B 1 93 ? 4.297 -4.828 5.223 1 85 93 LEU B CA 1
ATOM 2908 C C . LEU B 1 93 ? 5.004 -4.691 6.562 1 85 93 LEU B C 1
ATOM 2910 O O . LEU B 1 93 ? 6.105 -5.211 6.746 1 85 93 LEU B O 1
ATOM 2914 N N . GLY B 1 94 ? 4.398 -3.996 7.438 1 80.5 94 GLY B N 1
ATOM 2915 C CA . GLY B 1 94 ? 4.984 -3.846 8.758 1 80.5 94 GLY B CA 1
ATOM 2916 C C . GLY B 1 94 ? 4.902 -5.109 9.602 1 80.5 94 GLY B C 1
ATOM 2917 O O . GLY B 1 94 ? 5.613 -5.246 10.594 1 80.5 94 GLY B O 1
ATOM 2918 N N . ALA B 1 95 ? 4.141 -6.062 9.141 1 82.44 95 ALA B N 1
ATOM 2919 C CA . ALA B 1 95 ? 3.867 -7.191 10.031 1 82.44 95 ALA B CA 1
ATOM 2920 C C . ALA B 1 95 ? 4.16 -8.516 9.336 1 82.44 95 ALA B C 1
ATOM 2922 O O . ALA B 1 95 ? 4.461 -9.516 9.992 1 82.44 95 ALA B O 1
ATOM 2923 N N . ALA B 1 96 ? 4.004 -8.617 8.023 1 88.19 96 ALA B N 1
ATOM 2924 C CA . ALA B 1 96 ? 4.082 -9.891 7.301 1 88.19 96 ALA B CA 1
ATOM 2925 C C . ALA B 1 96 ? 5.488 -10.477 7.383 1 88.19 96 ALA B C 1
ATOM 2927 O O . ALA B 1 96 ? 6.477 -9.781 7.156 1 88.19 96 ALA B O 1
ATOM 2928 N N . GLN B 1 97 ? 5.562 -11.688 7.648 1 89.62 97 GLN B N 1
ATOM 2929 C CA . GLN B 1 97 ? 6.824 -12.375 7.891 1 89.62 97 GLN B CA 1
ATOM 2930 C C . GLN B 1 97 ? 7.609 -12.547 6.594 1 89.62 97 GLN B C 1
ATOM 2932 O O . GLN B 1 97 ? 8.805 -12.258 6.543 1 89.62 97 GLN B O 1
ATOM 2937 N N . LEU B 1 98 ? 6.953 -12.969 5.547 1 93.31 98 LEU B N 1
ATOM 2938 C CA . LEU B 1 98 ? 7.641 -13.328 4.309 1 93.31 98 LEU B CA 1
ATOM 2939 C C . LEU B 1 98 ? 8.359 -12.117 3.721 1 93.31 98 LEU B C 1
ATOM 2941 O O . LEU B 1 98 ? 9.562 -12.18 3.438 1 93.31 98 LEU B O 1
ATOM 2945 N N . PRO B 1 99 ? 7.684 -10.945 3.629 1 91.06 99 PRO B N 1
ATOM 2946 C CA . PRO B 1 99 ? 8.43 -9.781 3.156 1 91.06 99 PRO B CA 1
ATOM 2947 C C . PRO B 1 99 ? 9.594 -9.406 4.074 1 91.06 99 PRO B C 1
ATOM 2949 O O . PRO B 1 99 ? 10.68 -9.078 3.594 1 91.06 99 PRO B O 1
ATOM 2952 N N . LYS B 1 100 ? 9.414 -9.539 5.316 1 87.88 100 LYS B N 1
ATOM 2953 C CA . LYS B 1 100 ? 10.414 -9.125 6.297 1 87.88 100 LYS B CA 1
ATOM 2954 C C . LYS B 1 100 ? 11.664 -10 6.207 1 87.88 100 LYS B C 1
ATOM 2956 O O . LYS B 1 100 ? 12.789 -9.492 6.18 1 87.88 100 LYS B O 1
ATOM 2961 N N . VAL B 1 101 ? 11.492 -11.297 6.102 1 92.69 101 VAL B N 1
ATOM 2962 C CA . VAL B 1 101 ? 12.633 -12.203 6.117 1 92.69 101 VAL B CA 1
ATOM 2963 C C . VAL B 1 101 ? 13.297 -12.227 4.742 1 92.69 101 VAL B C 1
ATOM 2965 O O . VAL B 1 101 ? 14.469 -12.586 4.617 1 92.69 101 VAL B O 1
ATOM 2968 N N . SER B 1 102 ? 12.562 -11.844 3.693 1 94.31 102 SER B N 1
ATOM 2969 C CA . SER B 1 102 ? 13.094 -11.867 2.332 1 94.31 102 SER B CA 1
ATOM 2970 C C . SER B 1 102 ? 14.016 -10.68 2.078 1 94.31 102 SER B C 1
ATOM 2972 O O . SER B 1 102 ? 14.984 -10.789 1.326 1 94.31 102 SER B O 1
ATOM 2974 N N . GLN B 1 103 ? 13.758 -9.578 2.73 1 89.81 103 GLN B N 1
ATOM 2975 C CA . GLN B 1 103 ? 14.352 -8.297 2.359 1 89.81 103 GLN B CA 1
ATOM 2976 C C . GLN B 1 103 ? 15.867 -8.336 2.508 1 89.81 103 GLN B C 1
ATOM 2978 O O . GLN B 1 103 ? 16.594 -7.992 1.575 1 89.81 103 GLN B O 1
ATOM 2983 N N . PRO B 1 104 ? 16.422 -8.836 3.658 1 88.75 104 PRO B N 1
ATOM 2984 C CA . PRO B 1 104 ? 17.891 -8.875 3.775 1 88.75 104 PRO B CA 1
ATOM 2985 C C . PRO B 1 104 ? 18.531 -9.812 2.754 1 88.75 104 PRO B C 1
ATOM 2987 O O . PRO B 1 104 ? 19.641 -9.531 2.271 1 88.75 104 PRO B O 1
ATOM 2990 N N . LEU B 1 105 ? 17.875 -10.852 2.426 1 94.69 105 LEU B N 1
ATOM 2991 C CA . LEU B 1 105 ? 18.406 -11.812 1.473 1 94.69 105 LEU B CA 1
ATOM 2992 C C . LEU B 1 105 ? 18.391 -11.242 0.057 1 94.69 105 LEU B C 1
ATOM 2994 O O . LEU B 1 105 ? 19.312 -11.477 -0.722 1 94.69 105 LEU B O 1
ATOM 2998 N N . LEU B 1 106 ? 17.344 -10.484 -0.257 1 93.5 106 LEU B N 1
ATOM 2999 C CA . LEU B 1 106 ? 17.281 -9.812 -1.551 1 93.5 106 LEU B CA 1
ATOM 3000 C C . LEU B 1 106 ? 18.375 -8.766 -1.676 1 93.5 106 LEU B C 1
ATOM 3002 O O . LEU B 1 106 ? 19.016 -8.648 -2.729 1 93.5 106 LEU B O 1
ATOM 3006 N N . ASN B 1 107 ? 18.594 -8.078 -0.618 1 88.5 107 ASN B N 1
ATOM 3007 C CA . ASN B 1 107 ? 19.672 -7.078 -0.614 1 88.5 107 ASN B CA 1
ATOM 3008 C C . ASN B 1 107 ? 21.031 -7.715 -0.842 1 88.5 107 ASN B C 1
ATOM 3010 O O . ASN B 1 107 ? 21.859 -7.172 -1.578 1 88.5 107 ASN B O 1
ATOM 3014 N N . LEU B 1 108 ? 21.266 -8.836 -0.177 1 92.94 108 LEU B N 1
ATOM 3015 C CA . LEU B 1 108 ? 22.516 -9.562 -0.345 1 92.94 108 LEU B CA 1
ATOM 3016 C C . LEU B 1 108 ? 22.719 -9.984 -1.798 1 92.94 108 LEU B C 1
ATOM 3018 O O . LEU B 1 108 ? 23.812 -9.844 -2.348 1 92.94 108 LEU B O 1
ATOM 3022 N N . LEU B 1 109 ? 21.656 -10.461 -2.475 1 95.38 109 LEU B N 1
ATOM 3023 C CA . LEU B 1 109 ? 21.719 -10.852 -3.879 1 95.38 109 LEU B CA 1
ATOM 3024 C C . LEU B 1 109 ? 22.078 -9.664 -4.762 1 95.38 109 LEU B C 1
ATOM 3026 O O . LEU B 1 109 ? 22.906 -9.789 -5.668 1 95.38 109 LEU B O 1
ATOM 3030 N N . THR B 1 110 ? 21.422 -8.57 -4.465 1 92.88 110 THR B N 1
ATOM 3031 C CA . THR B 1 110 ? 21.672 -7.371 -5.246 1 92.88 110 THR B CA 1
ATOM 3032 C C . THR B 1 110 ? 23.125 -6.906 -5.07 1 92.88 110 THR B C 1
ATOM 3034 O O . THR B 1 110 ? 23.781 -6.531 -6.039 1 92.88 110 THR B O 1
ATOM 3037 N N . ASN B 1 111 ? 23.578 -6.938 -3.889 1 88 111 ASN B N 1
ATOM 3038 C CA . ASN B 1 111 ? 24.969 -6.562 -3.625 1 88 111 ASN B CA 1
ATOM 3039 C C . ASN B 1 111 ? 25.953 -7.457 -4.379 1 88 111 ASN B C 1
ATOM 3041 O O . ASN B 1 111 ? 26.984 -6.984 -4.855 1 88 111 ASN B O 1
ATOM 3045 N N . GLN B 1 112 ? 25.625 -8.664 -4.508 1 93 112 GLN B N 1
ATOM 3046 C CA . GLN B 1 112 ? 26.484 -9.656 -5.125 1 93 112 GLN B CA 1
ATOM 3047 C C . GLN B 1 112 ? 26.453 -9.555 -6.648 1 93 112 GLN B C 1
ATOM 3049 O O . GLN B 1 112 ? 27.438 -9.844 -7.324 1 93 112 GLN B O 1
ATOM 3054 N N . THR B 1 113 ? 25.297 -9.117 -7.172 1 94.75 113 THR B N 1
ATOM 3055 C CA . THR B 1 113 ? 25.125 -9.312 -8.609 1 94.75 113 THR B CA 1
ATOM 3056 C C . THR B 1 113 ? 24.828 -7.988 -9.297 1 94.75 113 THR B C 1
ATOM 3058 O O . THR B 1 113 ? 24.844 -7.906 -10.531 1 94.75 113 THR B O 1
ATOM 3061 N N . SER B 1 114 ? 24.422 -6.973 -8.547 1 89.75 114 SER B N 1
ATOM 3062 C CA . SER B 1 114 ? 24.031 -5.656 -9.039 1 89.75 114 SER B CA 1
ATOM 3063 C C . SER B 1 114 ? 22.734 -5.719 -9.836 1 89.75 114 SER B C 1
ATOM 3065 O O . SER B 1 114 ? 22.484 -4.863 -10.688 1 89.75 114 SER B O 1
ATOM 3067 N N . LEU B 1 115 ? 22 -6.777 -9.648 1 92.06 115 LEU B N 1
ATOM 3068 C CA . LEU B 1 115 ? 20.672 -6.93 -10.234 1 92.06 115 LEU B CA 1
ATOM 3069 C C . LEU B 1 115 ? 19.594 -6.758 -9.18 1 92.06 115 LEU B C 1
ATOM 3071 O O . LEU B 1 115 ? 19.891 -6.672 -7.984 1 92.06 115 LEU B O 1
ATOM 3075 N N . ILE B 1 116 ? 18.312 -6.637 -9.617 1 89.88 116 ILE B N 1
ATOM 3076 C CA . ILE B 1 116 ? 17.188 -6.41 -8.703 1 89.88 116 ILE B CA 1
ATOM 3077 C C . ILE B 1 116 ? 16.344 -7.668 -8.609 1 89.88 116 ILE B C 1
ATOM 3079 O O . ILE B 1 116 ? 15.984 -8.266 -9.633 1 89.88 116 ILE B O 1
ATOM 3083 N N . TYR B 1 117 ? 16.016 -8.008 -7.367 1 94 117 TYR B N 1
ATOM 3084 C CA . TYR B 1 117 ? 15.273 -9.234 -7.105 1 94 117 TYR B CA 1
ATOM 3085 C C . TYR B 1 117 ? 13.969 -8.945 -6.379 1 94 117 TYR B C 1
ATOM 3087 O O . TYR B 1 117 ? 13.844 -7.922 -5.695 1 94 117 TYR B O 1
ATOM 3095 N N . SER B 1 118 ? 13.008 -9.867 -6.547 1 94.94 118 SER B N 1
ATOM 3096 C CA . SER B 1 118 ? 11.711 -9.68 -5.906 1 94.94 118 SER B CA 1
ATOM 3097 C C . SER B 1 118 ? 11.133 -11.008 -5.426 1 94.94 118 SER B C 1
ATOM 3099 O O . SER B 1 118 ? 11.578 -12.078 -5.859 1 94.94 118 SER B O 1
ATOM 3101 N N . VAL B 1 119 ? 10.266 -10.898 -4.484 1 96.38 119 VAL B N 1
ATOM 3102 C CA . VAL B 1 119 ? 9.406 -12 -4.055 1 96.38 119 VAL B CA 1
ATOM 3103 C C . VAL B 1 119 ? 7.957 -11.695 -4.418 1 96.38 119 VAL B C 1
ATOM 3105 O O . VAL B 1 119 ? 7.461 -10.594 -4.148 1 96.38 119 VAL B O 1
ATOM 3108 N N . MET B 1 120 ? 7.328 -12.688 -5.082 1 96.81 120 MET B N 1
ATOM 3109 C CA . MET B 1 120 ? 5.969 -12.461 -5.566 1 96.81 120 MET B CA 1
ATOM 3110 C C . MET B 1 120 ? 5.039 -13.586 -5.113 1 96.81 120 MET B C 1
ATOM 3112 O O . MET B 1 120 ? 5.48 -14.711 -4.906 1 96.81 120 MET B O 1
ATOM 3116 N N . VAL B 1 121 ? 3.766 -13.203 -4.926 1 97.06 121 VAL B N 1
ATOM 3117 C CA . VAL B 1 121 ? 2.729 -14.164 -4.566 1 97.06 121 VAL B CA 1
ATOM 3118 C C . VAL B 1 121 ? 1.581 -14.086 -5.57 1 97.06 121 VAL B C 1
ATOM 3120 O O . VAL B 1 121 ? 1.429 -13.086 -6.273 1 97.06 121 VAL B O 1
ATOM 3123 N N . LEU B 1 122 ? 0.814 -15.195 -5.59 1 96.5 122 LEU B N 1
ATOM 3124 C CA . LEU B 1 122 ? -0.292 -15.273 -6.535 1 96.5 122 LEU B CA 1
ATOM 3125 C C . LEU B 1 122 ? -1.568 -14.695 -5.934 1 96.5 122 LEU B C 1
ATOM 3127 O O . LEU B 1 122 ? -1.913 -15 -4.789 1 96.5 122 LEU B O 1
ATOM 3131 N N . ASP B 1 123 ? -2.244 -13.836 -6.684 1 93.5 123 ASP B N 1
ATOM 3132 C CA . ASP B 1 123 ? -3.592 -13.359 -6.379 1 93.5 123 ASP B CA 1
ATOM 3133 C C . ASP B 1 123 ? -4.445 -13.289 -7.641 1 93.5 123 ASP B C 1
ATOM 3135 O O . ASP B 1 123 ? -4.32 -12.344 -8.43 1 93.5 123 ASP B O 1
ATOM 3139 N N . GLY B 1 124 ? -5.359 -14.258 -7.707 1 92 124 GLY B N 1
ATOM 3140 C CA . GLY B 1 124 ? -6.109 -14.344 -8.953 1 92 124 GLY B CA 1
ATOM 3141 C C . GLY B 1 124 ? -5.234 -14.633 -10.156 1 92 124 GLY B C 1
ATOM 3142 O O . GLY B 1 124 ? -4.48 -15.609 -10.164 1 92 124 GLY B O 1
ATOM 3143 N N . TYR B 1 125 ? -5.301 -13.781 -11.141 1 93.94 125 TYR B N 1
ATOM 3144 C CA . TYR B 1 125 ? -4.57 -14.016 -12.383 1 93.94 125 TYR B CA 1
ATOM 3145 C C . TYR B 1 125 ? -3.244 -13.266 -12.383 1 93.94 125 TYR B C 1
ATOM 3147 O O . TYR B 1 125 ? -2.547 -13.234 -13.398 1 93.94 125 TYR B O 1
ATOM 3155 N N . GLU B 1 126 ? -2.955 -12.625 -11.219 1 94.62 126 GLU B N 1
ATOM 3156 C CA . GLU B 1 126 ? -1.759 -11.789 -11.18 1 94.62 126 GLU B CA 1
ATOM 3157 C C . GLU B 1 126 ? -0.792 -12.258 -10.094 1 94.62 126 GLU B C 1
ATOM 3159 O O . GLU B 1 126 ? -1.201 -12.898 -9.125 1 94.62 126 GLU B O 1
ATOM 3164 N N . ALA B 1 127 ? 0.468 -11.992 -10.344 1 96.12 127 ALA B N 1
ATOM 3165 C CA . ALA B 1 127 ? 1.498 -12.062 -9.312 1 96.12 127 ALA B CA 1
ATOM 3166 C C . ALA B 1 127 ? 1.763 -10.688 -8.703 1 96.12 127 ALA B C 1
ATOM 3168 O O . ALA B 1 127 ? 1.933 -9.703 -9.422 1 96.12 127 ALA B O 1
ATOM 3169 N N . ILE B 1 128 ? 1.788 -10.656 -7.359 1 93.88 128 ILE B N 1
ATOM 3170 C CA . ILE B 1 128 ? 1.983 -9.414 -6.625 1 93.88 128 ILE B CA 1
ATOM 3171 C C . ILE B 1 128 ? 3.391 -9.375 -6.031 1 93.88 128 ILE B C 1
ATOM 3173 O O . ILE B 1 128 ? 3.836 -10.352 -5.418 1 93.88 128 ILE B O 1
ATOM 3177 N N . THR B 1 129 ? 4.066 -8.25 -6.195 1 92.38 129 THR B N 1
ATOM 3178 C CA . THR B 1 129 ? 5.371 -8.078 -5.57 1 92.38 129 THR B CA 1
ATOM 3179 C C . THR B 1 129 ? 5.219 -7.727 -4.09 1 92.38 129 THR B C 1
ATOM 3181 O O . THR B 1 129 ? 4.613 -6.707 -3.75 1 92.38 129 THR B O 1
ATOM 3184 N N . ILE B 1 130 ? 5.828 -8.516 -3.205 1 92.56 130 ILE B N 1
ATOM 3185 C CA . ILE B 1 130 ? 5.645 -8.258 -1.78 1 92.56 130 ILE B CA 1
ATOM 3186 C C . ILE B 1 130 ? 6.977 -7.852 -1.154 1 92.56 130 ILE B C 1
ATOM 3188 O O . ILE B 1 130 ? 7.012 -7.352 -0.029 1 92.56 130 ILE B O 1
ATOM 3192 N N . ALA B 1 131 ? 8.055 -8.086 -1.812 1 90.81 131 ALA B N 1
ATOM 3193 C CA . ALA B 1 131 ? 9.391 -7.66 -1.424 1 90.81 131 ALA B CA 1
ATOM 3194 C C . ALA B 1 131 ? 10.266 -7.406 -2.65 1 90.81 131 ALA B C 1
ATOM 3196 O O . ALA B 1 131 ? 10.102 -8.062 -3.682 1 90.81 131 ALA B O 1
ATOM 3197 N N . ARG B 1 132 ? 11.141 -6.461 -2.514 1 89.44 132 ARG B N 1
ATOM 3198 C CA . ARG B 1 132 ? 11.992 -6.098 -3.641 1 89.44 132 ARG B CA 1
ATOM 3199 C C . ARG B 1 132 ? 13.273 -5.414 -3.166 1 89.44 132 ARG B C 1
ATOM 3201 O O . ARG B 1 132 ? 13.234 -4.598 -2.244 1 89.44 132 ARG B O 1
ATOM 3208 N N . SER B 1 133 ? 14.375 -5.785 -3.795 1 86.19 133 SER B N 1
ATOM 3209 C CA . SER B 1 133 ? 15.633 -5.133 -3.455 1 86.19 133 SER B CA 1
ATOM 3210 C C . SER B 1 133 ? 15.797 -3.816 -4.211 1 86.19 133 SER B C 1
ATOM 3212 O O . SER B 1 133 ? 15.086 -3.561 -5.184 1 86.19 133 SER B O 1
ATOM 3214 N N . ALA B 1 134 ? 16.484 -2.799 -3.529 1 66.69 134 ALA B N 1
ATOM 3215 C CA . ALA B 1 134 ? 16.766 -1.517 -4.168 1 66.69 134 ALA B CA 1
ATOM 3216 C C . ALA B 1 134 ? 18.188 -1.489 -4.734 1 66.69 134 ALA B C 1
ATOM 3218 O O . ALA B 1 134 ? 19.109 -2.064 -4.152 1 66.69 134 ALA B O 1
ATOM 3219 N N . ALA B 1 135 ? 18.344 -1.243 -6.105 1 54.62 135 ALA B N 1
ATOM 3220 C CA . ALA B 1 135 ? 19.688 -1.097 -6.645 1 54.62 135 ALA B CA 1
ATOM 3221 C C . ALA B 1 135 ? 20.344 0.196 -6.152 1 54.62 135 ALA B C 1
ATOM 3223 O O . ALA B 1 135 ? 19.656 1.191 -5.914 1 54.62 135 ALA B O 1
ATOM 3224 N N . HIS B 1 136 ? 21.625 0.102 -5.547 1 43.06 136 HIS B N 1
ATOM 3225 C CA . HIS B 1 136 ? 22.422 1.266 -5.176 1 43.06 136 HIS B CA 1
ATOM 3226 C C . HIS B 1 136 ? 22.234 2.406 -6.172 1 43.06 136 HIS B C 1
ATOM 3228 O O . HIS B 1 136 ? 21.969 3.545 -5.77 1 43.06 136 HIS B O 1
ATOM 3234 N N . GLN B 1 137 ? 23.203 2.34 -7.258 1 38.66 137 GLN B N 1
ATOM 3235 C CA . GLN B 1 137 ? 23.453 3.344 -8.281 1 38.66 137 GLN B CA 1
ATOM 3236 C C . GLN B 1 137 ? 22.297 3.426 -9.266 1 38.66 137 GLN B C 1
ATOM 3238 O O . GLN B 1 137 ? 22.484 3.771 -10.43 1 38.66 137 GLN B O 1
ATOM 3243 N N . GLN B 1 138 ? 21.297 2.807 -8.977 1 37.59 138 GLN B N 1
ATOM 3244 C CA . GLN B 1 138 ? 20.641 2.621 -10.266 1 37.59 138 GLN B CA 1
ATOM 3245 C C . GLN B 1 138 ? 20.25 3.961 -10.891 1 37.59 138 GLN B C 1
ATOM 3247 O O . GLN B 1 138 ? 19.391 4.668 -10.375 1 37.59 138 GLN B O 1
ATOM 3252 N N . THR B 1 139 ? 21.234 4.719 -11.297 1 34.22 139 THR B N 1
ATOM 3253 C CA . THR B 1 139 ? 21.047 5.617 -12.438 1 34.22 139 THR B CA 1
ATOM 3254 C C . THR B 1 139 ? 19.906 5.133 -13.32 1 34.22 139 THR B C 1
ATOM 3256 O O . THR B 1 139 ? 19.531 5.801 -14.297 1 34.22 139 THR B O 1
ATOM 3259 N N . ASP B 1 140 ? 20.094 3.877 -13.562 1 32.22 140 ASP B N 1
ATOM 3260 C CA . ASP B 1 140 ? 19.219 3.473 -14.664 1 32.22 140 ASP B CA 1
ATOM 3261 C C . ASP B 1 140 ? 17.766 3.797 -14.359 1 32.22 140 ASP B C 1
ATOM 3263 O O . ASP B 1 140 ? 17.312 3.668 -13.219 1 32.22 140 ASP B O 1
ATOM 3267 N N . ARG B 1 141 ? 17.344 4.371 -15.336 1 30.56 141 ARG B N 1
ATOM 3268 C CA . ARG B 1 141 ? 15.945 4.758 -15.547 1 30.56 141 ARG B CA 1
ATOM 3269 C C . ARG B 1 141 ? 15.008 3.908 -14.695 1 30.56 141 ARG B C 1
ATOM 3271 O O . ARG B 1 141 ? 15.375 2.816 -14.258 1 30.56 141 ARG B O 1
ATOM 3278 N N . VAL B 1 142 ? 13.852 4.199 -14.773 1 31.83 142 VAL B N 1
ATOM 3279 C CA . VAL B 1 142 ? 12.461 3.812 -14.578 1 31.83 142 VAL B CA 1
ATOM 3280 C C . VAL B 1 142 ? 12.328 2.293 -14.641 1 31.83 142 VAL B C 1
ATOM 3282 O O . VAL B 1 142 ? 12.664 1.678 -15.664 1 31.83 142 VAL B O 1
ATOM 3285 N N . ASN 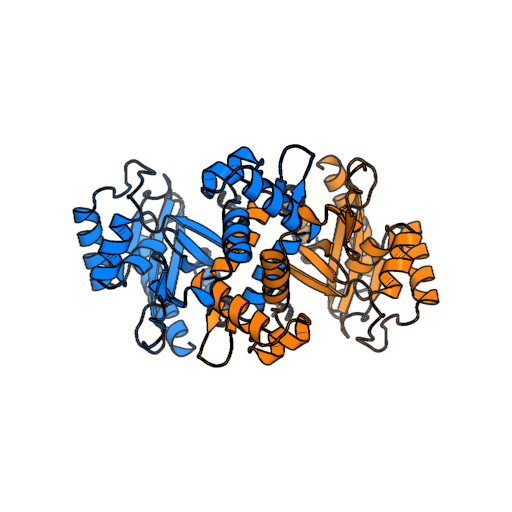B 1 143 ? 12.945 1.369 -13.945 1 33.88 143 ASN B N 1
ATOM 3286 C CA . ASN B 1 143 ? 11.93 0.385 -14.297 1 33.88 143 ASN B CA 1
ATOM 3287 C C . ASN B 1 143 ? 10.586 1.048 -14.602 1 33.88 143 ASN B C 1
ATOM 3289 O O . ASN B 1 143 ? 9.977 1.644 -13.711 1 33.88 143 ASN B O 1
ATOM 3293 N N . PRO B 1 144 ? 10.547 1.464 -15.75 1 34.19 144 PRO B N 1
ATOM 3294 C CA . PRO B 1 144 ? 9.273 2.039 -16.188 1 34.19 144 PRO B CA 1
ATOM 3295 C C . PRO B 1 144 ? 8.086 1.532 -15.359 1 34.19 144 PRO B C 1
ATOM 3297 O O . PRO B 1 144 ? 6.98 2.064 -15.477 1 34.19 144 PRO B O 1
ATOM 3300 N N . TYR B 1 145 ? 8.336 0.267 -14.93 1 36.16 145 TYR B N 1
ATOM 3301 C CA . TYR B 1 145 ? 7.137 -0.329 -14.352 1 36.16 145 TYR B CA 1
ATOM 3302 C C . TYR B 1 145 ? 6.93 0.139 -12.922 1 36.16 145 TYR B C 1
ATOM 3304 O O . TYR B 1 145 ? 6.043 -0.354 -12.219 1 36.16 145 TYR B O 1
ATOM 3312 N N . GLY B 1 146 ? 7.805 1.112 -12.414 1 45.53 146 GLY B N 1
ATOM 3313 C CA . GLY B 1 146 ? 7.312 1.572 -11.125 1 45.53 146 GLY B CA 1
ATOM 3314 C C . GLY B 1 146 ? 7.117 0.448 -10.125 1 45.53 146 GLY B C 1
ATOM 3315 O O . GLY B 1 146 ? 6.109 0.41 -9.414 1 45.53 146 GLY B O 1
ATOM 3316 N N . LEU B 1 147 ? 7.988 -0.614 -10.297 1 52.78 147 LEU B N 1
ATOM 3317 C CA . LEU B 1 147 ? 7.691 -1.759 -9.445 1 52.78 147 LEU B CA 1
ATOM 3318 C C . LEU B 1 147 ? 7.805 -1.383 -7.969 1 52.78 147 LEU B C 1
ATOM 3320 O O . LEU B 1 147 ? 8.867 -0.953 -7.516 1 52.78 147 LEU B O 1
ATOM 3324 N N . HIS B 1 148 ? 6.797 -1.07 -7.535 1 65.31 148 HIS B N 1
ATOM 3325 C CA . HIS B 1 148 ? 6.57 -0.842 -6.109 1 65.31 148 HIS B CA 1
ATOM 3326 C C . HIS B 1 148 ? 5.902 -2.047 -5.457 1 65.31 148 HIS B C 1
ATOM 3328 O O . HIS B 1 148 ? 5.391 -2.928 -6.152 1 65.31 148 HIS B O 1
ATOM 3334 N N . LEU B 1 149 ? 6.27 -2.18 -4.309 1 80.25 149 LEU B N 1
ATOM 3335 C CA . LEU B 1 149 ? 5.496 -3.182 -3.582 1 80.25 149 LEU B CA 1
ATOM 3336 C C . LEU B 1 149 ? 4.012 -3.062 -3.904 1 80.25 149 LEU B C 1
ATOM 3338 O O . LEU B 1 149 ? 3.471 -1.956 -3.961 1 80.25 149 LEU B O 1
ATOM 3342 N N . GLY B 1 150 ? 3.473 -4.191 -4.336 1 84.38 150 GLY B N 1
ATOM 3343 C CA . GLY B 1 150 ? 2.07 -4.199 -4.715 1 84.38 150 GLY B CA 1
ATOM 3344 C C . GLY B 1 150 ? 1.857 -4.199 -6.219 1 84.38 150 GLY B C 1
ATOM 3345 O O . GLY B 1 150 ? 0.73 -4.355 -6.691 1 84.38 150 GLY B O 1
ATOM 3346 N N . ASN B 1 151 ? 2.977 -4.051 -6.914 1 84.56 151 ASN B N 1
ATOM 3347 C CA . ASN B 1 151 ? 2.857 -4.176 -8.359 1 84.56 151 ASN B CA 1
ATOM 3348 C C . ASN B 1 151 ? 2.279 -5.531 -8.766 1 84.56 151 ASN B C 1
ATOM 3350 O O . ASN B 1 151 ? 2.607 -6.555 -8.156 1 84.56 151 ASN B O 1
ATOM 3354 N N . ARG B 1 152 ? 1.435 -5.477 -9.812 1 90.31 152 ARG B N 1
ATOM 3355 C CA . ARG B 1 152 ? 0.744 -6.676 -10.273 1 90.31 152 ARG B CA 1
ATOM 3356 C C . ARG B 1 152 ? 1.068 -6.969 -11.734 1 90.31 152 ARG B C 1
ATOM 3358 O O . ARG B 1 152 ? 1.015 -6.074 -12.578 1 90.31 152 ARG B O 1
ATOM 3365 N N . LEU B 1 153 ? 1.418 -8.195 -11.992 1 92.62 153 LEU B N 1
ATOM 3366 C CA . LEU B 1 153 ? 1.732 -8.633 -13.344 1 92.62 153 LEU B CA 1
ATOM 3367 C C . LEU B 1 153 ? 0.972 -9.914 -13.688 1 92.62 153 LEU B C 1
ATOM 3369 O O . LEU B 1 153 ? 0.737 -10.758 -12.82 1 92.62 153 LEU B O 1
ATOM 3373 N N . PRO B 1 154 ? 0.578 -10.055 -14.953 1 96.31 154 PRO B N 1
ATOM 3374 C CA . PRO B 1 154 ? -0.109 -11.289 -15.328 1 96.31 154 PRO B CA 1
ATOM 3375 C C . PRO B 1 154 ? 0.726 -12.539 -15.055 1 96.31 154 PRO B C 1
ATOM 3377 O O . PRO B 1 154 ? 1.853 -12.656 -15.547 1 96.31 154 PRO B O 1
ATOM 3380 N N . ALA B 1 155 ? 0.129 -13.453 -14.352 1 98.06 155 ALA B N 1
ATOM 3381 C CA . ALA B 1 155 ? 0.868 -14.617 -13.867 1 98.06 155 ALA B CA 1
ATOM 3382 C C . ALA B 1 155 ? 1.299 -15.508 -15.031 1 98.06 155 ALA B C 1
ATOM 3384 O O . ALA B 1 155 ? 2.422 -16.016 -15.047 1 98.06 155 ALA B O 1
ATOM 3385 N N . HIS B 1 156 ? 0.529 -15.602 -16.062 1 98.62 156 HIS B N 1
ATOM 3386 C CA . HIS B 1 156 ? 0.787 -16.562 -17.141 1 98.62 156 HIS B CA 1
ATOM 3387 C C . HIS B 1 156 ? 1.962 -16.109 -18 1 98.62 156 HIS B C 1
ATOM 3389 O O . HIS B 1 156 ? 2.531 -16.906 -18.75 1 98.62 156 HIS B O 1
ATOM 3395 N N . ALA B 1 157 ? 2.328 -14.789 -17.891 1 98.38 157 ALA B N 1
ATOM 3396 C CA . ALA B 1 157 ? 3.324 -14.258 -18.812 1 98.38 157 ALA B CA 1
ATOM 3397 C C . ALA B 1 157 ? 4.605 -13.867 -18.078 1 98.38 157 ALA B C 1
ATOM 3399 O O . ALA B 1 157 ? 5.492 -13.242 -18.656 1 98.38 157 ALA B O 1
ATOM 3400 N N . THR B 1 158 ? 4.695 -14.164 -16.812 1 98.06 158 THR B N 1
ATOM 3401 C CA . THR B 1 158 ? 5.871 -13.844 -16.016 1 98.06 158 THR B CA 1
ATOM 3402 C C . THR B 1 158 ? 6.484 -15.102 -15.414 1 98.06 158 THR B C 1
ATOM 3404 O O . THR B 1 158 ? 5.773 -16.078 -15.148 1 98.06 158 THR B O 1
ATOM 3407 N N . SER B 1 159 ? 7.848 -15.102 -15.242 1 98.62 159 SER B N 1
ATOM 3408 C CA . SER B 1 159 ? 8.523 -16.25 -14.664 1 98.62 159 SER B CA 1
ATOM 3409 C C . SER B 1 159 ? 7.984 -16.578 -13.273 1 98.62 159 SER B C 1
ATOM 3411 O O . SER B 1 159 ? 7.656 -17.719 -12.977 1 98.62 159 SER B O 1
ATOM 3413 N N . ALA B 1 160 ? 7.844 -15.555 -12.43 1 98.56 160 ALA B N 1
ATOM 3414 C CA . ALA B 1 160 ? 7.34 -15.742 -11.07 1 98.56 160 ALA B CA 1
ATOM 3415 C C . ALA B 1 160 ? 5.906 -16.25 -11.086 1 98.56 160 ALA B C 1
ATOM 3417 O O . ALA B 1 160 ? 5.562 -17.172 -10.336 1 98.56 160 ALA B O 1
ATOM 3418 N N . GLY B 1 161 ? 5.07 -15.68 -11.953 1 98.69 161 GLY B N 1
ATOM 3419 C CA . GLY B 1 161 ? 3.691 -16.125 -12.078 1 98.69 161 GLY B CA 1
ATOM 3420 C C . GLY B 1 161 ? 3.574 -17.578 -12.5 1 98.69 161 GLY B C 1
ATOM 3421 O O . GLY B 1 161 ? 2.77 -18.328 -11.945 1 98.69 161 GLY B O 1
ATOM 3422 N N . LYS B 1 162 ? 4.406 -17.969 -13.461 1 98.88 162 LYS B N 1
ATOM 3423 C CA . LYS B 1 162 ? 4.371 -19.344 -13.953 1 98.88 162 LYS B CA 1
ATOM 3424 C C . LYS B 1 162 ? 4.844 -20.312 -12.883 1 98.88 162 LYS B C 1
ATOM 3426 O O . LYS B 1 162 ? 4.32 -21.422 -12.773 1 98.88 162 LYS B O 1
ATOM 3431 N N . ILE B 1 163 ? 5.836 -19.938 -12.047 1 98.88 163 ILE B N 1
ATOM 3432 C CA . ILE B 1 163 ? 6.25 -20.75 -10.914 1 98.88 163 ILE B CA 1
ATOM 3433 C C . ILE B 1 163 ? 5.066 -20.969 -9.969 1 98.88 163 ILE B C 1
ATOM 3435 O O . ILE B 1 163 ? 4.793 -22.094 -9.555 1 98.88 163 ILE B O 1
ATOM 3439 N N . LEU B 1 164 ? 4.348 -19.922 -9.664 1 98.75 164 LEU B N 1
ATOM 3440 C CA . LEU B 1 164 ? 3.23 -19.984 -8.727 1 98.75 164 LEU B CA 1
ATOM 3441 C C . LEU B 1 164 ? 2.09 -20.828 -9.281 1 98.75 164 LEU B C 1
ATOM 3443 O O . LEU B 1 164 ? 1.505 -21.641 -8.562 1 98.75 164 LEU B O 1
ATOM 3447 N N . LEU B 1 165 ? 1.842 -20.672 -10.547 1 98.62 165 LEU B N 1
ATOM 3448 C CA . LEU B 1 165 ? 0.791 -21.453 -11.195 1 98.62 165 LEU B CA 1
ATOM 3449 C C . LEU B 1 165 ? 1.18 -22.922 -11.289 1 98.62 165 LEU B C 1
ATOM 3451 O O . LEU B 1 165 ? 0.341 -23.812 -11.094 1 98.62 165 LEU B O 1
ATOM 3455 N N . ALA B 1 166 ? 2.453 -23.188 -11.609 1 98.75 166 ALA B N 1
ATOM 3456 C CA . ALA B 1 166 ? 2.943 -24.547 -11.805 1 98.75 166 ALA B CA 1
ATOM 3457 C C . ALA B 1 166 ? 2.777 -25.375 -10.539 1 98.75 166 ALA B C 1
ATOM 3459 O O . ALA B 1 166 ? 2.643 -26.609 -10.602 1 98.75 166 ALA B O 1
ATOM 3460 N N . HIS B 1 167 ? 2.719 -24.734 -9.445 1 98.06 167 HIS B N 1
ATOM 3461 C CA . HIS B 1 167 ? 2.73 -25.484 -8.188 1 98.06 167 HIS B CA 1
ATOM 3462 C C . HIS B 1 167 ? 1.335 -25.547 -7.574 1 98.06 167 HIS B C 1
ATOM 3464 O O . HIS B 1 167 ? 1.173 -25.984 -6.434 1 98.06 167 HIS B O 1
ATOM 3470 N N . LEU B 1 168 ? 0.336 -25.016 -8.281 1 96.25 168 LEU B N 1
ATOM 3471 C CA . LEU B 1 168 ? -1.049 -25.344 -7.965 1 96.25 168 LEU B CA 1
ATOM 3472 C C . LEU B 1 168 ? -1.351 -26.797 -8.312 1 96.25 168 LEU B C 1
ATOM 3474 O O . LEU B 1 168 ? -0.631 -27.422 -9.109 1 96.25 168 LEU B O 1
ATOM 3478 N N . SER B 1 169 ? -2.369 -27.344 -7.668 1 94.94 169 SER B N 1
ATOM 3479 C CA . SER B 1 169 ? -2.811 -28.672 -8.086 1 94.94 169 SER B CA 1
ATOM 3480 C C . SER B 1 169 ? -3.326 -28.641 -9.523 1 94.94 169 SER B C 1
ATOM 3482 O O . SER B 1 169 ? -3.676 -27.578 -10.047 1 94.94 169 SER B O 1
ATOM 3484 N N . GLN B 1 170 ? -3.342 -29.781 -10.125 1 95.75 170 GLN B N 1
ATOM 3485 C CA . GLN B 1 170 ? -3.846 -29.859 -11.492 1 95.75 170 GLN B CA 1
ATOM 3486 C C . GLN B 1 170 ? -5.27 -29.328 -11.586 1 95.75 170 GLN B C 1
ATOM 3488 O O . GLN B 1 170 ? -5.609 -28.625 -12.547 1 95.75 170 GLN B O 1
ATOM 3493 N N . GLU B 1 171 ? -6.086 -29.656 -10.609 1 94.62 171 GLU B N 1
ATOM 3494 C CA . GLU B 1 171 ? -7.461 -29.172 -10.578 1 94.62 171 GLU B CA 1
ATOM 3495 C C . GLU B 1 171 ? -7.5 -27.641 -10.484 1 94.62 171 GLU B C 1
ATOM 3497 O O . GLU B 1 171 ? -8.266 -27 -11.203 1 94.62 171 GLU B O 1
ATOM 3502 N N . GLU B 1 172 ? -6.645 -27.109 -9.648 1 94.56 172 GLU B N 1
ATOM 3503 C CA . GLU B 1 172 ? -6.582 -25.656 -9.484 1 94.56 172 GLU B CA 1
ATOM 3504 C C . GLU B 1 172 ? -6.102 -24.969 -10.766 1 94.56 172 GLU B C 1
ATOM 3506 O O . GLU B 1 172 ? -6.562 -23.875 -11.102 1 94.56 172 GLU B O 1
ATOM 3511 N N . GLN B 1 173 ? -5.168 -25.609 -11.484 1 97.19 173 GLN B N 1
ATOM 3512 C CA . GLN B 1 173 ? -4.68 -25.062 -12.742 1 97.19 173 GLN B CA 1
ATOM 3513 C C . GLN B 1 173 ? -5.793 -25 -13.789 1 97.19 173 GLN B C 1
ATOM 3515 O O . GLN B 1 173 ? -5.945 -24.016 -14.492 1 97.19 173 GLN B O 1
ATOM 3520 N N . LEU B 1 174 ? -6.555 -26.031 -13.867 1 96.25 174 LEU B N 1
ATOM 3521 C CA . LEU B 1 174 ? -7.656 -26.094 -14.82 1 96.25 174 LEU B CA 1
ATOM 3522 C C . LEU B 1 174 ? -8.719 -25.047 -14.492 1 96.25 174 LEU B C 1
ATOM 3524 O O . LEU B 1 174 ? -9.211 -24.359 -15.383 1 96.25 174 LEU B O 1
ATOM 3528 N N . ASP B 1 175 ? -9.047 -24.969 -13.18 1 94.75 175 ASP B N 1
ATOM 3529 C CA . ASP B 1 175 ? -10 -23.953 -12.742 1 94.75 175 ASP B CA 1
ATOM 3530 C C . ASP B 1 175 ? -9.508 -22.547 -13.086 1 94.75 175 ASP B C 1
ATOM 3532 O O . ASP B 1 175 ? -10.281 -21.688 -13.523 1 94.75 175 ASP B O 1
ATOM 3536 N N . TRP B 1 176 ? -8.219 -22.328 -12.875 1 96.31 176 TRP B N 1
ATOM 3537 C CA . TRP B 1 176 ? -7.602 -21.031 -13.156 1 96.31 176 TRP B CA 1
ATOM 3538 C C . TRP B 1 176 ? -7.711 -20.688 -14.641 1 96.31 176 TRP B C 1
ATOM 3540 O O . TRP B 1 176 ? -8.117 -19.578 -14.992 1 96.31 176 TRP B O 1
ATOM 3550 N N . LEU B 1 177 ? -7.453 -21.656 -15.523 1 97 177 LEU B N 1
ATOM 3551 C CA . LEU B 1 177 ? -7.48 -21.453 -16.969 1 97 177 LEU B CA 1
ATOM 3552 C C . LEU B 1 177 ? -8.906 -21.188 -17.453 1 97 177 LEU B C 1
ATOM 3554 O O . LEU B 1 177 ? -9.117 -20.438 -18.406 1 97 177 LEU B O 1
ATOM 3558 N N . GLN B 1 178 ? -9.828 -21.828 -16.797 1 94.69 178 GLN B N 1
ATOM 3559 C CA . GLN B 1 178 ? -11.227 -21.609 -17.141 1 94.69 178 GLN B CA 1
ATOM 3560 C C . GLN B 1 178 ? -11.672 -20.188 -16.812 1 94.69 178 GLN B C 1
ATOM 3562 O O . GLN B 1 178 ? -12.445 -19.578 -17.547 1 94.69 178 GLN B O 1
ATOM 3567 N N . LYS B 1 179 ? -11.125 -19.703 -15.82 1 93.69 179 LYS B N 1
ATOM 3568 C CA . LYS B 1 179 ? -11.539 -18.391 -15.328 1 93.69 179 LYS B CA 1
ATOM 3569 C C . LYS B 1 179 ? -10.758 -17.266 -16 1 93.69 179 LYS B C 1
ATOM 3571 O O . LYS B 1 179 ? -11.297 -16.188 -16.219 1 93.69 179 LYS B O 1
ATOM 3576 N N . TYR B 1 180 ? -9.523 -17.547 -16.203 1 95.12 180 TYR B N 1
ATOM 3577 C CA . TYR B 1 180 ? -8.641 -16.516 -16.734 1 95.12 180 TYR B CA 1
ATOM 3578 C C . TYR B 1 180 ? -8.07 -16.922 -18.078 1 95.12 180 TYR B C 1
ATOM 3580 O O . TYR B 1 180 ? -7.016 -17.562 -18.156 1 95.12 180 TYR B O 1
ATOM 3588 N N . PRO B 1 181 ? -8.703 -16.422 -19.141 1 95.88 181 PRO B N 1
ATOM 3589 C CA . PRO B 1 181 ? -8.133 -16.719 -20.469 1 95.88 181 PRO B CA 1
ATOM 3590 C C . PRO B 1 181 ? -6.723 -16.156 -20.641 1 95.88 181 PRO B C 1
ATOM 3592 O O . PRO B 1 181 ? -6.43 -15.062 -20.172 1 95.88 181 PRO B O 1
ATOM 3595 N N . LEU B 1 182 ? -5.863 -16.891 -21.359 1 97.88 182 LEU B N 1
ATOM 3596 C CA . LEU B 1 182 ? -4.488 -16.469 -21.594 1 97.88 182 LEU B CA 1
ATOM 3597 C C . LEU B 1 182 ? -4.438 -15.344 -22.625 1 97.88 182 LEU B C 1
ATOM 3599 O O . LEU B 1 182 ? -4.613 -15.578 -23.812 1 97.88 182 LEU B O 1
ATOM 3603 N N . GLN B 1 183 ? -4.156 -14.195 -22.141 1 96.88 183 GLN B N 1
ATOM 3604 C CA . GLN B 1 183 ? -4.086 -13.031 -23.016 1 96.88 183 GLN B CA 1
ATOM 3605 C C . GLN B 1 183 ? -2.721 -12.93 -23.688 1 96.88 183 GLN B C 1
ATOM 3607 O O . GLN B 1 183 ? -1.689 -13.125 -23.047 1 96.88 183 GLN B O 1
ATOM 3612 N N . ARG B 1 184 ? -2.75 -12.609 -25 1 98.19 184 ARG B N 1
ATOM 3613 C CA . ARG B 1 184 ? -1.497 -12.359 -25.703 1 98.19 184 ARG B CA 1
ATOM 3614 C C . ARG B 1 184 ? -0.96 -10.969 -25.391 1 98.19 184 ARG B C 1
ATOM 3616 O O . ARG B 1 184 ? -1.624 -9.969 -25.672 1 98.19 184 ARG B O 1
ATOM 3623 N N . LEU B 1 185 ? 0.215 -10.898 -24.891 1 97.38 185 LEU B N 1
ATOM 3624 C CA . LEU B 1 185 ? 0.839 -9.617 -24.594 1 97.38 185 LEU B CA 1
ATOM 3625 C C . LEU B 1 185 ? 1.932 -9.297 -25.609 1 97.38 185 LEU B C 1
ATOM 3627 O O . LEU B 1 185 ? 2.152 -8.125 -25.938 1 97.38 185 LEU B O 1
ATOM 3631 N N . THR B 1 186 ? 2.645 -10.281 -26.031 1 98.06 186 THR B N 1
ATOM 3632 C CA . THR B 1 186 ? 3.633 -10.219 -27.109 1 98.06 186 THR B CA 1
ATOM 3633 C C . THR B 1 186 ? 3.496 -11.422 -28.031 1 98.06 186 THR B C 1
ATOM 3635 O O . THR B 1 186 ? 2.691 -12.32 -27.781 1 98.06 186 THR B O 1
ATOM 3638 N N . LYS B 1 187 ? 4.277 -11.414 -29.062 1 97.81 187 LYS B N 1
ATOM 3639 C CA . LYS B 1 187 ? 4.258 -12.539 -30 1 97.81 187 LYS B CA 1
ATOM 3640 C C . LYS B 1 187 ? 4.805 -13.805 -29.359 1 97.81 187 LYS B C 1
ATOM 3642 O O . LYS B 1 187 ? 4.629 -14.906 -29.875 1 97.81 187 LYS B O 1
ATOM 3647 N N . TYR B 1 188 ? 5.461 -13.719 -28.172 1 98.25 188 TYR B N 1
ATOM 3648 C CA . TYR B 1 188 ? 6.094 -14.859 -27.531 1 98.25 188 TYR B CA 1
ATOM 3649 C C . TYR B 1 188 ? 5.234 -15.391 -26.391 1 98.25 188 TYR B C 1
ATOM 3651 O O . TYR B 1 188 ? 5.566 -16.406 -25.781 1 98.25 188 TYR B O 1
ATOM 3659 N N . THR B 1 189 ? 4.078 -14.766 -26.062 1 98.44 189 THR B N 1
ATOM 3660 C CA . THR B 1 189 ? 3.213 -15.18 -24.969 1 98.44 189 THR B CA 1
ATOM 3661 C C . THR B 1 189 ? 2.545 -16.516 -25.281 1 98.44 189 THR B C 1
ATOM 3663 O O . THR B 1 189 ? 2.082 -16.734 -26.406 1 98.44 189 THR B O 1
ATOM 3666 N N . HIS B 1 190 ? 2.584 -17.438 -24.297 1 97.81 190 HIS B N 1
ATOM 3667 C CA . HIS B 1 190 ? 1.822 -18.672 -24.438 1 97.81 190 HIS B CA 1
ATOM 3668 C C . HIS B 1 190 ? 0.323 -18.422 -24.328 1 97.81 190 HIS B C 1
ATOM 3670 O O . HIS B 1 190 ? -0.144 -17.859 -23.328 1 97.81 190 HIS B O 1
ATOM 3676 N N . VAL B 1 191 ? -0.508 -18.875 -25.344 1 97.69 191 VAL B N 1
ATOM 3677 C CA . VAL B 1 191 ? -1.921 -18.516 -25.312 1 97.69 191 VAL B CA 1
ATOM 3678 C C . VAL B 1 191 ? -2.781 -19.766 -25.469 1 97.69 191 VAL B C 1
ATOM 3680 O O . VAL B 1 191 ? -4.012 -19.688 -25.453 1 97.69 191 VAL B O 1
ATOM 3683 N N . GLU B 1 192 ? -2.156 -20.891 -25.641 1 97.88 192 GLU B N 1
ATOM 3684 C CA . GLU B 1 192 ? -2.885 -22.156 -25.766 1 97.88 192 GLU B CA 1
ATOM 3685 C C . GLU B 1 192 ? -2.893 -22.906 -24.438 1 97.88 192 GLU B C 1
ATOM 3687 O O . GLU B 1 192 ? -1.836 -23.266 -23.906 1 97.88 192 GLU B O 1
ATOM 3692 N N . ASN B 1 193 ? -4.059 -23.266 -24.031 1 98 193 ASN B N 1
ATOM 3693 C CA . ASN B 1 193 ? -4.223 -23.875 -22.719 1 98 193 ASN B CA 1
ATOM 3694 C C . ASN B 1 193 ? -3.414 -25.156 -22.578 1 98 193 ASN B C 1
ATOM 3696 O O . ASN B 1 193 ? -2.701 -25.344 -21.594 1 98 193 ASN B O 1
ATOM 3700 N N . ASP B 1 194 ? -3.527 -26.016 -23.531 1 97.62 194 ASP B N 1
ATOM 3701 C CA . ASP B 1 194 ? -2.869 -27.312 -23.453 1 97.62 194 ASP B CA 1
ATOM 3702 C C . ASP B 1 194 ? -1.353 -27.156 -23.375 1 97.62 194 ASP B C 1
ATOM 3704 O O . ASP B 1 194 ? -0.692 -27.812 -22.562 1 97.62 194 ASP B O 1
ATOM 3708 N N . LYS B 1 195 ? -0.812 -26.312 -24.25 1 98.12 195 LYS B N 1
ATOM 3709 C CA . LYS B 1 195 ? 0.626 -26.062 -24.25 1 98.12 195 LYS B CA 1
ATOM 3710 C C . LYS B 1 195 ? 1.068 -25.406 -22.938 1 98.12 195 LYS B C 1
ATOM 3712 O O . LYS B 1 195 ? 2.164 -25.672 -22.438 1 98.12 195 LYS B O 1
ATOM 3717 N N . PHE B 1 196 ? 0.24 -24.547 -22.484 1 98.69 196 PHE B N 1
ATOM 3718 C CA . PHE B 1 196 ? 0.547 -23.859 -21.234 1 98.69 196 PHE B CA 1
ATOM 3719 C C . PHE B 1 196 ? 0.577 -24.844 -20.078 1 98.69 196 PHE B C 1
ATOM 3721 O O . PHE B 1 196 ? 1.458 -24.781 -19.219 1 98.69 196 PHE B O 1
ATOM 3728 N N . LEU B 1 197 ? -0.366 -25.781 -20.031 1 98.5 197 LEU B N 1
ATOM 3729 C CA . LEU B 1 197 ? -0.397 -26.812 -18.984 1 98.5 197 LEU B CA 1
ATOM 3730 C C . LEU B 1 197 ? 0.847 -27.688 -19.047 1 98.5 197 LEU B C 1
ATOM 3732 O O . LEU B 1 197 ? 1.401 -28.062 -18.016 1 98.5 197 LEU B O 1
ATOM 3736 N N . GLU B 1 198 ? 1.253 -28 -20.234 1 98.56 198 GLU B N 1
ATOM 3737 C CA . GLU B 1 198 ? 2.484 -28.766 -20.406 1 98.56 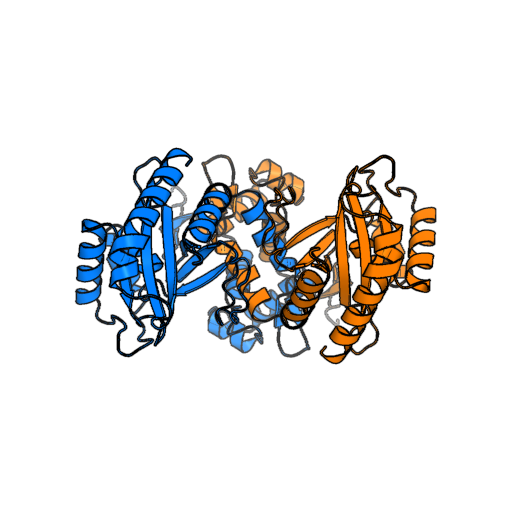198 GLU B CA 1
ATOM 3738 C C . GLU B 1 198 ? 3.691 -28 -19.891 1 98.56 198 GLU B C 1
ATOM 3740 O O . GLU B 1 198 ? 4.566 -28.578 -19.234 1 98.56 198 GLU B O 1
ATOM 3745 N N . LEU B 1 199 ? 3.709 -26.75 -20.219 1 98.69 199 LEU B N 1
ATOM 3746 C CA . LEU B 1 199 ? 4.777 -25.891 -19.734 1 98.69 199 LEU B CA 1
ATOM 3747 C C . LEU B 1 199 ? 4.805 -25.844 -18.203 1 98.69 199 LEU B C 1
ATOM 3749 O O . LEU B 1 199 ? 5.871 -25.953 -17.594 1 98.69 199 LEU B O 1
ATOM 3753 N N . LEU B 1 200 ? 3.652 -25.703 -17.578 1 98.81 200 LEU B N 1
ATOM 3754 C CA . LEU B 1 200 ? 3.57 -25.672 -16.109 1 98.81 200 LEU B CA 1
ATOM 3755 C C . LEU B 1 200 ? 4.09 -26.969 -15.516 1 98.81 200 LEU B C 1
ATOM 3757 O O . LEU B 1 200 ? 4.742 -26.953 -14.469 1 98.81 200 LEU B O 1
ATOM 3761 N N . GLN B 1 201 ? 3.775 -28.078 -16.156 1 98.56 201 GLN B N 1
ATOM 3762 C CA . GLN B 1 201 ? 4.277 -29.359 -15.68 1 98.56 201 GLN B CA 1
ATOM 3763 C C . GLN B 1 201 ? 5.801 -29.422 -15.727 1 98.56 201 GLN B C 1
ATOM 3765 O O . GLN B 1 201 ? 6.441 -29.891 -14.789 1 98.56 201 GLN B O 1
ATOM 3770 N N . GLU B 1 202 ? 6.34 -28.953 -16.828 1 98.56 202 GLU B N 1
ATOM 3771 C CA . GLU B 1 202 ? 7.793 -28.891 -16.969 1 98.56 202 GLU B CA 1
ATOM 3772 C C . GLU B 1 202 ? 8.406 -28.016 -15.875 1 98.56 202 GLU B C 1
ATOM 3774 O O . GLU B 1 202 ? 9.414 -28.391 -15.273 1 98.56 202 GLU B O 1
ATOM 3779 N N . ILE B 1 203 ? 7.832 -26.859 -15.648 1 98.81 203 ILE B N 1
ATOM 3780 C CA . ILE B 1 203 ? 8.312 -25.906 -14.648 1 98.81 203 ILE B CA 1
ATOM 3781 C C . ILE B 1 203 ? 8.25 -26.547 -13.258 1 98.81 203 ILE B C 1
ATOM 3783 O O . ILE B 1 203 ? 9.18 -26.391 -12.461 1 98.81 203 ILE B O 1
ATOM 3787 N N . ARG B 1 204 ? 7.188 -27.25 -12.992 1 98.31 204 ARG B N 1
ATOM 3788 C CA . ARG B 1 204 ? 7.047 -27.922 -11.703 1 98.31 204 ARG B CA 1
ATOM 3789 C C . ARG B 1 204 ? 8.148 -28.969 -11.516 1 98.31 204 ARG B C 1
ATOM 3791 O O . ARG B 1 204 ? 8.719 -29.078 -10.422 1 98.31 204 ARG B O 1
ATOM 3798 N N . GLU B 1 205 ? 8.469 -29.703 -12.547 1 98 205 GLU B N 1
ATOM 3799 C CA . GLU B 1 205 ? 9.453 -30.766 -12.484 1 98 205 GLU B CA 1
ATOM 3800 C C . GLU B 1 205 ? 10.867 -30.219 -12.297 1 98 205 GLU B C 1
ATOM 3802 O O . GLU B 1 205 ? 11.641 -30.734 -11.492 1 98 205 GLU B O 1
ATOM 3807 N N . GLN B 1 206 ? 11.18 -29.172 -13.008 1 97.75 206 GLN B N 1
ATOM 3808 C CA . GLN B 1 206 ? 12.547 -28.656 -12.938 1 97.75 206 GLN B CA 1
ATOM 3809 C C . GLN B 1 206 ? 12.695 -27.672 -11.781 1 97.75 206 GLN B C 1
ATOM 3811 O O . GLN B 1 206 ? 13.82 -27.344 -11.383 1 97.75 206 GLN B O 1
ATOM 3816 N N . ASP B 1 207 ? 11.531 -27.078 -11.352 1 98.31 207 ASP B N 1
ATOM 3817 C CA . ASP B 1 207 ? 11.445 -26.234 -10.164 1 98.31 207 ASP B CA 1
ATOM 3818 C C . ASP B 1 207 ? 12.102 -24.875 -10.398 1 98.31 207 ASP B C 1
ATOM 3820 O O . ASP B 1 207 ? 12.672 -24.281 -9.484 1 98.31 207 ASP B O 1
ATOM 3824 N N . TRP B 1 208 ? 12.172 -24.422 -11.578 1 98.81 208 TRP B N 1
ATOM 3825 C CA . TRP B 1 208 ? 12.539 -23.062 -11.961 1 98.81 208 TRP B CA 1
ATOM 3826 C C . TRP B 1 208 ? 11.922 -22.688 -13.305 1 98.81 208 TRP B C 1
ATOM 3828 O O . TRP B 1 208 ? 11.406 -23.562 -14.016 1 98.81 208 TRP B O 1
ATOM 3838 N N . CYS B 1 209 ? 11.867 -21.375 -13.625 1 98.88 209 CYS B N 1
ATOM 3839 C CA . CYS B 1 209 ? 11.258 -20.906 -14.859 1 98.88 209 CYS B CA 1
ATOM 3840 C C . CYS B 1 209 ? 12.055 -19.75 -15.461 1 98.88 209 CYS B C 1
ATOM 3842 O O . CYS B 1 209 ? 12.391 -18.797 -14.766 1 98.88 209 CYS B O 1
ATOM 3844 N N . TYR B 1 210 ? 12.453 -19.953 -16.641 1 98.69 210 TYR B N 1
ATOM 3845 C CA . TYR B 1 210 ? 12.977 -18.875 -17.469 1 98.69 210 TYR B CA 1
ATOM 3846 C C . TYR B 1 210 ? 11.922 -18.406 -18.469 1 98.69 210 TYR B C 1
ATOM 3848 O O . TYR B 1 210 ? 11.273 -19.219 -19.125 1 98.69 210 TYR B O 1
ATOM 3856 N N . SER B 1 211 ? 11.633 -17.141 -18.484 1 98.12 211 SER B N 1
ATOM 3857 C CA . SER B 1 211 ? 10.688 -16.531 -19.406 1 98.12 211 SER B CA 1
ATOM 3858 C C . SER B 1 211 ? 11.352 -15.43 -20.234 1 98.12 211 SER B C 1
ATOM 3860 O O . SER B 1 211 ? 12.07 -14.586 -19.703 1 98.12 211 SER B O 1
ATOM 3862 N N . ARG B 1 212 ? 11.109 -15.453 -21.5 1 97.31 212 ARG B N 1
ATOM 3863 C CA . ARG B 1 212 ? 11.734 -14.484 -22.391 1 97.31 212 ARG B CA 1
ATOM 3864 C C . ARG B 1 212 ? 10.688 -13.742 -23.219 1 97.31 212 ARG B C 1
ATOM 3866 O O . ARG B 1 212 ? 10.008 -14.344 -24.062 1 97.31 212 ARG B O 1
ATOM 3873 N N . GLU B 1 213 ? 10.586 -12.5 -22.984 1 97.56 213 GLU B N 1
ATOM 3874 C CA . GLU B 1 213 ? 9.859 -11.531 -23.812 1 97.56 213 GLU B CA 1
ATOM 3875 C C . GLU B 1 213 ? 8.383 -11.898 -23.922 1 97.56 213 GLU B C 1
ATOM 3877 O O . GLU B 1 213 ? 7.742 -11.602 -24.922 1 97.56 213 GLU B O 1
ATOM 3882 N N . GLU B 1 214 ? 7.875 -12.641 -22.938 1 97.94 214 GLU B N 1
ATOM 3883 C CA . GLU B 1 214 ? 6.473 -13.039 -22.953 1 97.94 214 GLU B CA 1
ATOM 3884 C C . GLU B 1 214 ? 5.574 -11.93 -22.422 1 97.94 214 GLU B C 1
ATOM 3886 O O . GLU B 1 214 ? 4.453 -11.742 -22.906 1 97.94 214 GLU B O 1
ATOM 3891 N N . HIS B 1 215 ? 6.047 -11.203 -21.344 1 97 215 HIS B N 1
ATOM 3892 C CA . HIS B 1 215 ? 5.289 -10.086 -20.797 1 97 215 HIS B CA 1
ATOM 3893 C C . HIS B 1 215 ? 5.562 -8.797 -21.562 1 97 215 HIS B C 1
ATOM 3895 O O . HIS B 1 215 ? 4.641 -8.023 -21.828 1 97 215 HIS B O 1
ATOM 3901 N N . GLU B 1 216 ? 6.758 -8.609 -21.906 1 95.81 216 GLU B N 1
ATOM 3902 C CA . GLU B 1 216 ? 7.23 -7.41 -22.609 1 95.81 216 GLU B CA 1
ATOM 3903 C C . GLU B 1 216 ? 8.43 -7.727 -23.5 1 95.81 216 GLU B C 1
ATOM 3905 O O . GLU B 1 216 ? 9.32 -8.477 -23.109 1 95.81 216 GLU B O 1
ATOM 3910 N N . LEU B 1 217 ? 8.43 -7.102 -24.703 1 96.5 217 LEU B N 1
ATOM 3911 C CA . LEU B 1 217 ? 9.562 -7.289 -25.594 1 96.5 217 LEU B CA 1
ATOM 3912 C C . LEU B 1 217 ? 10.836 -6.707 -24.984 1 96.5 217 LEU B C 1
ATOM 3914 O O . LEU B 1 217 ? 10.805 -5.637 -24.375 1 96.5 217 LEU B O 1
ATOM 3918 N N . GLY B 1 218 ? 11.938 -7.391 -25.078 1 96.25 218 GLY B N 1
ATOM 3919 C CA . GLY B 1 218 ? 13.234 -6.898 -24.641 1 96.25 218 GLY B CA 1
ATOM 3920 C C . GLY B 1 218 ? 13.508 -7.191 -23.172 1 96.25 218 GLY B C 1
ATOM 3921 O O . GLY B 1 218 ? 14.492 -6.703 -22.609 1 96.25 218 GLY B O 1
ATOM 3922 N N . VAL B 1 219 ? 12.641 -8.023 -22.562 1 95.88 219 VAL B N 1
ATOM 3923 C CA . VAL B 1 219 ? 12.797 -8.336 -21.156 1 95.88 219 VAL B CA 1
ATOM 3924 C C . VAL B 1 219 ? 12.781 -9.852 -20.953 1 95.88 219 VAL B C 1
ATOM 3926 O O . VAL B 1 219 ? 12.023 -10.562 -21.609 1 95.88 219 VAL B O 1
ATOM 3929 N N . HIS B 1 220 ? 13.695 -10.344 -20.094 1 96.69 220 HIS B N 1
ATOM 3930 C CA . HIS B 1 220 ? 13.625 -11.734 -19.688 1 96.69 220 HIS B CA 1
ATOM 3931 C C . HIS B 1 220 ? 13.75 -11.867 -18.172 1 96.69 220 HIS B C 1
ATOM 3933 O O . HIS B 1 220 ? 14.047 -10.891 -17.484 1 96.69 220 HIS B O 1
ATOM 3939 N N . ALA B 1 221 ? 13.328 -13.023 -17.672 1 98 221 ALA B N 1
ATOM 3940 C CA . ALA B 1 221 ? 13.227 -13.211 -16.219 1 98 221 ALA B CA 1
ATOM 3941 C C . ALA B 1 221 ? 13.484 -14.664 -15.828 1 98 221 ALA B C 1
ATOM 3943 O O . ALA B 1 221 ? 13.328 -15.57 -16.656 1 98 221 ALA B O 1
ATOM 3944 N N . LEU B 1 222 ? 13.938 -14.82 -14.68 1 98.69 222 LEU B N 1
ATOM 3945 C CA . LEU B 1 222 ? 14.195 -16.109 -14.047 1 98.69 222 LEU B CA 1
ATOM 3946 C C . LEU B 1 222 ? 13.57 -16.172 -12.656 1 98.69 222 LEU B C 1
ATOM 3948 O O . LEU B 1 222 ? 13.617 -15.203 -11.906 1 98.69 222 LEU B O 1
ATOM 3952 N N . ALA B 1 223 ? 12.906 -17.344 -12.336 1 98.88 223 ALA B N 1
ATOM 3953 C CA . ALA B 1 223 ? 12.266 -17.453 -11.031 1 98.88 223 ALA B CA 1
ATOM 3954 C C . ALA B 1 223 ? 12.406 -18.859 -10.461 1 98.88 223 ALA B C 1
ATOM 3956 O O . ALA B 1 223 ? 12.547 -19.828 -11.219 1 98.88 223 ALA B O 1
ATOM 3957 N N . VAL B 1 224 ? 12.398 -18.984 -9.133 1 98.94 224 VAL B N 1
ATOM 3958 C CA . VAL B 1 224 ? 12.359 -20.234 -8.391 1 98.94 224 VAL B CA 1
ATOM 3959 C C . VAL B 1 224 ? 11.273 -20.172 -7.312 1 98.94 224 VAL B C 1
ATOM 3961 O O . VAL B 1 224 ? 10.875 -19.078 -6.891 1 98.94 224 VAL B O 1
ATOM 3964 N N . PRO B 1 225 ? 10.781 -21.344 -6.941 1 98.81 225 PRO B N 1
ATOM 3965 C CA . PRO B 1 225 ? 9.758 -21.344 -5.887 1 98.81 225 PRO B CA 1
ATOM 3966 C C . PRO B 1 225 ? 10.344 -21.109 -4.496 1 98.81 225 PRO B C 1
ATOM 3968 O O . PRO B 1 225 ? 11.516 -21.422 -4.262 1 98.81 225 PRO B O 1
ATOM 3971 N N . ILE B 1 226 ? 9.625 -20.469 -3.682 1 98.38 226 ILE B N 1
ATOM 3972 C CA . ILE B 1 226 ? 9.883 -20.453 -2.246 1 98.38 226 ILE B CA 1
ATOM 3973 C C . ILE B 1 226 ? 8.938 -21.406 -1.537 1 98.38 226 ILE B C 1
ATOM 3975 O O . ILE B 1 226 ? 7.715 -21.234 -1.575 1 98.38 226 ILE B O 1
ATOM 3979 N N . TYR B 1 227 ? 9.508 -22.422 -0.874 1 96.56 227 TYR B N 1
ATOM 3980 C CA . TYR B 1 227 ? 8.719 -23.406 -0.155 1 96.56 227 TYR B CA 1
ATOM 3981 C C . TYR B 1 227 ? 8.523 -23 1.299 1 96.56 227 TYR B C 1
ATOM 3983 O O . TYR B 1 227 ? 9.438 -22.484 1.936 1 96.56 227 TYR B O 1
ATOM 3991 N N . GLY B 1 228 ? 7.285 -23.203 1.726 1 92.44 228 GLY B N 1
ATOM 3992 C CA . GLY B 1 228 ? 7.008 -23.062 3.146 1 92.44 228 GLY B CA 1
ATOM 3993 C C . GLY B 1 228 ? 7.289 -24.312 3.943 1 92.44 228 GLY B C 1
ATOM 3994 O O . GLY B 1 228 ? 7.984 -25.219 3.471 1 92.44 228 GLY B O 1
ATOM 3995 N N . GLN B 1 229 ? 6.832 -24.359 5.223 1 85.25 229 GLN B N 1
ATOM 3996 C CA . GLN B 1 229 ? 7.102 -25.469 6.145 1 85.25 229 GLN B CA 1
ATOM 3997 C C . GLN B 1 229 ? 6.375 -26.734 5.715 1 85.25 229 GLN B C 1
ATOM 3999 O O . GLN B 1 229 ? 6.848 -27.844 5.965 1 85.25 229 GLN B O 1
ATOM 4004 N N . ASP B 1 230 ? 5.301 -26.672 5.023 1 86.06 230 ASP B N 1
ATOM 4005 C CA . ASP B 1 230 ? 4.527 -27.844 4.625 1 86.06 230 ASP B CA 1
ATOM 4006 C C . ASP B 1 230 ? 4.859 -28.266 3.193 1 86.06 230 ASP B C 1
ATOM 4008 O O . ASP B 1 230 ? 4.062 -28.938 2.535 1 86.06 230 ASP B O 1
ATOM 4012 N N . PHE B 1 231 ? 5.969 -27.719 2.67 1 86.81 231 PHE B N 1
ATOM 4013 C CA . PHE B 1 231 ? 6.465 -28.047 1.338 1 86.81 231 PHE B CA 1
ATOM 4014 C C . PHE B 1 231 ? 5.512 -27.531 0.263 1 86.81 231 PHE B C 1
ATOM 4016 O O . PHE B 1 231 ? 5.406 -28.125 -0.812 1 86.81 231 PHE B O 1
ATOM 4023 N N . LYS B 1 232 ? 4.758 -26.688 0.655 1 93.5 232 LYS B N 1
ATOM 4024 C CA . LYS B 1 232 ? 3.943 -25.969 -0.322 1 93.5 232 LYS B CA 1
ATOM 4025 C C . LYS B 1 232 ? 4.625 -24.672 -0.762 1 93.5 232 LYS B C 1
ATOM 4027 O O . LYS B 1 232 ? 5.285 -24.016 0.041 1 93.5 232 LYS B O 1
ATOM 4032 N N . VAL B 1 233 ? 4.492 -24.375 -2.018 1 97.31 233 VAL B N 1
ATOM 4033 C CA . VAL B 1 233 ? 5.066 -23.141 -2.533 1 97.31 233 VAL B CA 1
ATOM 4034 C C . VAL B 1 233 ? 4.262 -21.953 -2.031 1 97.31 233 VAL B C 1
ATOM 4036 O O . VAL B 1 233 ? 3.043 -21.891 -2.217 1 97.31 233 VAL B O 1
ATOM 4039 N N . VAL B 1 234 ? 4.949 -20.969 -1.372 1 96.38 234 VAL B N 1
ATOM 4040 C CA . VAL B 1 234 ? 4.258 -19.844 -0.754 1 96.38 234 VAL B CA 1
ATOM 4041 C C . VAL B 1 234 ? 4.539 -18.562 -1.548 1 96.38 234 VAL B C 1
ATOM 4043 O O . VAL B 1 234 ? 3.855 -17.562 -1.37 1 96.38 234 VAL B O 1
ATOM 4046 N N . ALA B 1 235 ? 5.5 -18.578 -2.355 1 98.25 235 ALA B N 1
ATOM 4047 C CA . ALA B 1 235 ? 5.883 -17.422 -3.168 1 98.25 235 ALA B CA 1
ATOM 4048 C C . ALA B 1 235 ? 6.914 -17.812 -4.223 1 98.25 235 ALA B C 1
ATOM 4050 O O . ALA B 1 235 ? 7.305 -18.984 -4.316 1 98.25 235 ALA B O 1
ATOM 4051 N N . ALA B 1 236 ? 7.242 -16.875 -5.082 1 98.81 236 ALA B N 1
ATOM 4052 C CA . ALA B 1 236 ? 8.312 -17.016 -6.066 1 98.81 236 ALA B CA 1
ATOM 4053 C C . ALA B 1 236 ? 9.383 -15.953 -5.879 1 98.81 236 ALA B C 1
ATOM 4055 O O . ALA B 1 236 ? 9.07 -14.797 -5.59 1 98.81 236 ALA B O 1
ATOM 4056 N N . LEU B 1 237 ? 10.594 -16.391 -5.977 1 98.62 237 LEU B N 1
ATOM 4057 C CA . LEU B 1 237 ? 11.758 -15.508 -6.016 1 98.62 237 LEU B CA 1
ATOM 4058 C C . LEU B 1 237 ? 12.227 -15.289 -7.449 1 98.62 237 LEU B C 1
ATOM 4060 O O . LEU B 1 237 ? 12.461 -16.25 -8.188 1 98.62 237 LEU B O 1
ATOM 4064 N N . ASN B 1 238 ? 12.367 -13.969 -7.836 1 97.81 238 ASN B N 1
ATOM 4065 C CA . ASN B 1 238 ? 12.664 -13.805 -9.258 1 97.81 238 ASN B CA 1
ATOM 4066 C C . ASN B 1 238 ? 13.578 -12.617 -9.508 1 97.81 238 ASN B C 1
ATOM 4068 O O . ASN B 1 238 ? 13.797 -11.797 -8.609 1 97.81 238 ASN B O 1
ATOM 4072 N N . ILE B 1 239 ? 14.141 -12.555 -10.695 1 96.62 239 ILE B N 1
ATOM 4073 C CA . ILE B 1 239 ? 14.844 -11.414 -11.281 1 96.62 239 ILE B CA 1
ATOM 4074 C C . ILE B 1 239 ? 14.266 -11.109 -12.664 1 96.62 239 ILE B C 1
ATOM 4076 O O . ILE B 1 239 ? 13.875 -12.023 -13.398 1 96.62 239 ILE B O 1
ATOM 4080 N N . VAL B 1 240 ? 14.141 -9.867 -12.961 1 94.06 240 VAL B N 1
ATOM 4081 C CA . VAL B 1 240 ? 13.781 -9.383 -14.281 1 94.06 240 VAL B CA 1
ATOM 4082 C C . VAL B 1 240 ? 14.875 -8.469 -14.82 1 94.06 240 VAL B C 1
ATOM 4084 O O . VAL B 1 240 ? 15.414 -7.641 -14.078 1 94.06 240 VAL B O 1
ATOM 4087 N N . SER B 1 241 ? 15.234 -8.68 -16.047 1 93.62 241 SER B N 1
ATOM 4088 C CA . SER B 1 241 ? 16.312 -7.883 -16.641 1 93.62 241 SER B CA 1
ATOM 4089 C C . SER B 1 241 ? 16.078 -7.66 -18.125 1 93.62 241 SER B C 1
ATOM 4091 O O . SER B 1 241 ? 15.539 -8.531 -18.812 1 93.62 241 SER B O 1
ATOM 4093 N N . PRO B 1 242 ? 16.5 -6.504 -18.562 1 93.56 242 PRO B N 1
ATOM 4094 C CA . PRO B 1 242 ? 16.516 -6.352 -20.016 1 93.56 242 PRO B CA 1
ATOM 4095 C C . PRO B 1 242 ? 17.453 -7.352 -20.703 1 93.56 242 PRO B C 1
ATOM 4097 O O . PRO B 1 242 ? 18.531 -7.652 -20.172 1 93.56 242 PRO B O 1
ATOM 4100 N N . THR B 1 243 ? 17.047 -7.758 -21.844 1 94.19 243 THR B N 1
ATOM 4101 C CA . THR B 1 243 ? 17.844 -8.727 -22.594 1 94.19 243 THR B CA 1
ATOM 4102 C C . THR B 1 243 ? 19.172 -8.117 -23.031 1 94.19 243 THR B C 1
ATOM 4104 O O . THR B 1 243 ? 20.125 -8.836 -23.328 1 94.19 243 THR B O 1
ATOM 4107 N N . MET B 1 244 ? 19.234 -6.801 -23.031 1 94.06 244 MET B N 1
ATOM 4108 C CA . MET B 1 244 ? 20.453 -6.102 -23.422 1 94.06 244 MET B CA 1
ATOM 4109 C C . MET B 1 244 ? 21.453 -6.047 -22.266 1 94.06 244 MET B C 1
ATOM 4111 O O . MET B 1 244 ? 22.641 -5.809 -22.469 1 94.06 244 MET B O 1
ATOM 4115 N N . LYS B 1 245 ? 21.016 -6.281 -21.109 1 93.25 245 LYS B N 1
ATOM 4116 C CA . LYS B 1 245 ? 21.859 -6.16 -19.906 1 93.25 245 LYS B CA 1
ATOM 4117 C C . LYS B 1 245 ? 22.406 -7.516 -19.484 1 93.25 245 LYS B C 1
ATOM 4119 O O . LYS B 1 245 ? 23.547 -7.609 -19.016 1 93.25 245 LYS B O 1
ATOM 4124 N N . THR B 1 246 ? 21.609 -8.523 -19.516 1 96.06 246 THR B N 1
ATOM 4125 C CA . THR B 1 246 ? 22.031 -9.867 -19.156 1 96.06 246 THR B CA 1
ATOM 4126 C C . THR B 1 246 ? 21.641 -10.875 -20.234 1 96.06 246 THR B C 1
ATOM 4128 O O . THR B 1 246 ? 20.688 -10.648 -20.984 1 96.06 246 THR B O 1
ATOM 4131 N N . THR B 1 247 ? 22.422 -11.984 -20.234 1 97.19 247 THR B N 1
ATOM 4132 C CA . THR B 1 247 ? 22.109 -13.055 -21.188 1 97.19 247 THR B CA 1
ATOM 4133 C C . THR B 1 247 ? 21.391 -14.203 -20.5 1 97.19 247 THR B C 1
ATOM 4135 O O . THR B 1 247 ? 21.453 -14.336 -19.266 1 97.19 247 THR B O 1
ATOM 4138 N N . GLU B 1 248 ? 20.75 -15.023 -21.328 1 97.75 248 GLU B N 1
ATOM 4139 C CA . GLU B 1 248 ? 20.141 -16.25 -20.812 1 97.75 248 GLU B CA 1
ATOM 4140 C C . GLU B 1 248 ? 21.188 -17.141 -20.141 1 97.75 248 GLU B C 1
ATOM 4142 O O . GLU B 1 248 ? 20.922 -17.688 -19.078 1 97.75 248 GLU B O 1
ATOM 4147 N N . GLU B 1 249 ? 22.281 -17.219 -20.703 1 98.12 249 GLU B N 1
ATOM 4148 C CA . GLU B 1 249 ? 23.359 -18.047 -20.172 1 98.12 249 GLU B CA 1
ATOM 4149 C C . GLU B 1 249 ? 23.812 -17.562 -18.797 1 98.12 249 GLU B C 1
ATOM 4151 O O . GLU B 1 249 ? 24 -18.359 -17.875 1 98.12 249 GLU B O 1
ATOM 4156 N N . TYR B 1 250 ? 23.984 -16.297 -18.703 1 98.06 250 TYR B N 1
ATOM 4157 C CA . TYR B 1 250 ? 24.391 -15.719 -17.422 1 98.06 250 TYR B CA 1
ATOM 4158 C C . TYR B 1 250 ? 23.344 -16 -16.344 1 98.06 250 TYR B C 1
ATOM 4160 O O . TYR B 1 250 ? 23.688 -16.391 -15.227 1 98.06 250 TYR B O 1
ATOM 4168 N N . LEU B 1 251 ? 22.078 -15.82 -16.719 1 98.19 251 LEU B N 1
ATOM 4169 C CA . LEU B 1 251 ? 21.016 -16.031 -15.75 1 98.19 251 LEU B CA 1
ATOM 4170 C C . LEU B 1 251 ? 20.969 -17.5 -15.297 1 98.19 251 LEU B C 1
ATOM 4172 O O . LEU B 1 251 ? 20.906 -17.781 -14.094 1 98.19 251 LEU B O 1
ATOM 4176 N N . ILE B 1 252 ? 21.109 -18.422 -16.219 1 98.25 252 ILE B N 1
ATOM 4177 C CA . ILE B 1 252 ? 20.938 -19.828 -15.891 1 98.25 252 ILE B CA 1
ATOM 4178 C C . ILE B 1 252 ? 22.188 -20.359 -15.188 1 98.25 252 ILE B C 1
ATOM 4180 O O . ILE B 1 252 ? 22.094 -21.109 -14.219 1 98.25 252 ILE B O 1
ATOM 4184 N N . GLN B 1 253 ? 23.312 -19.875 -15.531 1 98.31 253 GLN B N 1
ATOM 4185 C CA . GLN B 1 253 ? 24.547 -20.438 -15.016 1 98.31 253 GLN B CA 1
ATOM 4186 C C . GLN B 1 253 ? 24.969 -19.75 -13.719 1 98.31 253 GLN B C 1
ATOM 4188 O O . GLN B 1 253 ? 25.547 -20.391 -12.828 1 98.31 253 GLN B O 1
ATOM 4193 N N . HIS B 1 254 ? 24.703 -18.5 -13.648 1 98.19 254 HIS B N 1
ATOM 4194 C CA . HIS B 1 254 ? 25.266 -17.75 -12.531 1 98.19 254 HIS B CA 1
ATOM 4195 C C . HIS B 1 254 ? 24.172 -17.312 -11.555 1 98.19 254 HIS B C 1
ATOM 4197 O O . HIS B 1 254 ? 24.375 -17.344 -10.344 1 98.19 254 HIS B O 1
ATOM 4203 N N . ILE B 1 255 ? 23.016 -16.938 -12.055 1 98.56 255 ILE B N 1
ATOM 4204 C CA . ILE B 1 255 ? 22 -16.375 -11.195 1 98.56 255 ILE B CA 1
ATOM 4205 C C . ILE B 1 255 ? 21.125 -17.484 -10.617 1 98.56 255 ILE B C 1
ATOM 4207 O O . ILE B 1 255 ? 20.734 -17.438 -9.445 1 98.56 255 ILE B O 1
ATOM 4211 N N . LEU B 1 256 ? 20.781 -18.5 -11.414 1 98.75 256 LEU B N 1
ATOM 4212 C CA . LEU B 1 256 ? 19.891 -19.562 -10.992 1 98.75 256 LEU B CA 1
ATOM 4213 C C . LEU B 1 256 ? 20.406 -20.234 -9.719 1 98.75 256 LEU B C 1
ATOM 4215 O O . LEU B 1 256 ? 19.656 -20.391 -8.75 1 98.75 256 LEU B O 1
ATOM 4219 N N . PRO B 1 257 ? 21.719 -20.578 -9.609 1 98.75 257 PRO B N 1
ATOM 4220 C CA . PRO B 1 257 ? 22.188 -21.188 -8.367 1 98.75 257 PRO B CA 1
ATOM 4221 C C . PRO B 1 257 ? 22.047 -20.266 -7.16 1 98.75 257 PRO B C 1
ATOM 4223 O O . PRO B 1 257 ? 21.734 -20.734 -6.059 1 98.75 257 PRO B O 1
ATOM 4226 N N . LEU B 1 258 ? 22.203 -18.984 -7.391 1 98.62 258 LEU B N 1
ATOM 4227 C CA . LEU B 1 258 ? 22.047 -18.016 -6.309 1 98.62 258 LEU B CA 1
ATOM 4228 C C . LEU B 1 258 ? 20.594 -17.938 -5.852 1 98.62 258 LEU B C 1
ATOM 4230 O O . LEU B 1 258 ? 20.312 -17.844 -4.656 1 98.62 258 LEU B O 1
ATOM 4234 N N . LEU B 1 259 ? 19.641 -17.938 -6.828 1 98.75 259 LEU B N 1
ATOM 4235 C CA . LEU B 1 259 ? 18.219 -17.922 -6.5 1 98.75 259 LEU B CA 1
ATOM 4236 C C . LEU B 1 259 ? 17.812 -19.156 -5.711 1 98.75 259 LEU B C 1
ATOM 4238 O O . LEU B 1 259 ? 17.078 -19.078 -4.727 1 98.75 259 LEU B O 1
ATOM 4242 N N . GLN B 1 260 ? 18.297 -20.281 -6.16 1 98.56 260 GLN B N 1
ATOM 4243 C CA . GLN B 1 260 ? 17.969 -21.547 -5.504 1 98.56 260 GLN B CA 1
ATOM 4244 C C . GLN B 1 260 ? 18.531 -21.594 -4.086 1 98.56 260 GLN B C 1
ATOM 4246 O O . GLN B 1 260 ? 17.844 -22.047 -3.16 1 98.56 260 GLN B O 1
ATOM 4251 N N . GLU B 1 261 ? 19.734 -21.109 -3.93 1 98.25 261 GLU B N 1
ATOM 4252 C CA . GLU B 1 261 ? 20.328 -21.031 -2.6 1 98.25 261 GLU B CA 1
ATOM 4253 C C . GLU B 1 261 ? 19.547 -20.094 -1.69 1 98.25 261 GLU B C 1
ATOM 4255 O O . GLU B 1 261 ? 19.266 -20.438 -0.538 1 98.25 261 GLU B O 1
ATOM 4260 N N . THR B 1 262 ? 19.203 -18.953 -2.229 1 98.19 262 THR B N 1
ATOM 4261 C CA . THR B 1 262 ? 18.438 -17.969 -1.464 1 98.19 262 THR B CA 1
ATOM 4262 C C . THR B 1 262 ? 17.078 -18.531 -1.082 1 98.19 262 THR B C 1
ATOM 4264 O O . THR B 1 262 ? 16.609 -18.328 0.039 1 98.19 262 THR B O 1
ATOM 4267 N N . SER B 1 263 ? 16.438 -19.219 -2.033 1 97.81 263 SER B N 1
ATOM 4268 C CA . SER B 1 263 ? 15.156 -19.844 -1.76 1 97.81 263 SER B CA 1
ATOM 4269 C C . SER B 1 263 ? 15.266 -20.859 -0.629 1 97.81 263 SER B C 1
ATOM 4271 O O . SER B 1 263 ? 14.375 -20.953 0.221 1 97.81 263 SER B O 1
ATOM 4273 N N . ARG B 1 264 ? 16.344 -21.625 -0.565 1 95.81 264 ARG B N 1
ATOM 4274 C CA . ARG B 1 264 ? 16.578 -22.594 0.508 1 95.81 264 ARG B CA 1
ATOM 4275 C C . ARG B 1 264 ? 16.766 -21.875 1.846 1 95.81 264 ARG B C 1
ATOM 4277 O O . ARG B 1 264 ? 16.25 -22.328 2.869 1 95.81 264 ARG B O 1
ATOM 4284 N N . ASP B 1 265 ? 17.531 -20.797 1.819 1 95.81 265 ASP B N 1
ATOM 4285 C CA . ASP B 1 265 ? 17.734 -20.016 3.033 1 95.81 265 ASP B CA 1
ATOM 4286 C C . ASP B 1 265 ? 16.422 -19.469 3.57 1 95.81 265 ASP B C 1
ATOM 4288 O O . ASP B 1 265 ? 16.188 -19.453 4.781 1 95.81 265 ASP B O 1
ATOM 4292 N N . LEU B 1 266 ? 15.562 -19.016 2.646 1 95.38 266 LEU B N 1
ATOM 4293 C CA . LEU B 1 266 ? 14.258 -18.469 3.037 1 95.38 266 LEU B CA 1
ATOM 4294 C C . LEU B 1 266 ? 13.398 -19.562 3.678 1 95.38 266 LEU B C 1
ATOM 4296 O O . LEU B 1 266 ? 12.695 -19.297 4.656 1 95.38 266 LEU B O 1
ATOM 4300 N N . ARG B 1 267 ? 13.445 -20.719 3.143 1 91.88 267 ARG B N 1
ATOM 4301 C CA . ARG B 1 267 ? 12.672 -21.844 3.676 1 91.88 267 ARG B CA 1
ATOM 4302 C C . ARG B 1 267 ? 13.039 -22.109 5.129 1 91.88 267 ARG B C 1
ATOM 4304 O O . ARG B 1 267 ? 12.18 -22.453 5.941 1 91.88 267 ARG B O 1
ATOM 4311 N N . GLN B 1 268 ? 14.305 -21.891 5.492 1 89.44 268 GLN B N 1
ATOM 4312 C CA . GLN B 1 268 ? 14.812 -22.188 6.828 1 89.44 268 GLN B CA 1
ATOM 4313 C C . GLN B 1 268 ? 14.281 -21.203 7.855 1 89.44 268 GLN B C 1
ATOM 4315 O O . GLN B 1 268 ? 14.195 -21.516 9.047 1 89.44 268 GLN B O 1
ATOM 4320 N N . VAL B 1 269 ? 13.938 -20.062 7.363 1 86.81 269 VAL B N 1
ATOM 4321 C CA . VAL B 1 269 ? 13.555 -19.047 8.328 1 86.81 269 VAL B CA 1
ATOM 4322 C C . VAL B 1 269 ? 12.039 -18.859 8.305 1 86.81 269 VAL B C 1
ATOM 4324 O O . VAL B 1 269 ? 11.484 -18.078 9.078 1 86.81 269 VAL B O 1
ATOM 4327 N N . LEU B 1 270 ? 11.43 -19.5 7.406 1 85.5 270 LEU B N 1
ATOM 4328 C CA . LEU B 1 270 ? 9.977 -19.469 7.355 1 85.5 270 LEU B CA 1
ATOM 4329 C C . LEU B 1 270 ? 9.367 -20.547 8.242 1 85.5 270 LEU B C 1
ATOM 4331 O O . LEU B 1 270 ? 8.336 -20.312 8.891 1 85.5 270 LEU B O 1
#

Radius of gyration: 24.19 Å; Cα contacts (8 Å, |Δi|>4): 1044; chains: 2; bounding box: 70×63×57 Å

Solvent-accessible surface area (backbone atoms only — not comparable to full-atom values): 28167 Å² total; per-residue (Å²): 129,79,80,76,78,52,69,45,66,33,86,80,79,66,31,63,43,47,53,89,45,51,49,63,46,30,55,54,38,50,44,51,60,63,63,42,26,50,90,36,48,61,38,33,47,63,56,43,9,66,76,60,71,43,52,55,69,57,30,38,26,41,51,53,33,38,31,40,72,48,44,28,45,65,81,86,66,37,35,30,67,34,76,59,40,19,42,49,30,23,14,36,65,56,50,42,59,67,39,57,68,42,40,64,56,28,42,52,49,20,73,74,67,75,47,48,30,37,33,30,35,78,57,85,66,24,24,30,31,61,30,64,33,78,63,48,74,60,74,63,67,68,60,82,69,62,79,38,69,19,32,71,42,58,14,83,41,32,21,37,21,36,47,52,51,26,68,41,53,73,68,53,44,54,54,46,49,72,72,47,72,57,68,73,65,34,97,60,28,68,58,47,66,70,62,44,53,52,48,26,52,52,3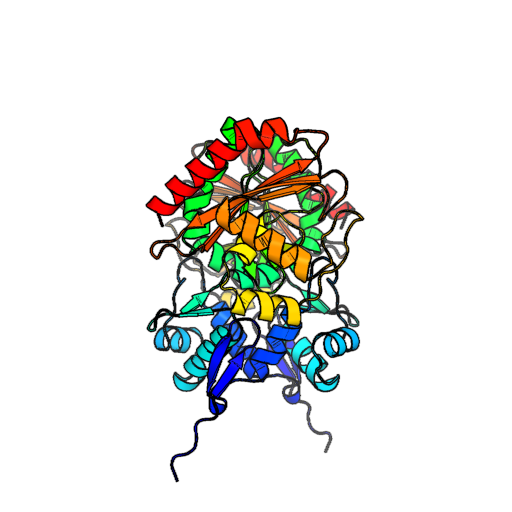2,48,75,71,52,42,30,80,33,64,24,16,60,41,81,62,33,30,28,41,19,31,55,25,41,41,83,83,72,41,72,67,32,12,39,30,40,65,45,44,52,89,77,49,51,71,64,52,44,59,70,59,43,42,60,50,49,53,50,49,29,53,56,50,31,73,74,82,129,80,77,77,79,54,69,45,67,32,87,81,77,65,32,63,44,47,53,87,44,53,48,64,46,29,53,55,38,50,44,51,60,62,63,44,26,51,91,37,47,61,36,33,46,65,56,42,8,65,77,58,71,44,52,55,68,57,30,38,27,42,52,52,33,37,32,40,72,48,44,29,44,67,82,87,67,38,36,31,68,34,75,58,40,19,42,48,32,23,15,36,64,56,50,42,58,68,41,57,68,43,42,66,57,29,42,52,50,22,72,74,67,77,48,48,31,37,34,30,33,78,55,84,67,24,23,30,30,62,30,66,35,78,65,48,73,60,73,63,70,64,62,80,69,64,78,37,69,20,31,72,41,57,13,83,40,33,20,38,21,36,47,51,50,28,68,41,53,71,68,54,42,52,54,45,50,72,72,47,73,58,69,75,65,33,97,58,28,68,56,47,66,69,62,45,52,52,49,26,51,51,29,47,72,71,51,41,30,78,33,64,25,17,60,41,81,63,32,30,27,41,17,30,54,25,40,42,88,84,72,40,73,68,32,13,39,30,37,66,43,44,52,88,78,48,51,70,65,51,42,60,70,59,44,43,59,52,50,53,50,50,28,52,56,50,34,73,74,93

InterPro domains:
  IPR005471 Transcription regulator IclR, N-terminal [PF09339] (27-76)
  IPR005471 Transcription regulator IclR, N-terminal [PS51077] (23-83)
  IPR005471 Transcription regulator IclR, N-terminal [SM00346] (23-111)
  IPR012794 Beta-ketoadipate transcriptional regulator, PcaR/PcaU/PobR [TIGR02431] (19-270)
  IPR014757 Transcription regulator IclR, C-terminal [PF01614] (91-266)
  IPR014757 Transcription regulator IclR, C-terminal [PS51078] (84-270)
  IPR029016 GAF-like domain superfamily [G3DSA:3.30.450.40] (94-269)
  IPR036388 Winged helix-like DNA-binding domain superfamily [G3DSA:1.10.10.10] (8-88)
  IPR036390 Winged helix DNA-binding domain superfamily [SSF46785] (26-93)
  IPR050707 HTH-type Transcriptional Regulators in Metabolic Pathways [PTHR30136] (21-268)

Sequence (540 aa):
MSKDERIIQNQDNKKTIRHEDYIAGIGKGMAILDSFSSNQHRLNISMAAEKTGLTRAAARRHLLTLEYLGYLESDGHYYYLTPKVLKFSGAYLGAAQLPKVSQPLLNLLTNQTSLIYSVMVLDGYEAITIARSAAHQQTDRVNPYGLHLGNRLPAHATSAGKILLAHLSQEEQLDWLQKYPLQRLTKYTHVENDKFLELLQEIREQDWCYSREEHELGVHALAVPIYGQDFKVVAALNIVSPTMKTTEEYLIQHILPLLQETSRDLRQVLMSKDERIIQNQDNKKTIRHEDYIAGIGKGMAILDSFSSNQHRLNISMAAEKTGLTRAAARRHLLTLEYLGYLESDGHYYYLTPKVLKFSGAYLGAAQLPKVSQPLLNLLTNQTSLIYSVMVLDGYEAITIARSAAHQQTDRVNPYGLHLGNRLPAHATSAGKILLAHLSQEEQLDWLQKYPLQRLTKYTHVENDKFLELLQEIREQDWCYSREEHELGVHALAVPIYGQDFKVVAALNIVSPTMKTTEEYLIQHILPLLQETSRDLRQVL

Secondary structure (DSSP, 8-state):
------EEE-TTT--EEEGGG--HHHHHHHHHHHT--SS---B-HHHHHHHHT--HHHHHHHHHHHHHTTSEEE-SS-EEE-GGGHHHHHHHHHH-HHHHHHHHHHHHHHHHHS--EEEEEEETTEEEEEEEPPPSS--S---TT---TT-EEEGGGSHHHHHHHHTS-HHHHHHHHHHS-----STT----HHHHHHHHHHHHHHT-EEEESSSSTTEEEEEEEEE-TTS-EEEEEEEEEETTTS-HHHIIIIIHHHHHHHHHHHHHH-/------EEE-TTT--EEEGGG--HHHHHHHHHHHT--SS---B-HHHHHHHHT--HHHHHHHHHHHHHTTSEEESSS-EEE-GGGHHHHHHHHHH-HHHHHHHHHHHHHHHHHS--EEEEEEETTEEEEEEEPPPSS--S---TT---TT-EEEGGGSHHHHHHHHTS-HHHHHHHHHHS-----STT----HHHHHHHHHHHHHHT-EEEESSSSTTEEEEEEEEE-TTS-EEEEEEEEEETTT--HHHIIIIIHHHHHHHHHHHHHH-